Protein AF-A0A7I8VG00-F1 (afdb_monomer_lite)

Structure (mmCIF, N/CA/C/O backbone):
data_AF-A0A7I8VG00-F1
#
_entry.id   AF-A0A7I8VG00-F1
#
loop_
_atom_site.group_PDB
_atom_site.id
_atom_site.type_symbol
_atom_site.label_atom_id
_atom_site.label_alt_id
_atom_site.label_comp_id
_atom_site.label_asym_id
_atom_site.label_entity_id
_atom_site.label_seq_id
_atom_site.pdbx_PDB_ins_code
_atom_site.Cartn_x
_atom_site.Cartn_y
_atom_site.Cartn_z
_atom_site.occupancy
_atom_site.B_iso_or_equiv
_atom_site.auth_seq_id
_atom_site.auth_comp_id
_atom_site.auth_asym_id
_atom_site.auth_atom_id
_atom_site.pdbx_PDB_model_num
ATOM 1 N N . MET A 1 1 ? 7.505 -30.344 -0.182 1.00 51.00 1 MET A N 1
ATOM 2 C CA . MET A 1 1 ? 8.709 -29.573 0.201 1.00 51.00 1 MET A CA 1
ATOM 3 C C . MET A 1 1 ? 10.001 -30.326 -0.105 1.00 51.00 1 MET A C 1
ATOM 5 O O . MET A 1 1 ? 10.765 -29.810 -0.902 1.00 51.00 1 MET A O 1
ATOM 9 N N . SER A 1 2 ? 10.285 -31.516 0.453 1.00 53.09 2 SER A N 1
ATOM 10 C CA . SER A 1 2 ? 11.537 -32.228 0.094 1.00 53.09 2 SER A CA 1
ATOM 11 C C . SER A 1 2 ? 11.539 -32.772 -1.349 1.00 53.09 2 SER A C 1
ATOM 13 O O . SER A 1 2 ? 12.542 -32.650 -2.046 1.00 53.09 2 SER A O 1
ATOM 15 N N . SER A 1 3 ? 10.403 -33.294 -1.826 1.00 56.75 3 SER A N 1
ATOM 16 C CA . SER A 1 3 ? 10.259 -33.917 -3.156 1.00 56.75 3 SER A CA 1
ATOM 17 C C . SER A 1 3 ? 10.461 -32.956 -4.337 1.00 56.75 3 SER A C 1
ATOM 19 O O . SER A 1 3 ? 10.881 -33.362 -5.422 1.00 56.75 3 SER A O 1
ATOM 21 N N . ASP A 1 4 ? 10.175 -31.672 -4.124 1.00 58.28 4 ASP A N 1
ATOM 22 C CA . ASP A 1 4 ? 10.268 -30.630 -5.147 1.00 58.28 4 ASP A CA 1
ATOM 23 C C . ASP A 1 4 ? 11.742 -30.282 -5.433 1.00 58.28 4 ASP A C 1
ATOM 25 O O . ASP A 1 4 ? 12.140 -30.101 -6.584 1.00 58.28 4 ASP A O 1
ATOM 29 N N . GLU A 1 5 ? 12.596 -30.298 -4.400 1.00 64.44 5 GLU A N 1
ATOM 30 C CA . GLU A 1 5 ? 14.042 -30.124 -4.568 1.00 64.44 5 GLU A CA 1
ATOM 31 C C . GLU A 1 5 ? 14.692 -31.265 -5.360 1.00 64.44 5 GLU A C 1
ATOM 33 O O . GLU A 1 5 ? 15.594 -30.998 -6.158 1.00 64.44 5 GLU A O 1
ATOM 38 N N . SER A 1 6 ? 14.282 -32.523 -5.152 1.00 60.59 6 SER A N 1
ATOM 39 C CA . SER A 1 6 ? 14.791 -33.651 -5.948 1.00 60.59 6 SER A CA 1
ATOM 40 C C . SER A 1 6 ? 14.392 -33.506 -7.415 1.00 60.59 6 SER A C 1
ATOM 42 O O . SER A 1 6 ? 15.263 -33.567 -8.280 1.00 60.59 6 SER A O 1
ATOM 44 N N . SER A 1 7 ? 13.130 -33.157 -7.694 1.00 74.69 7 SER A N 1
ATOM 45 C CA . SER A 1 7 ? 12.650 -32.908 -9.060 1.00 74.69 7 SER A CA 1
ATOM 46 C C . SER A 1 7 ? 13.440 -31.794 -9.766 1.00 74.69 7 SER A C 1
ATOM 48 O O . SER A 1 7 ? 13.876 -31.963 -10.906 1.00 74.69 7 SER A O 1
ATOM 50 N N . ILE A 1 8 ? 13.735 -30.685 -9.077 1.00 79.88 8 ILE A N 1
ATOM 51 C CA . ILE A 1 8 ? 14.549 -29.587 -9.629 1.00 79.88 8 ILE A CA 1
ATOM 52 C C . ILE A 1 8 ? 16.008 -30.023 -9.875 1.00 79.88 8 ILE A C 1
ATOM 54 O O . ILE A 1 8 ? 16.612 -29.634 -10.880 1.00 79.88 8 ILE A O 1
ATOM 58 N N . LYS A 1 9 ? 16.594 -30.850 -8.998 1.00 82.19 9 LYS A N 1
ATOM 59 C CA . LYS A 1 9 ? 17.962 -31.387 -9.161 1.00 82.19 9 LYS A CA 1
ATOM 60 C C . LYS A 1 9 ? 18.043 -32.395 -10.319 1.00 82.19 9 LYS A C 1
ATOM 62 O O . LYS A 1 9 ? 19.007 -32.366 -11.090 1.00 82.19 9 LYS A O 1
ATOM 67 N N . GLU A 1 10 ? 17.020 -33.221 -10.507 1.00 81.31 10 GLU A N 1
ATOM 68 C CA . GLU A 1 10 ? 16.886 -34.148 -11.637 1.00 81.31 10 GLU A CA 1
ATOM 69 C C . GLU A 1 10 ? 16.675 -33.402 -12.960 1.00 81.31 10 GLU A C 1
ATOM 71 O O . GLU A 1 10 ? 17.407 -33.640 -13.921 1.00 81.31 10 GLU A O 1
ATOM 76 N N . LEU A 1 11 ? 15.784 -32.406 -13.000 1.00 81.88 11 LEU A N 1
ATOM 77 C CA . LEU A 1 11 ? 15.593 -31.546 -14.172 1.00 81.88 11 LEU A CA 1
ATOM 78 C C . LEU A 1 11 ? 16.892 -30.815 -14.553 1.00 81.88 11 LEU A C 1
ATOM 80 O O . LEU A 1 11 ? 17.246 -30.746 -15.731 1.00 81.88 11 LEU A O 1
ATOM 84 N N . ARG A 1 12 ? 17.650 -30.320 -13.563 1.00 84.75 12 ARG A N 1
ATOM 85 C CA . ARG A 1 12 ? 18.945 -29.655 -13.778 1.00 84.75 12 ARG A CA 1
ATOM 86 C C . ARG A 1 12 ? 20.016 -30.605 -14.316 1.00 84.75 12 ARG A C 1
ATOM 88 O O . ARG A 1 12 ? 20.770 -30.207 -15.204 1.00 84.75 12 ARG A O 1
ATOM 95 N N . THR A 1 13 ? 20.102 -31.841 -13.818 1.00 86.56 13 THR A N 1
ATOM 96 C CA . THR A 1 13 ? 21.056 -32.830 -14.356 1.00 86.56 13 THR A CA 1
ATOM 97 C C . THR A 1 13 ? 20.640 -33.323 -15.743 1.00 86.56 13 THR A C 1
ATOM 99 O O . THR A 1 13 ? 21.502 -33.447 -16.613 1.00 86.56 13 THR A O 1
ATOM 102 N N . HIS A 1 14 ? 19.341 -33.494 -16.003 1.00 83.62 14 HIS A N 1
ATOM 103 C CA . HIS A 1 14 ? 18.811 -33.834 -17.324 1.00 83.62 14 HIS A CA 1
ATOM 104 C C . HIS A 1 14 ? 19.074 -32.727 -18.359 1.00 83.62 14 HIS A C 1
ATOM 106 O O . HIS A 1 14 ? 19.558 -33.022 -19.452 1.00 83.62 14 HIS A O 1
ATOM 112 N N . LEU A 1 15 ? 18.839 -31.453 -18.013 1.00 80.00 15 LEU A N 1
ATOM 113 C CA . LEU A 1 15 ? 19.184 -30.298 -18.854 1.00 80.00 15 LEU A CA 1
ATOM 114 C C . LEU A 1 15 ? 20.689 -30.213 -19.119 1.00 80.00 15 LEU A C 1
ATOM 116 O O . LEU A 1 15 ? 21.095 -30.067 -20.269 1.00 80.00 15 LEU A O 1
ATOM 120 N N . TYR A 1 16 ? 21.526 -30.356 -18.085 1.00 84.12 16 TYR A N 1
ATOM 121 C CA . TYR A 1 16 ? 22.982 -30.337 -18.247 1.00 84.12 16 TYR A CA 1
ATOM 122 C C . TYR A 1 16 ? 23.474 -31.458 -19.173 1.00 84.12 16 TYR A C 1
ATOM 124 O O . TYR A 1 16 ? 24.335 -31.224 -20.022 1.00 84.12 16 TYR A O 1
ATOM 132 N N . LYS A 1 17 ? 22.888 -32.657 -19.059 1.00 84.62 17 LYS A N 1
ATOM 133 C CA . LYS A 1 17 ? 23.184 -33.795 -19.934 1.00 84.62 17 LYS A CA 1
ATOM 134 C C . LYS A 1 17 ? 22.737 -33.513 -21.375 1.00 84.62 17 LYS A C 1
ATOM 136 O O . LYS A 1 17 ? 23.569 -33.558 -22.270 1.00 84.62 17 LYS A O 1
ATOM 141 N N . ASN A 1 18 ? 21.502 -33.052 -21.592 1.00 83.94 18 ASN A N 1
ATOM 142 C CA . ASN A 1 18 ? 21.013 -32.623 -22.913 1.00 83.94 18 ASN A CA 1
ATOM 143 C C . ASN A 1 18 ? 21.890 -31.529 -23.561 1.00 83.94 18 ASN A C 1
ATOM 145 O O . ASN A 1 18 ? 22.179 -31.597 -24.752 1.00 83.94 18 ASN A O 1
ATOM 149 N N . MET A 1 19 ? 22.339 -30.523 -22.801 1.00 80.44 19 MET A N 1
ATOM 150 C CA . MET A 1 19 ? 23.202 -29.448 -23.321 1.00 80.44 19 MET A CA 1
ATOM 151 C C . MET A 1 19 ? 24.647 -29.894 -23.581 1.00 80.44 19 MET A C 1
ATOM 153 O O . MET A 1 19 ? 25.331 -29.296 -24.414 1.00 80.44 19 MET A O 1
ATOM 157 N N . LYS A 1 20 ? 25.120 -30.938 -22.892 1.00 83.50 20 LYS A N 1
ATOM 158 C CA . LYS A 1 20 ? 26.397 -31.598 -23.184 1.00 83.50 20 LYS A CA 1
ATOM 159 C C . LYS A 1 20 ? 26.288 -32.445 -24.453 1.00 83.50 20 LYS A C 1
ATOM 161 O O . LYS A 1 20 ? 27.101 -32.276 -25.356 1.00 83.50 20 LYS A O 1
ATOM 166 N N . ASP A 1 21 ? 25.270 -33.295 -24.529 1.00 80.44 21 ASP A N 1
ATOM 167 C CA . ASP A 1 21 ? 25.104 -34.295 -25.587 1.00 80.44 21 ASP A CA 1
ATOM 168 C C . ASP A 1 21 ? 24.723 -33.645 -26.935 1.00 80.44 21 ASP A C 1
ATOM 170 O O . ASP A 1 21 ? 25.132 -34.123 -27.987 1.00 80.44 21 ASP A O 1
ATOM 174 N N . LYS A 1 22 ? 24.040 -32.486 -26.920 1.00 81.44 22 LYS A N 1
ATOM 175 C CA . LYS A 1 22 ? 23.789 -31.637 -28.107 1.00 81.44 22 LYS A CA 1
ATOM 176 C C . LYS A 1 22 ? 24.939 -30.674 -28.458 1.00 81.44 22 LYS A C 1
ATOM 178 O O . LYS A 1 22 ? 24.745 -29.749 -29.240 1.00 81.44 22 LYS A O 1
ATOM 183 N N . GLY A 1 23 ? 26.117 -30.810 -27.846 1.00 80.00 23 GLY A N 1
ATOM 184 C CA . GLY A 1 23 ? 27.305 -30.012 -2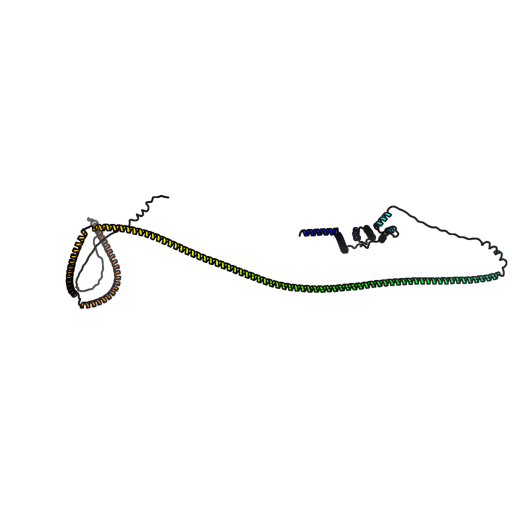8.182 1.00 80.00 23 GLY A CA 1
ATOM 185 C C . GLY A 1 23 ? 27.276 -28.527 -27.779 1.00 80.00 23 GLY A C 1
ATOM 186 O O . GLY A 1 23 ? 28.283 -27.834 -27.936 1.00 80.00 23 GLY A O 1
ATOM 187 N N . TYR A 1 24 ? 26.188 -28.010 -27.194 1.00 82.19 24 TYR A N 1
ATOM 188 C CA . TYR A 1 24 ? 26.137 -26.620 -26.714 1.00 82.19 24 TYR A CA 1
ATOM 189 C C . TYR A 1 24 ? 27.210 -26.337 -25.656 1.00 82.19 24 TYR A C 1
ATOM 191 O O . TYR A 1 24 ? 27.812 -25.265 -25.663 1.00 82.19 24 TYR A O 1
ATOM 199 N N . LEU A 1 25 ? 27.509 -27.303 -24.779 1.00 79.81 25 LEU A N 1
ATOM 200 C CA . LEU A 1 25 ? 28.557 -27.157 -23.766 1.00 79.81 25 LEU A CA 1
ATOM 201 C C . LEU A 1 25 ? 29.971 -27.085 -24.377 1.00 79.81 25 LEU A C 1
ATOM 203 O O . LEU A 1 25 ? 30.824 -26.379 -23.843 1.00 79.81 25 LEU A O 1
ATOM 207 N N . SER A 1 26 ? 30.241 -27.790 -25.482 1.00 77.06 26 SER A N 1
ATOM 208 C CA . SER A 1 26 ? 31.515 -27.686 -26.215 1.00 77.06 26 SER A CA 1
ATOM 209 C C . SER A 1 26 ? 31.608 -26.378 -26.998 1.00 77.06 26 SER A C 1
ATOM 211 O O . SER A 1 26 ? 32.637 -25.712 -26.917 1.00 77.06 26 SER A O 1
ATOM 213 N N . ASN A 1 27 ? 30.526 -25.946 -27.651 1.00 78.06 27 ASN A N 1
ATOM 214 C CA . ASN A 1 27 ? 30.493 -24.675 -28.377 1.00 78.06 27 ASN A CA 1
ATOM 215 C C . ASN A 1 27 ? 30.665 -23.485 -27.422 1.00 78.06 27 ASN A C 1
ATOM 217 O O . ASN A 1 27 ? 31.470 -22.598 -27.691 1.00 78.06 27 ASN A O 1
ATOM 221 N N . LEU A 1 28 ? 30.010 -23.505 -26.256 1.00 79.12 28 LEU A N 1
ATOM 222 C CA . LEU A 1 28 ? 30.194 -22.486 -25.221 1.00 79.12 28 LEU A CA 1
ATOM 223 C C . LEU A 1 28 ? 31.619 -22.506 -24.642 1.00 79.12 28 LEU A C 1
ATOM 225 O O . LEU A 1 28 ? 32.194 -21.447 -24.407 1.00 79.12 28 LEU A O 1
ATOM 229 N N . LYS A 1 29 ? 32.235 -23.684 -24.456 1.00 78.44 29 LYS A N 1
ATOM 230 C CA . LYS A 1 29 ? 33.651 -23.796 -24.050 1.00 78.44 29 LYS A CA 1
ATOM 231 C C . LYS A 1 29 ? 34.617 -23.279 -25.118 1.00 78.44 29 LYS A C 1
ATOM 233 O O . LYS A 1 29 ? 35.621 -22.674 -24.754 1.00 78.44 29 LYS A O 1
ATOM 238 N N . CYS A 1 30 ? 34.325 -23.485 -26.402 1.00 76.81 30 CYS A N 1
ATOM 239 C CA . CYS A 1 30 ? 35.088 -22.915 -27.512 1.00 76.81 30 CYS A CA 1
ATOM 240 C C . CYS A 1 30 ? 34.951 -21.385 -27.534 1.00 76.81 30 CYS A C 1
ATOM 242 O O . CYS A 1 30 ? 35.953 -20.687 -27.465 1.00 76.81 30 CYS A O 1
ATOM 244 N N . GLN A 1 31 ? 33.728 -20.848 -27.483 1.00 77.94 31 GLN A N 1
ATOM 245 C CA . GLN A 1 31 ? 33.480 -19.402 -27.408 1.00 77.94 31 GLN A CA 1
ATOM 246 C C . GLN A 1 31 ? 34.130 -18.753 -26.175 1.00 77.94 31 GLN A C 1
ATOM 248 O O . GLN A 1 31 ? 34.708 -17.673 -26.287 1.00 77.94 31 GLN A O 1
ATOM 253 N N . LEU A 1 32 ? 34.087 -19.412 -25.012 1.00 78.56 32 LEU A N 1
ATOM 254 C CA . LEU A 1 32 ? 34.772 -18.955 -23.801 1.00 78.56 32 LEU A CA 1
ATOM 255 C C . LEU A 1 32 ? 36.295 -19.019 -23.945 1.00 78.56 32 LEU A C 1
ATOM 257 O O . LEU A 1 32 ? 36.950 -18.063 -23.553 1.00 78.56 32 LEU A O 1
ATOM 261 N N . ARG A 1 33 ? 36.868 -20.076 -24.539 1.00 79.94 33 ARG A N 1
ATOM 262 C CA . ARG A 1 33 ? 38.306 -20.123 -24.862 1.00 79.94 33 ARG A CA 1
ATOM 263 C C . ARG A 1 33 ? 38.701 -19.020 -25.836 1.00 79.94 33 ARG A C 1
ATOM 265 O O . ARG A 1 33 ? 39.700 -18.364 -25.589 1.00 79.94 33 ARG A O 1
ATOM 272 N N . ASN A 1 34 ? 37.910 -18.763 -26.872 1.00 76.56 34 ASN A N 1
ATOM 273 C CA . ASN A 1 34 ? 38.206 -17.740 -27.873 1.00 76.56 34 ASN A CA 1
ATOM 274 C C . ASN A 1 34 ? 38.098 -16.328 -27.277 1.00 76.56 34 ASN A C 1
ATOM 276 O O . ASN A 1 34 ? 38.966 -15.499 -27.533 1.00 76.56 34 ASN A O 1
ATOM 280 N N . LYS A 1 35 ? 37.112 -16.066 -26.404 1.00 80.50 35 LYS A N 1
ATOM 281 C CA . LYS A 1 35 ? 37.070 -14.829 -25.605 1.00 80.50 35 LYS A CA 1
ATOM 282 C C . LYS A 1 35 ? 38.244 -14.721 -24.638 1.00 80.50 35 LYS A C 1
ATOM 284 O O . LYS A 1 35 ? 38.847 -13.665 -24.561 1.00 80.50 35 LYS A O 1
ATOM 289 N N . LEU A 1 36 ? 38.600 -15.791 -23.929 1.00 76.94 36 LEU A N 1
ATOM 290 C CA . LEU A 1 36 ? 39.700 -15.772 -22.962 1.00 76.94 36 LEU A CA 1
ATOM 291 C C . LEU A 1 36 ? 41.062 -15.628 -23.670 1.00 76.94 36 LEU A C 1
ATOM 293 O O . LEU A 1 36 ? 41.933 -14.935 -23.164 1.00 76.94 36 LEU A O 1
ATOM 297 N N . LEU A 1 37 ? 41.221 -16.172 -24.882 1.00 73.38 37 LEU A N 1
ATOM 298 C CA . LEU A 1 37 ? 42.360 -15.925 -25.772 1.00 73.38 37 LEU A CA 1
ATOM 299 C C . LEU A 1 37 ? 42.370 -14.494 -26.327 1.00 73.38 37 LEU A C 1
ATOM 301 O O . LEU A 1 37 ? 43.441 -13.906 -26.406 1.00 73.38 37 LEU A O 1
ATOM 305 N N . ALA A 1 38 ? 41.222 -13.901 -26.663 1.00 74.81 38 ALA A N 1
ATOM 306 C CA . ALA A 1 38 ? 41.145 -12.490 -27.053 1.00 74.81 38 ALA A CA 1
ATOM 307 C C . ALA A 1 38 ? 41.467 -11.550 -25.871 1.00 74.81 38 ALA A C 1
ATOM 309 O O . ALA A 1 38 ? 42.226 -10.594 -26.026 1.00 74.81 38 ALA A O 1
ATOM 310 N N . ASP A 1 39 ? 40.977 -11.863 -24.670 1.00 73.31 39 ASP A N 1
ATOM 311 C CA . ASP A 1 39 ? 41.309 -11.173 -23.420 1.00 73.31 39 ASP A CA 1
ATOM 312 C C . ASP A 1 39 ? 42.792 -11.346 -23.053 1.00 73.31 39 ASP A C 1
ATOM 314 O O . ASP A 1 39 ? 43.414 -10.409 -22.558 1.00 73.31 39 ASP A O 1
ATOM 318 N N . LEU A 1 40 ? 43.386 -12.519 -23.302 1.00 67.69 40 LEU A N 1
ATOM 319 C CA . LEU A 1 40 ? 44.817 -12.766 -23.099 1.00 67.69 40 LEU A CA 1
ATOM 320 C C . LEU A 1 40 ? 45.688 -12.122 -24.181 1.00 67.69 40 LEU A C 1
ATOM 322 O O . LEU A 1 40 ? 46.754 -11.631 -23.836 1.00 67.69 40 LEU A O 1
ATOM 326 N N . LYS A 1 41 ? 45.254 -12.040 -25.446 1.00 62.84 41 LYS A N 1
ATOM 327 C CA . LYS A 1 41 ? 45.966 -11.271 -26.483 1.00 62.84 41 LYS A CA 1
ATOM 328 C C . LYS A 1 41 ? 45.900 -9.770 -26.175 1.00 62.84 41 LYS A C 1
ATOM 330 O O . LYS A 1 41 ? 46.928 -9.107 -26.185 1.00 62.84 41 LYS A O 1
ATOM 335 N N . THR A 1 42 ? 44.740 -9.229 -25.797 1.00 60.62 42 THR A N 1
ATOM 336 C CA . THR A 1 42 ? 44.604 -7.799 -25.446 1.00 60.62 42 THR A CA 1
ATOM 337 C C . THR A 1 42 ? 45.316 -7.414 -24.144 1.00 60.62 42 THR A C 1
ATOM 339 O O . THR A 1 42 ? 45.902 -6.334 -24.082 1.00 60.62 42 THR A O 1
ATOM 342 N N . LYS A 1 43 ? 45.348 -8.287 -23.125 1.00 58.78 43 LYS A N 1
ATOM 343 C CA . LYS A 1 43 ? 46.149 -8.075 -21.900 1.00 58.78 43 LYS A CA 1
ATOM 344 C C . LYS A 1 43 ? 47.637 -8.379 -22.112 1.00 58.78 43 LYS A C 1
ATOM 346 O O . LYS A 1 43 ? 48.475 -7.685 -21.545 1.00 58.78 43 LYS A O 1
ATOM 351 N N . GLY A 1 44 ? 47.979 -9.336 -22.974 1.00 51.38 44 GLY A N 1
ATOM 352 C CA . GLY A 1 44 ? 49.348 -9.615 -23.425 1.00 51.38 44 GLY A CA 1
ATOM 353 C C . GLY A 1 44 ? 49.967 -8.400 -24.112 1.00 51.38 44 GLY A C 1
ATOM 354 O O . GLY A 1 44 ? 51.010 -7.923 -23.681 1.00 51.38 44 GLY A O 1
ATOM 355 N N . LEU A 1 45 ? 49.233 -7.773 -25.036 1.00 50.56 45 LEU A N 1
ATOM 356 C CA . LEU A 1 45 ? 49.605 -6.507 -25.685 1.00 50.56 45 LEU A CA 1
ATOM 357 C C . LEU A 1 45 ? 49.746 -5.308 -24.718 1.00 50.56 45 LEU A C 1
ATOM 359 O O . LEU A 1 45 ? 50.312 -4.280 -25.099 1.00 50.56 45 LEU A O 1
ATOM 363 N N . GLN A 1 46 ? 49.260 -5.414 -23.474 1.00 47.69 46 GLN A N 1
ATOM 364 C CA . GLN A 1 46 ? 49.546 -4.455 -22.397 1.00 47.69 46 GLN A CA 1
ATOM 365 C C . GLN A 1 46 ? 50.739 -4.875 -21.517 1.00 47.69 46 GLN A C 1
ATOM 367 O O . GLN A 1 46 ? 51.442 -4.004 -21.010 1.00 47.69 46 GLN A O 1
ATOM 372 N N . ALA A 1 47 ? 51.009 -6.174 -21.365 1.00 46.53 47 ALA A N 1
ATOM 373 C CA . ALA A 1 47 ? 52.138 -6.702 -20.596 1.00 46.53 47 ALA A CA 1
ATOM 374 C C . ALA A 1 47 ? 53.475 -6.667 -21.368 1.00 46.53 47 ALA A C 1
ATOM 376 O O . ALA A 1 47 ? 54.514 -6.328 -20.800 1.00 46.53 47 ALA A O 1
ATOM 377 N N . GLU A 1 48 ? 53.464 -6.973 -22.667 1.00 42.72 48 GLU A N 1
ATOM 378 C CA . GLU A 1 48 ? 54.671 -7.057 -23.505 1.00 42.72 48 GLU A CA 1
ATOM 379 C C . GLU A 1 48 ? 55.269 -5.681 -23.829 1.00 42.72 48 GLU A C 1
ATOM 381 O O . GLU A 1 48 ? 56.485 -5.558 -23.985 1.00 42.72 48 GLU A O 1
ATOM 386 N N . LYS A 1 49 ? 54.459 -4.610 -23.783 1.00 41.06 49 LYS A N 1
ATOM 387 C CA . LYS A 1 49 ? 54.899 -3.212 -23.976 1.00 41.06 49 LYS A CA 1
ATOM 388 C C . LYS A 1 49 ? 55.936 -2.699 -22.964 1.00 41.06 49 LYS A C 1
ATOM 390 O O . LYS A 1 49 ? 56.378 -1.559 -23.089 1.00 41.06 49 LYS A O 1
ATOM 395 N N . LEU A 1 50 ? 56.349 -3.513 -21.991 1.00 44.16 50 LEU A N 1
ATOM 396 C CA . LEU A 1 50 ? 57.394 -3.183 -21.018 1.00 44.16 50 LEU A CA 1
ATOM 397 C C . LEU A 1 50 ? 58.609 -4.133 -21.015 1.00 44.16 50 LEU A C 1
ATOM 399 O O . LEU A 1 50 ? 59.550 -3.849 -20.272 1.00 44.16 50 LEU A O 1
ATOM 403 N N . LYS A 1 51 ? 58.644 -5.230 -21.800 1.00 39.66 51 LYS A N 1
ATOM 404 C CA . LYS A 1 51 ? 59.731 -6.238 -21.700 1.00 39.66 51 LYS A CA 1
ATOM 405 C C . LYS A 1 51 ? 60.235 -6.914 -22.995 1.00 39.66 51 LYS A C 1
ATOM 407 O O . LYS A 1 51 ? 60.760 -8.021 -22.919 1.00 39.66 51 LYS A O 1
ATOM 412 N N . SER A 1 52 ? 60.257 -6.230 -24.141 1.00 30.05 52 SER A N 1
ATOM 413 C CA . SER A 1 52 ? 61.158 -6.631 -25.247 1.00 30.05 52 SER A CA 1
ATOM 414 C C . SER A 1 52 ? 61.526 -5.497 -26.219 1.00 30.05 52 SER A C 1
ATOM 416 O O . SER A 1 52 ? 60.807 -5.181 -27.160 1.00 30.05 52 SER A O 1
ATOM 418 N N . LYS A 1 53 ? 62.742 -4.948 -26.074 1.00 37.31 53 LYS A N 1
ATOM 419 C CA . LYS A 1 53 ? 63.516 -4.499 -27.245 1.00 37.31 53 LYS A CA 1
ATOM 420 C C . LYS A 1 53 ? 64.214 -5.733 -27.814 1.00 37.31 53 LYS A C 1
ATOM 422 O O . LYS A 1 53 ? 65.268 -6.114 -27.316 1.00 37.31 53 LYS A O 1
ATOM 427 N N . GLY A 1 54 ? 63.626 -6.359 -28.824 1.00 33.59 54 GLY A N 1
ATOM 428 C CA . GLY A 1 54 ? 64.225 -7.521 -29.471 1.00 33.59 54 GLY A CA 1
ATOM 429 C C . GLY A 1 54 ? 63.261 -8.151 -30.456 1.00 33.59 54 GLY A C 1
ATOM 430 O O . GLY A 1 54 ? 62.325 -8.813 -30.030 1.00 33.59 54 GLY A O 1
ATOM 431 N N . THR A 1 55 ? 63.513 -7.920 -31.745 1.00 34.44 55 THR A N 1
ATOM 432 C CA . THR A 1 55 ? 62.882 -8.602 -32.885 1.00 34.44 55 THR A CA 1
ATOM 433 C C . THR A 1 55 ? 61.365 -8.775 -32.806 1.00 34.44 55 THR A C 1
ATOM 435 O O . THR A 1 55 ? 60.868 -9.806 -32.353 1.00 34.44 55 THR A O 1
ATOM 438 N N . GLU A 1 56 ? 60.645 -7.880 -33.484 1.00 38.44 56 GLU A N 1
ATOM 439 C CA . GLU A 1 56 ? 59.646 -8.398 -34.418 1.00 38.44 56 GLU A CA 1
ATOM 440 C C . GLU A 1 56 ? 60.381 -9.377 -35.343 1.00 38.44 56 GLU A C 1
ATOM 442 O O . GLU A 1 56 ? 61.152 -8.973 -36.214 1.00 38.44 56 GLU A O 1
ATOM 447 N N . GLN A 1 57 ? 60.231 -10.679 -35.096 1.00 39.44 57 GLN A N 1
ATOM 448 C CA . GLN A 1 57 ? 60.582 -11.651 -36.112 1.00 39.44 57 GLN A CA 1
ATOM 449 C C . GLN A 1 57 ? 59.522 -11.518 -37.197 1.00 39.44 57 GLN A C 1
ATOM 451 O O . GLN A 1 57 ? 58.430 -12.081 -37.094 1.00 39.44 57 GLN A O 1
ATOM 456 N N . GLU A 1 58 ? 59.872 -10.812 -38.272 1.00 42.91 58 GLU A N 1
ATOM 457 C CA . GLU A 1 58 ? 59.420 -11.247 -39.582 1.00 42.91 58 GLU A CA 1
ATOM 458 C C . GLU A 1 58 ? 59.746 -12.741 -39.673 1.00 42.91 58 GLU A C 1
ATOM 460 O O . GLU A 1 58 ? 60.900 -13.120 -39.886 1.00 42.91 58 GLU A O 1
ATOM 465 N N . GLN A 1 59 ? 58.743 -13.601 -39.448 1.00 53.69 59 GLN A N 1
ATOM 466 C CA . GLN A 1 59 ? 58.848 -15.013 -39.799 1.00 53.69 59 GLN A CA 1
ATOM 467 C C . GLN A 1 59 ? 59.369 -15.033 -41.234 1.00 53.69 59 GLN A C 1
ATOM 469 O O . GLN A 1 59 ? 58.724 -14.459 -42.123 1.00 53.69 59 GLN A O 1
ATOM 474 N N . SER A 1 60 ? 60.557 -15.605 -41.439 1.00 62.78 60 SER A N 1
ATOM 475 C CA . SER A 1 60 ? 61.224 -15.545 -42.735 1.00 62.78 60 SER A CA 1
ATOM 476 C C . SER A 1 60 ? 60.281 -16.074 -43.812 1.00 62.78 60 SER A C 1
ATOM 478 O O . SER A 1 60 ? 59.446 -16.938 -43.537 1.00 62.78 60 SER A O 1
ATOM 480 N N . LEU A 1 61 ? 60.393 -15.577 -45.046 1.00 68.69 61 LEU A N 1
ATOM 481 C CA . LEU A 1 61 ? 59.497 -15.990 -46.138 1.00 68.69 61 LEU A CA 1
ATOM 482 C C . LEU A 1 61 ? 59.427 -17.525 -46.282 1.00 68.69 61 LEU A C 1
ATOM 484 O O . LEU A 1 61 ? 58.361 -18.064 -46.552 1.00 68.69 61 LEU A O 1
ATOM 488 N N . SER A 1 62 ? 60.521 -18.227 -45.966 1.00 67.44 62 SER A N 1
ATOM 489 C CA . SER A 1 62 ? 60.590 -19.686 -45.821 1.00 67.44 62 SER A CA 1
ATOM 490 C C . SER A 1 62 ? 59.728 -20.286 -44.694 1.00 67.44 62 SER A C 1
ATOM 492 O O . SER A 1 62 ? 59.101 -21.315 -44.918 1.00 67.44 62 SER A O 1
ATOM 494 N N . ILE A 1 63 ? 59.658 -19.674 -43.506 1.00 73.81 63 ILE A N 1
ATOM 495 C CA . ILE A 1 63 ? 58.799 -20.120 -42.391 1.00 73.81 63 ILE A CA 1
ATOM 496 C C . ILE A 1 63 ? 57.326 -19.875 -42.729 1.00 73.81 63 ILE A C 1
ATOM 498 O O . ILE A 1 63 ? 56.503 -20.770 -42.551 1.00 73.81 63 ILE A O 1
ATOM 502 N N . LYS A 1 64 ? 56.989 -18.700 -43.280 1.00 76.19 64 LYS A N 1
ATOM 503 C CA . LYS A 1 64 ? 55.616 -18.404 -43.723 1.00 76.19 64 LYS A CA 1
ATOM 504 C C . LYS A 1 64 ? 55.172 -19.361 -44.838 1.00 76.19 64 LYS A C 1
ATOM 506 O O . LYS A 1 64 ? 54.074 -19.903 -44.769 1.00 76.19 64 LYS A O 1
ATOM 511 N N . ALA A 1 65 ? 56.045 -19.643 -45.810 1.00 74.94 65 ALA A N 1
ATOM 512 C CA . ALA A 1 65 ? 55.796 -20.646 -46.844 1.00 74.94 65 ALA A CA 1
ATOM 513 C C . ALA A 1 65 ? 55.623 -22.060 -46.261 1.00 74.94 65 ALA A C 1
ATOM 515 O O . ALA A 1 65 ? 54.675 -22.746 -46.627 1.00 74.94 65 ALA A O 1
ATOM 516 N N . ALA A 1 66 ? 56.466 -22.483 -45.312 1.00 76.50 66 ALA A N 1
ATOM 517 C CA . ALA A 1 66 ? 56.324 -23.780 -44.645 1.00 76.50 66 ALA A CA 1
ATOM 518 C C . ALA A 1 66 ? 54.986 -23.908 -43.891 1.00 76.50 66 ALA A C 1
ATOM 520 O O . ALA A 1 66 ? 54.289 -24.910 -44.051 1.00 76.50 66 ALA A O 1
ATOM 521 N N . ASN A 1 67 ? 54.580 -22.875 -43.144 1.00 81.56 67 ASN A N 1
ATOM 522 C CA . ASN A 1 67 ? 53.275 -22.830 -42.475 1.00 81.56 67 ASN A CA 1
ATOM 523 C C . ASN A 1 67 ? 52.121 -22.910 -43.491 1.00 81.56 67 ASN A C 1
ATOM 525 O O . ASN A 1 67 ? 51.190 -23.688 -43.300 1.00 81.56 67 ASN A O 1
ATOM 529 N N . SER A 1 68 ? 52.214 -22.176 -44.604 1.00 80.75 68 SER A N 1
ATOM 530 C CA . SER A 1 68 ? 51.228 -22.197 -45.695 1.00 80.75 68 SER A CA 1
ATOM 531 C C . SER A 1 68 ? 51.113 -23.574 -46.372 1.00 80.75 68 SER A C 1
ATOM 533 O O . SER A 1 68 ? 50.010 -24.012 -46.689 1.00 80.75 68 SER A O 1
ATOM 535 N N . ILE A 1 69 ? 52.229 -24.291 -46.547 1.00 81.06 69 ILE A N 1
ATOM 536 C CA . ILE A 1 69 ? 52.265 -25.663 -47.090 1.00 81.06 69 ILE A CA 1
ATOM 537 C C . ILE A 1 69 ? 51.607 -26.664 -46.122 1.00 81.06 69 ILE A C 1
ATOM 539 O O . ILE A 1 69 ? 50.921 -27.589 -46.560 1.00 81.06 69 ILE A O 1
ATOM 543 N N . ILE A 1 70 ? 51.787 -26.476 -44.810 1.00 81.31 70 ILE A N 1
ATOM 544 C CA . ILE A 1 70 ? 51.125 -27.285 -43.775 1.00 81.31 70 ILE A CA 1
ATOM 545 C C . ILE A 1 70 ? 49.614 -26.999 -43.744 1.00 81.31 70 ILE A C 1
ATOM 547 O O . ILE A 1 70 ? 48.830 -27.936 -43.612 1.00 81.31 70 ILE A O 1
ATOM 551 N N . ILE A 1 71 ? 49.196 -25.741 -43.916 1.00 80.06 71 ILE A N 1
ATOM 552 C CA . ILE A 1 71 ? 47.778 -25.343 -43.972 1.00 80.06 71 ILE A CA 1
ATOM 553 C C . ILE A 1 71 ? 47.070 -25.988 -45.173 1.00 80.06 71 ILE A C 1
ATOM 555 O O . ILE A 1 71 ? 46.071 -26.674 -44.963 1.00 80.06 71 ILE A O 1
ATOM 559 N N . ASP A 1 72 ? 47.628 -25.879 -46.387 1.00 79.69 72 ASP A N 1
ATOM 560 C CA . ASP A 1 72 ? 47.090 -26.523 -47.604 1.00 79.69 72 ASP A CA 1
ATOM 561 C C . ASP A 1 72 ? 46.899 -28.041 -47.426 1.00 79.69 72 ASP A C 1
ATOM 563 O O . ASP A 1 72 ? 45.900 -28.623 -47.857 1.00 79.69 72 ASP A O 1
ATOM 567 N N . HIS A 1 73 ? 47.847 -28.690 -46.743 1.00 80.94 73 HIS A N 1
ATOM 568 C CA . HIS A 1 73 ? 47.783 -30.117 -46.451 1.00 80.94 73 HIS A CA 1
ATOM 569 C C . HIS A 1 73 ? 46.716 -30.461 -45.395 1.00 80.94 73 HIS A C 1
ATOM 571 O O . HIS A 1 73 ? 45.924 -31.377 -45.615 1.00 80.94 73 HIS A O 1
ATOM 577 N N . LEU A 1 74 ? 46.649 -29.727 -44.276 1.00 79.19 74 LEU A N 1
ATOM 578 C CA . LEU A 1 74 ? 45.655 -29.951 -43.214 1.00 79.19 74 LEU A CA 1
ATOM 579 C C . LEU A 1 74 ? 44.216 -29.701 -43.692 1.00 79.19 74 LEU A C 1
ATOM 581 O O . LEU A 1 74 ? 43.305 -30.423 -43.279 1.00 79.19 74 LEU A O 1
ATOM 585 N N . GLU A 1 75 ? 44.017 -28.710 -44.563 1.00 78.06 75 GLU A N 1
ATOM 586 C CA . GLU A 1 75 ? 42.730 -28.400 -45.188 1.00 78.06 75 GLU A CA 1
ATOM 587 C C . GLU A 1 75 ? 42.280 -29.531 -46.124 1.00 78.06 75 GLU A C 1
ATOM 589 O O . GLU A 1 75 ? 41.196 -30.091 -45.944 1.00 78.06 75 GLU A O 1
ATOM 594 N N . LYS A 1 76 ? 43.137 -29.962 -47.061 1.00 77.06 76 LYS A N 1
ATOM 595 C CA . LYS A 1 76 ? 42.809 -31.041 -48.014 1.00 77.06 76 LYS A CA 1
ATOM 596 C C . LYS A 1 76 ? 42.649 -32.407 -47.344 1.00 77.06 76 LYS A C 1
ATOM 598 O O . LYS A 1 76 ? 41.768 -33.174 -47.731 1.00 77.06 76 LYS A O 1
ATOM 603 N N . CYS A 1 77 ? 43.403 -32.679 -46.278 1.00 77.69 77 CYS A N 1
ATOM 604 C CA . CYS A 1 77 ? 43.214 -33.857 -45.427 1.00 77.69 77 CYS A CA 1
ATOM 605 C C . CYS A 1 77 ? 42.051 -33.727 -44.420 1.00 77.69 77 CYS A C 1
ATOM 607 O O . CYS A 1 77 ? 41.872 -34.624 -43.594 1.00 77.69 77 CYS A O 1
ATOM 609 N N . LYS A 1 78 ? 41.244 -32.654 -44.483 1.00 75.44 78 LYS A N 1
ATOM 610 C CA . LYS A 1 78 ? 40.012 -32.448 -43.691 1.00 75.44 78 LYS A CA 1
ATOM 611 C C . LYS A 1 78 ? 40.241 -32.514 -42.173 1.00 75.44 78 LYS A C 1
ATOM 613 O O . LYS A 1 78 ? 39.364 -32.910 -41.406 1.00 75.44 78 LYS A O 1
ATOM 618 N N . MET A 1 79 ? 41.424 -32.106 -41.709 1.00 75.12 79 MET A N 1
ATOM 619 C CA . MET A 1 79 ? 41.812 -32.147 -40.294 1.00 75.12 79 MET A CA 1
ATOM 620 C C . MET A 1 79 ? 41.322 -30.904 -39.531 1.00 75.12 79 MET A C 1
ATOM 622 O O . MET A 1 79 ? 42.101 -30.233 -38.856 1.00 75.12 79 MET A O 1
ATOM 626 N N . GLU A 1 80 ? 40.022 -30.602 -39.629 1.00 73.88 80 GLU A N 1
ATOM 627 C CA . GLU A 1 80 ? 39.388 -29.352 -39.166 1.00 73.88 80 GLU A CA 1
ATOM 628 C C . GLU A 1 80 ? 39.775 -28.952 -37.732 1.00 73.88 80 GLU A C 1
ATOM 630 O O . GLU A 1 80 ? 40.108 -27.796 -37.472 1.00 73.88 80 GLU A O 1
ATOM 635 N N . TYR A 1 81 ? 39.790 -29.908 -36.795 1.00 73.56 81 TYR A N 1
ATOM 636 C CA . TYR A 1 81 ? 40.171 -29.647 -35.403 1.00 73.56 81 TYR A CA 1
ATOM 637 C C . TYR A 1 81 ? 41.633 -29.187 -35.279 1.00 73.56 81 TYR A C 1
ATOM 639 O O . TYR A 1 81 ? 41.908 -28.180 -34.626 1.00 73.56 81 TYR A O 1
ATOM 647 N N . THR A 1 82 ? 42.563 -29.877 -35.945 1.00 77.62 82 THR A N 1
ATOM 648 C CA . THR A 1 82 ? 43.990 -29.521 -35.955 1.00 77.62 82 THR A CA 1
ATOM 649 C C . THR A 1 82 ? 44.216 -28.186 -36.660 1.00 77.62 82 THR A C 1
ATOM 651 O O . THR A 1 82 ? 44.935 -27.342 -36.135 1.00 77.62 82 THR A O 1
ATOM 654 N N . LEU A 1 83 ? 43.543 -27.947 -37.789 1.00 75.19 83 LEU A N 1
ATOM 655 C CA . LEU A 1 83 ? 43.584 -26.675 -38.514 1.00 75.19 83 LEU A CA 1
ATOM 656 C C . LEU A 1 83 ? 43.087 -25.506 -37.640 1.00 75.19 83 LEU A C 1
ATOM 658 O O . LEU A 1 83 ? 43.727 -24.456 -37.590 1.00 75.19 83 LEU A O 1
ATOM 662 N N . SER A 1 84 ? 42.008 -25.711 -36.873 1.00 70.88 84 SER A N 1
ATOM 663 C CA . SER A 1 84 ? 41.455 -24.706 -35.950 1.00 70.88 84 SER A CA 1
ATOM 664 C C . SER A 1 84 ? 42.370 -24.363 -34.765 1.00 70.88 84 SER A C 1
ATOM 666 O O . SER A 1 84 ? 42.248 -23.276 -34.201 1.00 70.88 84 SER A O 1
ATOM 668 N N . MET A 1 85 ? 43.301 -25.257 -34.409 1.00 75.00 85 MET A N 1
ATOM 669 C CA . MET A 1 85 ? 44.370 -25.000 -33.436 1.00 75.00 85 MET A CA 1
ATOM 670 C C . MET A 1 85 ? 45.611 -24.377 -34.092 1.00 75.00 85 MET A C 1
ATOM 672 O O . MET A 1 85 ? 46.220 -23.477 -33.521 1.00 75.00 85 MET A O 1
ATOM 676 N N . PHE A 1 86 ? 45.962 -24.810 -35.306 1.00 76.62 86 PHE A N 1
ATOM 677 C CA . PHE A 1 86 ? 47.180 -24.383 -35.997 1.00 76.62 86 PHE A CA 1
ATOM 678 C C . PHE A 1 86 ? 47.102 -22.950 -36.545 1.00 76.62 86 PHE A C 1
ATOM 680 O O . PHE A 1 86 ? 48.096 -22.228 -36.490 1.00 76.62 86 PHE A O 1
ATOM 687 N N . LEU A 1 87 ? 45.940 -22.492 -37.028 1.00 72.81 87 LEU A N 1
ATOM 688 C CA . LEU A 1 87 ? 45.777 -21.119 -37.536 1.00 72.81 87 LEU A CA 1
ATOM 689 C C . LEU A 1 87 ? 46.040 -20.044 -36.444 1.00 72.81 87 LEU A C 1
ATOM 691 O O . LEU A 1 87 ? 46.841 -19.140 -36.688 1.00 72.81 87 LEU A O 1
ATOM 695 N N . PRO A 1 88 ? 45.485 -20.141 -35.213 1.00 68.12 88 PRO A N 1
ATOM 696 C CA . PRO A 1 88 ? 45.821 -19.216 -34.122 1.00 68.12 88 PRO A CA 1
ATOM 697 C C . PRO A 1 88 ? 47.279 -19.256 -33.636 1.00 68.12 88 PRO A C 1
ATOM 699 O O . PRO A 1 88 ? 47.745 -18.244 -33.105 1.00 68.12 88 PRO A O 1
ATOM 702 N N . GLU A 1 89 ? 47.964 -20.399 -33.767 1.00 69.88 89 GLU A N 1
ATOM 703 C CA . GLU A 1 89 ? 49.331 -20.632 -33.261 1.00 69.88 89 GLU A CA 1
ATOM 704 C C . GLU A 1 89 ? 50.424 -20.255 -34.276 1.00 69.88 89 GLU A C 1
ATOM 706 O O . GLU A 1 89 ? 51.433 -19.661 -33.904 1.00 69.88 89 GLU A O 1
ATOM 711 N N . SER A 1 90 ? 50.209 -20.525 -35.567 1.00 64.25 90 SER A N 1
ATOM 712 C CA . SER A 1 90 ? 51.111 -20.125 -36.666 1.00 64.25 90 SER A CA 1
ATOM 713 C C . SER A 1 90 ? 51.131 -18.610 -36.923 1.00 64.25 90 SER A C 1
ATOM 715 O O . SER A 1 90 ? 52.043 -18.099 -37.581 1.00 64.25 90 SER A O 1
ATOM 717 N N . ASN A 1 91 ? 50.149 -17.890 -36.366 1.00 62.84 91 ASN A N 1
ATOM 718 C CA . ASN A 1 91 ? 49.919 -16.454 -36.521 1.00 62.84 91 ASN A CA 1
ATOM 719 C C . ASN A 1 91 ? 49.643 -16.025 -37.980 1.00 62.84 91 ASN A C 1
ATOM 721 O O . ASN A 1 91 ? 49.887 -14.876 -38.353 1.00 62.84 91 ASN A O 1
ATOM 725 N N . THR A 1 92 ? 49.115 -16.944 -38.798 1.00 60.75 92 THR A N 1
ATOM 726 C CA . THR A 1 92 ? 48.597 -16.665 -40.143 1.00 60.75 92 THR A CA 1
ATOM 727 C C . THR A 1 92 ? 47.095 -16.397 -40.073 1.00 60.75 92 THR A C 1
ATOM 729 O O . THR A 1 92 ? 46.297 -17.316 -39.885 1.00 60.75 92 THR A O 1
ATOM 732 N N . GLU A 1 93 ? 46.691 -15.139 -40.239 1.00 58.09 93 GLU A N 1
ATOM 733 C CA . GLU A 1 93 ? 45.281 -14.804 -40.464 1.00 58.09 93 GLU A CA 1
ATOM 734 C C . GLU A 1 93 ? 44.836 -15.305 -41.850 1.00 58.09 93 GLU A C 1
ATOM 736 O O . GLU A 1 93 ? 45.641 -15.354 -42.780 1.00 58.09 93 GLU A O 1
ATOM 741 N N . ASN A 1 94 ? 43.554 -15.660 -42.005 1.00 54.12 94 ASN A N 1
ATOM 742 C CA . ASN A 1 94 ? 43.016 -16.439 -43.139 1.00 54.12 94 ASN A CA 1
ATOM 743 C C . ASN A 1 94 ? 43.201 -15.834 -44.555 1.00 54.12 94 ASN A C 1
ATOM 745 O O . ASN A 1 94 ? 42.824 -16.473 -45.530 1.00 54.12 94 ASN A O 1
ATOM 749 N N . ASN A 1 95 ? 43.777 -14.634 -44.683 1.00 51.34 95 ASN A N 1
ATOM 750 C CA . ASN A 1 95 ? 44.106 -13.976 -45.955 1.00 51.34 95 ASN A CA 1
ATOM 751 C C . ASN A 1 95 ? 45.621 -13.988 -46.278 1.00 51.34 95 ASN A C 1
ATOM 753 O O . ASN A 1 95 ? 46.051 -13.278 -47.181 1.00 51.34 95 ASN A O 1
ATOM 757 N N . MET A 1 96 ? 46.438 -14.739 -45.526 1.00 57.22 96 MET A N 1
ATOM 758 C CA . MET A 1 96 ? 47.908 -14.802 -45.659 1.00 57.22 96 MET A CA 1
ATOM 759 C C . MET A 1 96 ? 48.419 -16.216 -46.003 1.00 57.22 96 MET A C 1
ATOM 761 O O . MET A 1 96 ? 49.542 -16.583 -45.655 1.00 57.22 96 MET A O 1
ATOM 765 N N . VAL A 1 97 ? 47.589 -17.020 -46.673 1.00 63.81 97 VAL A N 1
ATOM 766 C CA . VAL A 1 97 ? 47.994 -18.293 -47.292 1.00 63.81 97 VAL A CA 1
ATOM 767 C C . VAL A 1 97 ? 48.549 -17.974 -48.681 1.00 63.81 97 VAL A C 1
ATOM 769 O O . VAL A 1 97 ? 47.849 -17.375 -49.494 1.00 63.81 97 VAL A O 1
ATOM 772 N N . PHE A 1 98 ? 49.801 -18.347 -48.947 1.00 68.62 98 PHE A N 1
ATOM 773 C CA . PHE A 1 98 ? 50.427 -18.131 -50.252 1.00 68.62 98 PHE A CA 1
ATOM 774 C C . PHE A 1 98 ? 49.819 -19.058 -51.303 1.00 68.62 98 PHE A C 1
ATOM 776 O O . PHE A 1 98 ? 49.661 -20.260 -51.073 1.00 68.62 98 PHE A O 1
ATOM 783 N N . ASN A 1 99 ? 49.542 -18.512 -52.484 1.00 70.69 99 ASN A N 1
ATOM 784 C CA . ASN A 1 99 ? 49.068 -19.284 -53.625 1.00 70.69 99 ASN A CA 1
ATOM 785 C C . ASN A 1 99 ? 50.178 -20.225 -54.148 1.00 70.69 99 ASN A C 1
ATOM 787 O O . ASN A 1 99 ? 51.367 -19.987 -53.928 1.00 70.69 99 ASN A O 1
ATOM 791 N N . THR A 1 100 ? 49.827 -21.282 -54.884 1.00 67.75 100 THR A N 1
ATOM 792 C CA . THR A 1 100 ? 50.793 -22.289 -55.377 1.00 67.75 100 THR A CA 1
ATOM 793 C C . THR A 1 100 ? 51.930 -21.659 -56.185 1.00 67.75 100 THR A C 1
ATOM 795 O O . THR A 1 100 ? 53.099 -21.948 -55.935 1.00 67.75 100 THR A O 1
ATOM 798 N N . SER A 1 101 ? 51.612 -20.717 -57.078 1.00 67.25 101 SER A N 1
ATOM 799 C CA . SER A 1 101 ? 52.601 -19.951 -57.851 1.00 67.25 101 SER A CA 1
ATOM 800 C C . SER A 1 101 ? 53.525 -19.082 -56.981 1.00 67.25 101 SER A C 1
ATOM 802 O O . SER A 1 101 ? 54.680 -18.869 -57.347 1.00 67.25 101 SER A O 1
ATOM 804 N N . GLU A 1 102 ? 53.048 -18.583 -55.838 1.00 72.25 102 GLU A N 1
ATOM 805 C CA . GLU A 1 102 ? 53.828 -17.746 -54.914 1.00 72.25 102 GLU A CA 1
ATOM 806 C C . GLU A 1 102 ? 54.763 -18.610 -54.060 1.00 72.25 102 GLU A C 1
ATOM 808 O O . GLU A 1 102 ? 55.932 -18.272 -53.880 1.00 72.25 102 GLU A O 1
ATOM 813 N N . LEU A 1 103 ? 54.290 -19.780 -53.611 1.00 73.69 103 LEU A N 1
ATOM 814 C CA . LEU A 1 103 ? 55.120 -20.789 -52.948 1.00 73.69 103 LEU A CA 1
ATOM 815 C C . LEU A 1 103 ? 56.272 -21.246 -53.850 1.00 73.69 103 LEU A C 1
ATOM 817 O O . LEU A 1 103 ? 57.416 -21.287 -53.399 1.00 73.69 103 LEU A O 1
ATOM 821 N N . LEU A 1 104 ? 56.004 -21.526 -55.130 1.00 72.69 104 LEU A N 1
ATOM 822 C CA . LEU A 1 104 ? 57.035 -21.890 -56.111 1.00 72.69 104 LEU A CA 1
ATOM 823 C C . LEU A 1 104 ? 58.075 -20.769 -56.302 1.00 72.69 104 LEU A C 1
ATOM 825 O O . LEU A 1 104 ? 59.275 -21.049 -56.368 1.00 72.69 104 LEU A O 1
ATOM 829 N N . GLN A 1 105 ? 57.636 -19.505 -56.308 1.00 76.19 105 GLN A N 1
ATOM 830 C CA . GLN A 1 105 ? 58.518 -18.338 -56.397 1.00 76.19 105 GLN A CA 1
ATOM 831 C C . GLN A 1 105 ? 59.381 -18.155 -55.133 1.00 76.19 105 GLN A C 1
ATOM 833 O O . GLN A 1 105 ? 60.585 -17.910 -55.245 1.00 76.19 105 GLN A O 1
ATOM 838 N N . ILE A 1 106 ? 58.811 -18.325 -53.933 1.00 74.94 106 ILE A N 1
ATOM 839 C CA . ILE A 1 106 ? 59.544 -18.261 -52.652 1.00 74.94 106 ILE A CA 1
ATOM 840 C C . ILE A 1 106 ? 60.564 -19.407 -52.544 1.00 74.94 106 ILE A C 1
ATOM 842 O O . ILE A 1 106 ? 61.686 -19.195 -52.082 1.00 74.94 106 ILE A O 1
ATOM 846 N N . LEU A 1 107 ? 60.211 -20.601 -53.031 1.00 73.31 107 LEU A N 1
ATOM 847 C CA . LEU A 1 107 ? 61.094 -21.770 -53.119 1.00 73.31 107 LEU A CA 1
ATOM 848 C C . LEU A 1 107 ? 62.136 -21.676 -54.255 1.00 73.31 107 LEU A C 1
ATOM 850 O O . LEU A 1 107 ? 62.968 -22.573 -54.382 1.00 73.31 107 LEU A O 1
ATOM 854 N N . ARG A 1 108 ? 62.134 -20.592 -55.050 1.00 76.31 108 ARG A N 1
ATOM 855 C CA . ARG A 1 108 ? 63.054 -20.337 -56.179 1.00 76.31 108 ARG A CA 1
ATOM 856 C C . ARG A 1 108 ? 63.045 -21.417 -57.271 1.00 76.31 108 ARG A C 1
ATOM 858 O O . ARG A 1 108 ? 64.055 -21.639 -57.938 1.00 76.31 108 ARG A O 1
ATOM 865 N N . ILE A 1 109 ? 61.905 -22.067 -57.484 1.00 75.25 109 ILE A N 1
ATOM 866 C CA . ILE A 1 109 ? 61.726 -23.044 -58.562 1.00 75.25 109 ILE A CA 1
ATOM 867 C C . ILE A 1 109 ? 61.482 -22.270 -59.869 1.00 75.25 109 ILE A C 1
ATOM 869 O O . ILE A 1 109 ? 60.597 -21.417 -59.928 1.00 75.25 109 ILE A O 1
ATOM 873 N N . SER A 1 110 ? 62.277 -22.524 -60.915 1.00 71.12 110 SER A N 1
ATOM 874 C CA . SER A 1 110 ? 62.164 -21.789 -62.184 1.00 71.12 110 SER A CA 1
ATOM 875 C C . SER A 1 110 ? 60.919 -22.209 -62.987 1.00 71.12 110 SER A C 1
ATOM 877 O O . SER A 1 110 ? 60.638 -23.407 -63.057 1.00 71.12 110 SER A O 1
ATOM 879 N N . PRO A 1 111 ? 60.210 -21.280 -63.666 1.00 70.44 111 PRO A N 1
ATOM 880 C CA . PRO A 1 111 ? 59.022 -21.606 -64.473 1.00 70.44 111 PRO A CA 1
ATOM 881 C C . PRO A 1 111 ? 59.270 -22.616 -65.605 1.00 70.44 111 PRO A C 1
ATOM 883 O O . PRO A 1 111 ? 58.357 -23.293 -66.068 1.00 70.44 111 PRO A O 1
ATOM 886 N N . GLU A 1 112 ? 60.520 -22.710 -66.057 1.00 65.56 112 GLU A N 1
ATOM 887 C CA . GLU A 1 112 ? 60.969 -23.596 -67.133 1.00 65.56 112 GLU A CA 1
ATOM 888 C C . GLU A 1 112 ? 61.188 -25.045 -66.659 1.00 65.56 112 GLU A C 1
ATOM 890 O O . GLU A 1 112 ? 61.201 -25.962 -67.484 1.00 65.56 112 GLU A O 1
ATOM 895 N N . SER A 1 113 ? 61.325 -25.263 -65.344 1.00 74.50 113 SER A N 1
ATOM 896 C CA . SER A 1 113 ? 61.547 -26.579 -64.737 1.00 74.50 113 SER A CA 1
ATOM 897 C C . SER A 1 113 ? 60.322 -27.485 -64.862 1.00 74.50 113 SER A C 1
ATOM 899 O O . SER A 1 113 ? 59.185 -27.059 -64.657 1.00 74.50 113 SER A O 1
ATOM 901 N N . ASP A 1 114 ? 60.541 -28.771 -65.124 1.00 71.81 114 ASP A N 1
ATOM 902 C CA . ASP A 1 114 ? 59.458 -29.761 -65.171 1.00 71.81 114 ASP A CA 1
ATOM 903 C C . ASP A 1 114 ? 58.790 -29.960 -63.801 1.00 71.81 114 ASP A C 1
ATOM 905 O O . ASP A 1 114 ? 57.594 -30.235 -63.729 1.00 71.81 114 ASP A O 1
ATOM 909 N N . LEU A 1 115 ? 59.514 -29.695 -62.706 1.00 69.38 115 LEU A N 1
ATOM 910 C CA . LEU A 1 115 ? 58.960 -29.682 -61.351 1.00 69.38 115 LEU A CA 1
ATOM 911 C C . LEU A 1 115 ? 58.005 -28.492 -61.123 1.00 69.38 115 LEU A C 1
ATOM 913 O O . LEU A 1 115 ? 57.023 -28.635 -60.397 1.00 69.38 115 LEU A O 1
ATOM 917 N N . TYR A 1 116 ? 58.227 -27.346 -61.782 1.00 76.31 116 TYR A N 1
ATOM 918 C CA . TYR A 1 116 ? 57.258 -26.239 -61.785 1.00 76.31 116 TYR A CA 1
ATOM 919 C C . TYR A 1 116 ? 55.983 -26.642 -62.527 1.00 76.31 116 TYR A C 1
ATOM 921 O O . TYR A 1 116 ? 54.885 -26.463 -62.006 1.00 76.31 116 TYR A O 1
ATOM 929 N N . LYS A 1 117 ? 56.132 -27.245 -63.715 1.00 76.06 117 LYS A N 1
ATOM 930 C CA . LYS A 1 117 ? 55.011 -27.706 -64.550 1.00 76.06 117 LYS A CA 1
ATOM 931 C C . LYS A 1 117 ? 54.157 -28.738 -63.807 1.00 76.06 117 LYS A C 1
ATOM 933 O O . LYS A 1 117 ? 52.958 -28.531 -63.702 1.00 76.06 117 LYS A O 1
ATOM 938 N N . TYR A 1 118 ? 54.772 -29.759 -63.202 1.00 75.12 118 TYR A N 1
ATOM 939 C CA . TYR A 1 118 ? 54.094 -30.805 -62.417 1.00 75.12 118 TYR A CA 1
ATOM 940 C C . TYR A 1 118 ? 53.351 -30.255 -61.184 1.00 75.12 118 TYR A C 1
ATOM 942 O O . TYR A 1 118 ? 52.237 -30.679 -60.870 1.00 75.12 118 TYR A O 1
ATOM 950 N N . LEU A 1 119 ? 53.935 -29.285 -60.467 1.00 70.75 119 LEU A N 1
ATOM 951 C CA . LEU A 1 119 ? 53.280 -28.681 -59.299 1.00 70.75 119 LEU A CA 1
ATOM 952 C C . LEU A 1 119 ? 52.145 -27.719 -59.690 1.00 70.75 119 LEU A C 1
ATOM 954 O O . LEU A 1 119 ? 51.141 -27.668 -58.977 1.00 70.75 119 LEU A O 1
ATOM 958 N N . MET A 1 120 ? 52.264 -27.044 -60.839 1.00 70.12 120 MET A N 1
ATOM 959 C CA . MET A 1 120 ? 51.203 -26.244 -61.469 1.00 70.12 120 MET A CA 1
ATOM 960 C C . MET A 1 120 ? 50.179 -27.078 -62.264 1.00 70.12 120 MET A C 1
ATOM 962 O O . MET A 1 120 ? 49.194 -26.523 -62.746 1.00 70.12 120 MET A O 1
ATOM 966 N N . GLU A 1 121 ? 50.378 -28.391 -62.421 1.00 69.81 121 GLU A N 1
ATOM 967 C CA . GLU A 1 121 ? 49.460 -29.248 -63.176 1.00 69.81 121 GLU A CA 1
ATOM 968 C C . GLU A 1 121 ? 48.210 -29.551 -62.337 1.00 69.81 121 GLU A C 1
ATOM 970 O O . GLU A 1 121 ? 48.199 -30.420 -61.455 1.00 69.81 121 GLU A O 1
ATOM 975 N N . ASP A 1 122 ? 47.145 -28.786 -62.574 1.00 54.38 122 ASP A N 1
ATOM 976 C CA . ASP A 1 122 ? 45.854 -28.949 -61.906 1.00 54.38 122 ASP A CA 1
ATOM 977 C C . ASP A 1 122 ? 45.120 -30.200 -62.409 1.00 54.38 122 ASP A C 1
ATOM 979 O O . ASP A 1 122 ? 44.319 -30.173 -63.348 1.00 54.38 122 ASP A O 1
ATOM 983 N N . SER A 1 123 ? 45.367 -31.318 -61.723 1.00 45.91 123 SER A N 1
ATOM 984 C CA . SER A 1 123 ? 44.685 -32.607 -61.878 1.00 45.91 123 SER A CA 1
ATOM 985 C C . SER A 1 123 ? 43.224 -32.574 -61.385 1.00 45.91 123 SER A C 1
ATOM 987 O O . SER A 1 123 ? 42.840 -33.203 -60.399 1.00 45.91 123 SER A O 1
ATOM 989 N N . SER A 1 124 ? 42.417 -31.794 -62.107 1.00 42.25 124 SER A N 1
ATOM 990 C CA . SER A 1 124 ? 40.953 -31.816 -62.219 1.00 42.25 124 SER A CA 1
ATOM 991 C C . SER A 1 124 ? 40.140 -32.341 -61.019 1.00 42.25 124 SER A C 1
ATOM 993 O O . SER A 1 124 ? 39.679 -33.480 -60.984 1.00 42.25 124 SER A O 1
ATOM 995 N N . VAL A 1 125 ? 39.787 -31.422 -60.110 1.00 52.19 125 VAL A N 1
ATOM 996 C CA . VAL A 1 125 ? 38.540 -31.441 -59.300 1.00 52.19 125 VAL A CA 1
ATOM 997 C C . VAL A 1 125 ? 38.387 -32.575 -58.258 1.00 52.19 125 VAL A C 1
ATOM 999 O O . VAL A 1 125 ? 37.527 -32.467 -57.386 1.00 52.19 125 VAL A O 1
ATOM 1002 N N . LYS A 1 126 ? 39.192 -33.647 -58.286 1.00 50.34 126 LYS A N 1
ATOM 1003 C CA . LYS A 1 126 ? 39.058 -34.816 -57.386 1.00 50.34 126 LYS A CA 1
ATOM 1004 C C . LYS A 1 126 ? 40.376 -35.391 -56.845 1.00 50.34 126 LYS A C 1
ATOM 1006 O O . LYS A 1 126 ? 40.397 -36.542 -56.415 1.00 50.34 126 LYS A O 1
ATOM 1011 N N . SER A 1 127 ? 41.460 -34.617 -56.827 1.00 51.34 127 SER A N 1
ATOM 1012 C CA . SER A 1 127 ? 42.660 -35.004 -56.075 1.00 51.34 127 SER A CA 1
ATOM 1013 C C . SER A 1 127 ? 42.566 -34.534 -54.621 1.00 51.34 127 SER A C 1
ATOM 1015 O O . SER A 1 127 ? 42.413 -33.341 -54.368 1.00 51.34 127 SER A O 1
ATOM 1017 N N . GLU A 1 128 ? 42.690 -35.458 -53.666 1.00 56.50 128 GLU A N 1
ATOM 1018 C CA . GLU A 1 128 ? 42.849 -35.140 -52.234 1.00 56.50 128 GLU A CA 1
ATOM 1019 C C . GLU A 1 128 ? 44.329 -34.876 -51.858 1.00 56.50 128 GLU A C 1
ATOM 1021 O O . GLU A 1 128 ? 44.652 -34.639 -50.695 1.00 56.50 128 GLU A O 1
ATOM 1026 N N . GLU A 1 129 ? 45.247 -34.895 -52.836 1.00 63.88 129 GLU A N 1
ATOM 1027 C CA . GLU A 1 129 ? 46.679 -34.645 -52.634 1.00 63.88 129 GLU A CA 1
ATOM 1028 C C . GLU A 1 129 ? 46.986 -33.135 -52.568 1.00 63.88 129 GLU A C 1
ATOM 1030 O O . GLU A 1 129 ? 46.817 -32.399 -53.544 1.00 63.88 129 GLU A O 1
ATOM 1035 N N . GLY A 1 130 ? 47.481 -32.666 -51.417 1.00 71.88 130 GLY A N 1
ATOM 1036 C CA . GLY A 1 130 ? 47.940 -31.283 -51.237 1.00 71.88 130 GLY A CA 1
ATOM 1037 C C . GLY A 1 130 ? 49.292 -30.987 -51.889 1.00 71.88 130 GLY A C 1
ATOM 1038 O O . GLY A 1 130 ? 49.974 -31.887 -52.382 1.00 71.88 130 GLY A O 1
ATOM 1039 N N . PHE A 1 131 ? 49.719 -29.721 -51.854 1.00 77.12 131 PHE A N 1
ATOM 1040 C CA . PHE A 1 131 ? 51.015 -29.281 -52.391 1.00 77.12 131 PHE A CA 1
ATOM 1041 C C . PHE A 1 131 ? 52.175 -30.084 -51.785 1.00 77.12 131 PHE A C 1
ATOM 1043 O O . PHE A 1 131 ? 53.041 -30.575 -52.509 1.00 77.12 131 PHE A O 1
ATOM 1050 N N . LEU A 1 132 ? 52.140 -30.303 -50.464 1.00 78.88 132 LEU A N 1
ATOM 1051 C CA . LEU A 1 132 ? 53.102 -31.148 -49.750 1.00 78.88 132 LEU A CA 1
ATOM 1052 C C . LEU A 1 132 ? 53.114 -32.591 -50.279 1.00 78.88 132 LEU A C 1
ATOM 1054 O O . LEU A 1 132 ? 54.180 -33.173 -50.460 1.00 78.88 132 LEU A O 1
ATOM 1058 N N . SER A 1 133 ? 51.938 -33.157 -50.563 1.00 75.31 133 SER A N 1
ATOM 1059 C CA . SER A 1 133 ? 51.790 -34.514 -51.094 1.00 75.31 133 SER A CA 1
ATOM 1060 C C . SER A 1 133 ? 52.361 -34.627 -52.510 1.00 75.31 133 SER A C 1
ATOM 1062 O O . SER A 1 133 ? 53.170 -35.520 -52.749 1.00 75.31 133 SER A O 1
ATOM 1064 N N . LYS A 1 134 ? 52.027 -33.696 -53.422 1.00 77.06 134 LYS A N 1
ATOM 1065 C CA . LYS A 1 134 ? 52.617 -33.644 -54.775 1.00 77.06 134 LYS A CA 1
ATOM 1066 C C . LYS A 1 134 ? 54.144 -33.494 -54.722 1.00 77.06 134 LYS A C 1
ATOM 1068 O O . LYS A 1 134 ? 54.853 -34.190 -55.445 1.00 77.06 134 LYS A O 1
ATOM 1073 N N . LEU A 1 135 ? 54.658 -32.618 -53.855 1.00 77.69 135 LEU A N 1
ATOM 1074 C CA . LEU A 1 135 ? 56.095 -32.371 -53.709 1.00 77.69 135 LEU A CA 1
ATOM 1075 C C . LEU A 1 135 ? 56.841 -33.614 -53.201 1.00 77.69 135 LEU A C 1
ATOM 1077 O O . LEU A 1 135 ? 57.840 -34.010 -53.795 1.00 77.69 135 LEU A O 1
ATOM 1081 N N . LEU A 1 136 ? 56.343 -34.268 -52.145 1.00 76.25 136 LEU A N 1
ATOM 1082 C CA . LEU A 1 136 ? 56.940 -35.501 -51.616 1.00 76.25 136 LEU A CA 1
ATOM 1083 C C . LEU A 1 136 ? 56.882 -36.651 -52.631 1.00 76.25 136 LEU A C 1
ATOM 1085 O O . LEU A 1 136 ? 57.853 -37.392 -52.769 1.00 76.25 136 LEU A O 1
ATOM 1089 N N . LYS A 1 137 ? 55.781 -36.760 -53.381 1.00 77.69 137 LYS A N 1
ATOM 1090 C CA . LYS A 1 137 ? 55.606 -37.720 -54.476 1.00 77.69 137 LYS A CA 1
ATOM 1091 C C . LYS A 1 137 ? 56.658 -37.500 -55.564 1.00 77.69 137 LYS A C 1
ATOM 1093 O O . LYS A 1 137 ? 57.399 -38.432 -55.867 1.00 77.69 137 LYS A O 1
ATOM 1098 N N . ARG A 1 138 ? 56.855 -36.261 -56.028 1.00 74.06 138 ARG A N 1
ATOM 1099 C CA . ARG A 1 138 ? 57.893 -35.928 -57.017 1.00 74.06 138 ARG A CA 1
ATOM 1100 C C . ARG A 1 138 ? 59.321 -36.161 -56.507 1.00 74.06 138 ARG A C 1
ATOM 1102 O O . ARG A 1 138 ? 60.138 -36.717 -57.231 1.00 74.06 138 ARG A O 1
ATOM 1109 N N . ILE A 1 139 ? 59.612 -35.826 -55.249 1.00 72.44 139 ILE A N 1
ATOM 1110 C CA . ILE A 1 139 ? 60.902 -36.139 -54.603 1.00 72.44 139 ILE A CA 1
ATOM 1111 C C . ILE A 1 139 ? 61.124 -37.664 -54.537 1.00 72.44 139 ILE A C 1
ATOM 1113 O O . ILE A 1 139 ? 62.240 -38.134 -54.759 1.00 72.44 139 ILE A O 1
ATOM 1117 N N . SER A 1 140 ? 60.067 -38.450 -54.295 1.00 68.25 140 SER A N 1
ATOM 1118 C CA . SER A 1 140 ? 60.134 -39.919 -54.319 1.00 68.25 140 SER A CA 1
ATOM 1119 C C . SER A 1 140 ? 60.246 -40.517 -55.729 1.00 68.25 140 SER A C 1
ATOM 1121 O O . SER A 1 140 ? 60.778 -41.613 -55.865 1.00 68.25 140 SER A O 1
ATOM 1123 N N . GLU A 1 141 ? 59.808 -39.802 -56.771 1.00 69.12 141 GLU A N 1
ATOM 1124 C CA . GLU A 1 141 ? 60.021 -40.166 -58.180 1.00 69.12 141 GLU A CA 1
ATOM 1125 C C . GLU A 1 141 ? 61.462 -39.860 -58.630 1.00 69.12 141 GLU A C 1
ATOM 1127 O O . GLU A 1 141 ? 62.091 -40.693 -59.273 1.00 69.12 141 GLU A O 1
ATOM 1132 N N . GLU A 1 142 ? 62.024 -38.698 -58.273 1.00 62.41 142 GLU A N 1
ATOM 1133 C CA . GLU A 1 142 ? 63.365 -38.281 -58.727 1.00 62.41 142 GLU A CA 1
ATOM 1134 C C . GLU A 1 142 ? 64.514 -38.953 -57.962 1.00 62.41 142 GLU A C 1
ATOM 1136 O O . GLU A 1 142 ? 65.573 -39.212 -58.537 1.00 62.41 142 GLU A O 1
ATOM 1141 N N . HIS A 1 143 ? 64.304 -39.318 -56.694 1.00 60.78 143 HIS A N 1
ATOM 1142 C CA . HIS A 1 143 ? 65.222 -40.192 -55.951 1.00 60.78 143 HIS A CA 1
ATOM 1143 C C . HIS A 1 143 ? 64.821 -41.679 -56.010 1.00 60.78 143 HIS A C 1
ATOM 1145 O O . HIS A 1 143 ? 65.539 -42.542 -55.499 1.00 60.78 143 HIS A O 1
ATOM 1151 N N . GLY A 1 144 ? 63.710 -41.999 -56.678 1.00 56.69 144 GLY A N 1
ATOM 1152 C CA . GLY A 1 144 ? 63.230 -43.355 -56.924 1.00 56.69 144 GLY A CA 1
ATOM 1153 C C . GLY A 1 144 ? 63.780 -43.961 -58.216 1.00 56.69 144 GLY A C 1
ATOM 1154 O O . GLY A 1 144 ? 63.086 -43.986 -59.225 1.00 56.69 144 GLY A O 1
ATOM 1155 N N . LEU A 1 145 ? 64.970 -44.573 -58.135 1.00 49.50 145 LEU A N 1
ATOM 1156 C CA . LEU A 1 145 ? 65.577 -45.468 -59.148 1.00 49.50 145 LEU A CA 1
ATOM 1157 C C . LEU A 1 145 ? 66.235 -44.805 -60.397 1.00 49.50 145 LEU A C 1
ATOM 1159 O O . LEU A 1 145 ? 65.645 -44.728 -61.469 1.00 49.50 145 LEU A O 1
ATOM 1163 N N . ASN A 1 146 ? 67.537 -44.493 -60.280 1.00 51.69 146 ASN A N 1
ATOM 1164 C CA . ASN A 1 146 ? 68.613 -44.563 -61.305 1.00 51.69 146 ASN A CA 1
ATOM 1165 C C . ASN A 1 146 ? 68.330 -44.219 -62.804 1.00 51.69 146 ASN A C 1
ATOM 1167 O O . ASN A 1 146 ? 67.744 -45.042 -63.511 1.00 51.69 146 ASN A O 1
ATOM 1171 N N . LYS A 1 147 ? 68.948 -43.146 -63.365 1.00 43.78 147 LYS A N 1
ATOM 1172 C CA . LYS A 1 147 ? 69.239 -42.977 -64.830 1.00 43.78 147 LYS A CA 1
ATOM 1173 C C . LYS A 1 147 ? 70.263 -41.861 -65.189 1.00 43.78 147 LYS A C 1
ATOM 1175 O O . LYS A 1 147 ? 70.635 -41.089 -64.313 1.00 43.78 147 LYS A O 1
ATOM 1180 N N . ILE A 1 148 ? 70.781 -41.842 -66.444 1.00 46.28 148 ILE A N 1
ATOM 1181 C CA . ILE A 1 148 ? 72.003 -41.110 -66.922 1.00 46.28 148 ILE A CA 1
ATOM 1182 C C . ILE A 1 148 ? 71.945 -40.741 -68.466 1.00 46.28 148 ILE A C 1
ATOM 1184 O O . ILE A 1 148 ? 71.527 -41.612 -69.221 1.00 46.28 148 ILE A O 1
ATOM 1188 N N . ALA A 1 149 ? 72.452 -39.552 -68.928 1.00 42.97 149 ALA A N 1
ATOM 1189 C CA . ALA A 1 149 ? 72.890 -39.093 -70.320 1.00 42.97 149 ALA A CA 1
ATOM 1190 C C . ALA A 1 149 ? 71.871 -38.841 -71.508 1.00 42.97 149 ALA A C 1
ATOM 1192 O O . ALA A 1 149 ? 70.762 -39.350 -71.420 1.00 42.97 149 ALA A O 1
ATOM 1193 N N . SER A 1 150 ? 72.143 -38.179 -72.687 1.00 46.12 150 SER A N 1
ATOM 1194 C CA . SER A 1 150 ? 73.025 -37.046 -73.197 1.00 46.12 150 SER A CA 1
ATOM 1195 C C . SER A 1 150 ? 72.849 -36.750 -74.759 1.00 46.12 150 SER A C 1
ATOM 1197 O O . SER A 1 150 ? 72.121 -37.516 -75.384 1.00 46.12 150 SER A O 1
ATOM 1199 N N . ALA A 1 151 ? 73.549 -35.746 -75.389 1.00 40.03 151 ALA A N 1
ATOM 1200 C CA . ALA A 1 151 ? 73.947 -35.546 -76.856 1.00 40.03 151 ALA A CA 1
ATOM 1201 C C . ALA A 1 151 ? 73.436 -34.337 -77.777 1.00 40.03 151 ALA A C 1
ATOM 1203 O O . ALA A 1 151 ? 72.527 -33.621 -77.366 1.00 40.03 151 ALA A O 1
ATOM 1204 N N . CYS A 1 152 ? 74.067 -34.084 -78.986 1.00 45.94 152 CYS A N 1
ATOM 1205 C CA . CYS A 1 152 ? 74.076 -32.840 -79.891 1.00 45.94 152 CYS A CA 1
ATOM 1206 C C . CYS A 1 152 ? 74.379 -33.027 -81.479 1.00 45.94 152 CYS A C 1
ATOM 1208 O O . CYS A 1 152 ? 74.481 -34.183 -81.871 1.00 45.94 152 CYS A O 1
ATOM 1210 N N . GLN A 1 153 ? 74.625 -31.954 -82.343 1.00 41.97 153 GLN A N 1
ATOM 1211 C CA . GLN A 1 153 ? 75.361 -31.779 -83.718 1.00 41.97 153 GLN A CA 1
ATOM 1212 C C . GLN A 1 153 ? 74.705 -31.406 -85.152 1.00 41.97 153 GLN A C 1
ATOM 1214 O O . GLN A 1 153 ? 73.482 -31.420 -85.244 1.00 41.97 153 GLN A O 1
ATOM 1219 N N . THR A 1 154 ? 75.481 -30.969 -86.227 1.00 45.81 154 THR A N 1
ATOM 1220 C CA . THR A 1 154 ? 75.106 -30.071 -87.439 1.00 45.81 154 THR A CA 1
ATOM 1221 C C . THR A 1 154 ? 76.010 -29.988 -88.790 1.00 45.81 154 THR A C 1
ATOM 1223 O O . THR A 1 154 ? 77.126 -30.496 -88.762 1.00 45.81 154 THR A O 1
ATOM 1226 N N . ASP A 1 155 ? 75.567 -29.292 -89.916 1.00 48.88 155 ASP A N 1
ATOM 1227 C CA . ASP A 1 155 ? 76.267 -28.493 -91.064 1.00 48.88 155 ASP A CA 1
ATOM 1228 C C . ASP A 1 155 ? 76.619 -28.966 -92.578 1.00 48.88 155 ASP A C 1
ATOM 1230 O O . ASP A 1 155 ? 76.806 -30.159 -92.806 1.00 48.88 155 ASP A O 1
ATOM 1234 N N . THR A 1 156 ? 76.689 -28.076 -93.660 1.00 48.12 156 THR A N 1
ATOM 1235 C CA . THR A 1 156 ? 77.077 -28.336 -95.155 1.00 48.12 156 THR A CA 1
ATOM 1236 C C . THR A 1 156 ? 77.251 -27.116 -96.214 1.00 48.12 156 THR A C 1
ATOM 1238 O O . THR A 1 156 ? 76.822 -26.020 -95.869 1.00 48.12 156 THR A O 1
ATOM 1241 N N . TYR A 1 157 ? 77.823 -27.233 -97.488 1.00 54.84 157 TYR A N 1
ATOM 1242 C CA . TYR A 1 157 ? 78.039 -26.136 -98.575 1.00 54.84 157 TYR A CA 1
ATOM 1243 C C . TYR A 1 157 ? 78.534 -26.514 -100.081 1.00 54.84 157 TYR A C 1
ATOM 1245 O O . TYR A 1 157 ? 79.162 -27.565 -100.152 1.00 54.84 157 TYR A O 1
ATOM 1253 N N . ILE A 1 158 ?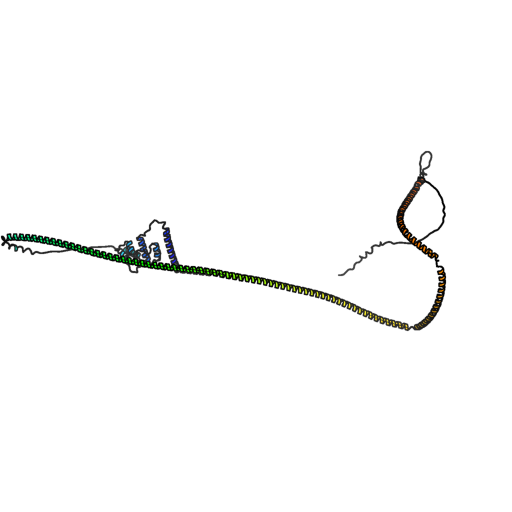 78.365 -25.732 -101.241 1.00 55.06 158 ILE A N 1
ATOM 1254 C CA . ILE A 1 158 ? 79.060 -25.826 -102.652 1.00 55.06 158 ILE A CA 1
ATOM 1255 C C . ILE A 1 158 ? 78.653 -24.829 -103.877 1.00 55.06 158 ILE A C 1
ATOM 1257 O O . ILE A 1 158 ? 77.562 -24.275 -103.790 1.00 55.06 158 ILE A O 1
ATOM 1261 N N . GLN A 1 159 ? 79.429 -24.602 -105.024 1.00 48.28 159 GLN A N 1
ATOM 1262 C CA . GLN A 1 159 ? 79.115 -23.716 -106.269 1.00 48.28 159 GLN A CA 1
ATOM 1263 C C . GLN A 1 159 ? 79.955 -23.860 -107.673 1.00 48.28 159 GLN A C 1
ATOM 1265 O O . GLN A 1 159 ? 81.034 -24.443 -107.589 1.00 48.28 159 GLN A O 1
ATOM 1270 N N . PRO A 1 160 ? 79.559 -23.364 -108.935 1.00 56.38 160 PRO A N 1
ATOM 1271 C CA . PRO A 1 160 ? 80.214 -23.550 -110.329 1.00 56.38 160 PRO A CA 1
ATOM 1272 C C . PRO A 1 160 ? 80.384 -22.352 -111.427 1.00 56.38 160 PRO A C 1
ATOM 1274 O O . PRO A 1 160 ? 80.076 -21.217 -111.082 1.00 56.38 160 PRO A O 1
ATOM 1277 N N . HIS A 1 161 ? 80.842 -22.552 -112.735 1.00 49.47 161 HIS A N 1
ATOM 1278 C CA . HIS A 1 161 ? 81.226 -21.534 -113.850 1.00 49.47 161 HIS A CA 1
ATOM 1279 C C . HIS A 1 161 ? 81.372 -21.988 -115.407 1.00 49.47 161 HIS A C 1
ATOM 1281 O O . HIS A 1 161 ? 81.322 -23.189 -115.647 1.00 49.47 161 HIS A O 1
ATOM 1287 N N . HIS A 1 162 ? 81.668 -21.078 -116.426 1.00 48.28 162 HIS A N 1
ATOM 1288 C CA . HIS A 1 162 ? 82.566 -21.175 -117.695 1.00 48.28 162 HIS A CA 1
ATOM 1289 C C . HIS A 1 162 ? 82.156 -20.791 -119.204 1.00 48.28 162 HIS A C 1
ATOM 1291 O O . HIS A 1 162 ? 81.041 -20.332 -119.426 1.00 48.28 162 HIS A O 1
ATOM 1297 N N . SER A 1 163 ? 83.096 -20.815 -120.219 1.00 47.75 163 SER A N 1
ATOM 1298 C CA . SER A 1 163 ? 83.083 -20.100 -121.574 1.00 47.75 163 SER A CA 1
ATOM 1299 C C . SER A 1 163 ? 83.887 -20.718 -122.818 1.00 47.75 163 SER A C 1
ATOM 1301 O O . SER A 1 163 ? 84.191 -21.905 -122.764 1.00 47.75 163 SER A O 1
ATOM 1303 N N . SER A 1 164 ? 84.176 -19.996 -123.963 1.00 45.28 164 SER A N 1
ATOM 1304 C CA . SER A 1 164 ? 84.586 -20.529 -125.344 1.00 45.28 164 SER A CA 1
ATOM 1305 C C . SER A 1 164 ? 85.603 -19.702 -126.273 1.00 45.28 164 SER A C 1
ATOM 1307 O O . SER A 1 164 ? 86.307 -18.849 -125.739 1.00 45.28 164 SER A O 1
ATOM 1309 N N . LEU A 1 165 ? 85.743 -19.962 -127.622 1.00 51.72 165 LEU A N 1
ATOM 1310 C CA . LEU A 1 165 ? 86.953 -19.770 -128.529 1.00 51.72 165 LEU A CA 1
ATOM 1311 C C . LEU A 1 165 ? 86.966 -18.809 -129.791 1.00 51.72 165 LEU A C 1
ATOM 1313 O O . LEU A 1 165 ? 88.059 -18.372 -130.152 1.00 51.72 165 LEU A O 1
ATOM 1317 N N . GLU A 1 166 ? 85.865 -18.499 -130.498 1.00 60.34 166 GLU A N 1
ATOM 1318 C CA . GLU A 1 166 ? 85.787 -17.994 -131.918 1.00 60.34 166 GLU A CA 1
ATOM 1319 C C . GLU A 1 166 ? 86.884 -17.027 -132.471 1.00 60.34 166 GLU A C 1
ATOM 1321 O O . GLU A 1 166 ? 87.339 -17.164 -133.608 1.00 60.34 166 GLU A O 1
ATOM 1326 N N . ASN A 1 167 ? 87.323 -16.034 -131.689 1.00 62.44 167 ASN A N 1
ATOM 1327 C CA . ASN A 1 167 ? 87.951 -14.775 -132.143 1.00 62.44 167 ASN A CA 1
ATOM 1328 C C . ASN A 1 167 ? 89.314 -14.853 -132.884 1.00 62.44 167 ASN A C 1
ATOM 1330 O O . ASN A 1 167 ? 89.911 -13.809 -133.151 1.00 62.44 167 ASN A O 1
ATOM 1334 N N . LYS A 1 168 ? 89.869 -16.034 -133.187 1.00 59.62 168 LYS A N 1
ATOM 1335 C CA . LYS A 1 168 ? 91.254 -16.165 -133.695 1.00 59.62 168 LYS A CA 1
ATOM 1336 C C . LYS A 1 168 ? 91.429 -16.121 -135.216 1.00 59.62 168 LYS A C 1
ATOM 1338 O O . LYS A 1 168 ? 92.530 -15.804 -135.654 1.00 59.62 168 LYS A O 1
ATOM 1343 N N . MET A 1 169 ? 90.405 -16.413 -136.023 1.00 58.59 169 MET A N 1
ATOM 1344 C CA . MET A 1 169 ? 90.554 -16.383 -137.493 1.00 58.59 169 MET A CA 1
ATOM 1345 C C . MET A 1 169 ? 90.431 -14.973 -138.090 1.00 58.59 169 MET A C 1
ATOM 1347 O O . MET A 1 169 ? 91.149 -14.637 -139.027 1.00 58.59 169 MET A O 1
ATOM 1351 N N . GLN A 1 170 ? 89.587 -14.115 -137.511 1.00 65.06 170 GLN A N 1
ATOM 1352 C CA . GLN A 1 170 ? 89.170 -12.842 -138.118 1.00 65.06 170 GLN A CA 1
ATOM 1353 C C . GLN A 1 170 ? 90.267 -11.752 -138.192 1.00 65.06 170 GLN A C 1
ATOM 1355 O O . GLN A 1 170 ? 90.043 -10.690 -138.764 1.00 65.06 170 GLN A O 1
ATOM 1360 N N . MET A 1 171 ? 91.456 -11.986 -137.620 1.00 62.91 171 MET A N 1
ATOM 1361 C CA . MET A 1 171 ? 92.582 -11.040 -137.689 1.00 62.91 171 MET A CA 1
ATOM 1362 C C . MET A 1 171 ? 93.409 -11.126 -138.979 1.00 62.91 171 MET A C 1
ATOM 1364 O O . MET A 1 171 ? 94.132 -10.177 -139.273 1.00 62.91 171 MET A O 1
ATOM 1368 N N . ILE A 1 172 ? 93.352 -12.234 -139.727 1.00 61.12 172 ILE A N 1
ATOM 1369 C CA . ILE A 1 172 ? 94.234 -12.432 -140.890 1.00 61.12 172 ILE A CA 1
ATOM 1370 C C . ILE A 1 172 ? 93.706 -11.665 -142.108 1.00 61.12 172 ILE A C 1
ATOM 1372 O O . ILE A 1 172 ? 94.450 -10.883 -142.701 1.00 61.12 172 ILE A O 1
ATOM 1376 N N . ASP A 1 173 ? 92.421 -11.815 -142.434 1.00 60.59 173 ASP A N 1
ATOM 1377 C CA . ASP A 1 173 ? 91.826 -11.248 -143.655 1.00 60.59 173 ASP A CA 1
ATOM 1378 C C . ASP A 1 173 ? 91.879 -9.708 -143.693 1.00 60.59 173 ASP A C 1
ATOM 1380 O O . ASP A 1 173 ? 92.166 -9.115 -144.734 1.00 60.59 173 ASP A O 1
ATOM 1384 N N . ASN A 1 174 ? 91.707 -9.055 -142.537 1.00 63.25 174 ASN A N 1
ATOM 1385 C CA . ASN A 1 174 ? 91.764 -7.593 -142.399 1.00 63.25 174 ASN A CA 1
ATOM 1386 C C . ASN A 1 174 ? 93.158 -6.995 -142.689 1.00 63.25 174 ASN A C 1
ATOM 1388 O O . ASN A 1 174 ? 93.284 -5.785 -142.835 1.00 63.25 174 ASN A O 1
ATOM 1392 N N . SER A 1 175 ? 94.224 -7.803 -142.741 1.00 62.69 175 SER A N 1
ATOM 1393 C CA . SER A 1 175 ? 95.595 -7.287 -142.884 1.00 62.69 175 SER A CA 1
ATOM 1394 C C . SER A 1 175 ? 95.975 -6.867 -144.311 1.00 62.69 175 SER A C 1
ATOM 1396 O O . SER A 1 175 ? 96.986 -6.188 -144.490 1.00 62.69 175 SER A O 1
ATOM 1398 N N . PHE A 1 176 ? 95.192 -7.255 -145.326 1.00 55.22 176 PHE A N 1
ATOM 1399 C CA . PHE A 1 176 ? 95.586 -7.127 -146.737 1.00 55.22 176 PHE A CA 1
ATOM 1400 C C . PHE A 1 176 ? 94.845 -6.021 -147.514 1.00 55.22 176 PHE A C 1
ATOM 1402 O O . PHE A 1 176 ? 95.267 -5.657 -148.611 1.00 55.22 176 PHE A O 1
ATOM 1409 N N . THR A 1 177 ? 93.749 -5.471 -146.981 1.00 57.50 177 THR A N 1
ATOM 1410 C CA . THR A 1 177 ? 92.883 -4.516 -147.704 1.00 57.50 177 THR A CA 1
ATOM 1411 C C . THR A 1 177 ? 93.406 -3.082 -147.731 1.00 57.50 177 THR A C 1
ATOM 1413 O O . THR A 1 177 ? 93.183 -2.361 -148.706 1.00 57.50 177 THR A O 1
ATOM 1416 N N . ASP A 1 178 ? 94.103 -2.656 -146.679 1.00 55.22 178 ASP A N 1
ATOM 1417 C CA . ASP A 1 178 ? 94.263 -1.225 -146.385 1.00 55.22 178 ASP A CA 1
ATOM 1418 C C . ASP A 1 178 ? 95.509 -0.609 -147.054 1.00 55.22 178 ASP A C 1
ATOM 1420 O O . ASP A 1 178 ? 95.594 0.601 -147.275 1.00 55.22 178 ASP A O 1
ATOM 1424 N N . ALA A 1 179 ? 96.463 -1.446 -147.470 1.00 54.25 179 ALA A N 1
ATOM 1425 C CA . ALA A 1 179 ? 97.811 -1.063 -147.901 1.00 54.25 179 ALA A CA 1
ATOM 1426 C C . ALA A 1 179 ? 97.919 -0.394 -149.297 1.00 54.25 179 ALA A C 1
ATOM 1428 O O . ALA A 1 179 ? 98.969 -0.469 -149.936 1.00 54.25 179 ALA A O 1
ATOM 1429 N N . SER A 1 180 ? 96.856 0.217 -149.838 1.00 49.00 180 SER A N 1
ATOM 1430 C CA . SER A 1 180 ? 96.861 0.763 -151.215 1.00 49.00 180 SER A CA 1
ATOM 1431 C C . SER A 1 180 ? 95.945 1.971 -151.489 1.00 49.00 180 SER A C 1
ATOM 1433 O O . SER A 1 180 ? 95.663 2.267 -152.652 1.00 49.00 180 SER A O 1
ATOM 1435 N N . ARG A 1 181 ? 95.485 2.714 -150.466 1.00 49.59 181 ARG A N 1
ATOM 1436 C CA . ARG A 1 181 ? 94.699 3.961 -150.667 1.00 49.59 181 ARG A CA 1
ATOM 1437 C C . ARG A 1 181 ? 95.120 5.174 -149.825 1.00 49.59 181 ARG A C 1
ATOM 1439 O O . ARG A 1 181 ? 94.413 6.178 -149.805 1.00 49.59 181 ARG A O 1
ATOM 1446 N N . GLU A 1 182 ? 96.295 5.139 -149.203 1.00 52.62 182 GLU A N 1
ATOM 1447 C CA . GLU A 1 182 ? 96.751 6.186 -148.280 1.00 52.62 182 GLU A CA 1
ATOM 1448 C C . GLU A 1 182 ? 97.997 6.940 -148.768 1.00 52.62 182 GLU A C 1
ATOM 1450 O O . GLU A 1 182 ? 98.925 6.300 -149.254 1.00 52.62 182 GLU A O 1
ATOM 1455 N N . HIS A 1 183 ? 98.009 8.279 -148.599 1.00 52.34 183 HIS A N 1
ATOM 1456 C CA . HIS A 1 183 ? 99.167 9.139 -148.219 1.00 52.34 183 HIS A CA 1
ATOM 1457 C C . HIS A 1 183 ? 98.973 10.656 -148.463 1.00 52.34 183 HIS A C 1
ATOM 1459 O O . HIS A 1 183 ? 99.840 11.435 -148.083 1.00 52.34 183 HIS A O 1
ATOM 1465 N N . ARG A 1 184 ? 97.862 11.126 -149.066 1.00 53.91 184 ARG A N 1
ATOM 1466 C CA . ARG A 1 184 ? 97.565 12.586 -149.152 1.00 53.91 184 ARG A CA 1
ATOM 1467 C C . ARG A 1 184 ? 96.160 13.045 -148.743 1.00 53.91 184 ARG A C 1
ATOM 1469 O O . ARG A 1 184 ? 96.014 14.200 -148.367 1.00 53.91 184 ARG A O 1
ATOM 1476 N N . SER A 1 185 ? 95.157 12.164 -148.727 1.00 57.44 185 SER A N 1
ATOM 1477 C CA . SER A 1 185 ? 93.871 12.452 -148.049 1.00 57.44 185 SER A CA 1
ATOM 1478 C C . SER A 1 185 ? 94.014 12.358 -146.519 1.00 57.44 185 SER A C 1
ATOM 1480 O O . SER A 1 185 ? 93.494 13.165 -145.749 1.00 57.44 185 SER A O 1
ATOM 1482 N N . VAL A 1 186 ? 94.825 11.388 -146.096 1.00 61.25 186 VAL A N 1
ATOM 1483 C CA . VAL A 1 186 ? 94.867 10.818 -144.746 1.00 61.25 186 VAL A CA 1
ATOM 1484 C C . VAL A 1 186 ? 95.409 11.772 -143.685 1.00 61.25 186 VAL A C 1
ATOM 1486 O O . VAL A 1 186 ? 94.926 11.753 -142.563 1.00 61.25 186 VAL A O 1
ATOM 1489 N N . GLU A 1 187 ? 96.360 12.656 -143.995 1.00 61.75 187 GLU A N 1
ATOM 1490 C CA . GLU A 1 187 ? 96.870 13.617 -143.000 1.00 61.75 187 GLU A CA 1
ATOM 1491 C C . GLU A 1 187 ? 95.834 14.698 -142.653 1.00 61.75 187 GLU A C 1
ATOM 1493 O O . GLU A 1 187 ? 95.643 15.037 -141.481 1.00 61.75 187 GLU A O 1
ATOM 1498 N N . PHE A 1 188 ? 95.109 15.198 -143.659 1.00 66.94 188 PHE A N 1
ATOM 1499 C CA . PHE A 1 188 ? 94.004 16.133 -143.450 1.00 66.94 188 PHE A CA 1
ATOM 1500 C C . PHE A 1 188 ? 92.829 15.444 -142.751 1.00 66.94 188 PHE A C 1
ATOM 1502 O O . PHE A 1 188 ? 92.287 15.996 -141.794 1.00 66.94 188 PHE A O 1
ATOM 1509 N N . GLU A 1 189 ? 92.483 14.217 -143.144 1.00 73.44 189 GLU A N 1
ATOM 1510 C CA . GLU A 1 189 ? 91.458 13.410 -142.472 1.00 73.44 189 GLU A CA 1
ATOM 1511 C C . GLU A 1 189 ? 91.842 13.049 -141.028 1.00 73.44 189 GLU A C 1
ATOM 1513 O O . GLU A 1 189 ? 91.000 13.135 -140.135 1.00 73.44 189 GLU A O 1
ATOM 1518 N N . ASN A 1 190 ? 93.110 12.749 -140.742 1.00 77.44 190 ASN A N 1
ATOM 1519 C CA . ASN A 1 190 ? 93.603 12.515 -139.384 1.00 77.44 190 ASN A CA 1
ATOM 1520 C C . ASN A 1 190 ? 93.559 13.786 -138.535 1.00 77.44 190 ASN A C 1
ATOM 1522 O O . ASN A 1 190 ? 93.162 13.726 -137.373 1.00 77.44 190 ASN A O 1
ATOM 1526 N N . ARG A 1 191 ? 93.875 14.960 -139.096 1.00 80.50 191 ARG A N 1
ATOM 1527 C CA . ARG A 1 191 ? 93.750 16.229 -138.362 1.00 8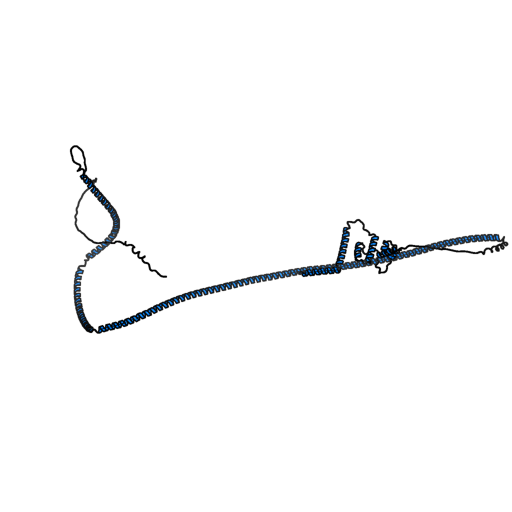0.50 191 ARG A CA 1
ATOM 1528 C C . ARG A 1 191 ? 92.287 16.628 -138.139 1.00 80.50 191 ARG A C 1
ATOM 1530 O O . ARG A 1 191 ? 91.936 17.074 -137.049 1.00 80.50 191 ARG A O 1
ATOM 1537 N N . ILE A 1 192 ? 91.413 16.399 -139.121 1.00 78.44 192 ILE A N 1
ATOM 1538 C CA . ILE A 1 192 ? 89.960 16.601 -139.001 1.00 78.44 192 ILE A CA 1
ATOM 1539 C C . ILE A 1 192 ? 89.356 15.627 -137.981 1.00 78.44 192 ILE A C 1
ATOM 1541 O O . ILE A 1 192 ? 88.552 16.041 -137.150 1.00 78.44 192 ILE A O 1
ATOM 1545 N N . THR A 1 193 ? 89.741 14.348 -137.991 1.00 82.62 193 THR A N 1
ATOM 1546 C CA . THR A 1 193 ? 89.255 13.367 -137.008 1.00 82.62 193 THR A CA 1
ATOM 1547 C C . THR A 1 193 ? 89.875 13.561 -135.629 1.00 82.62 193 THR A C 1
ATOM 1549 O O . THR A 1 193 ? 89.205 13.253 -134.651 1.00 82.62 193 THR A O 1
ATOM 1552 N N . ALA A 1 194 ? 91.082 14.121 -135.508 1.00 84.12 194 ALA A N 1
ATOM 1553 C CA . ALA A 1 194 ? 91.641 14.552 -134.228 1.00 84.12 194 ALA A CA 1
ATOM 1554 C C . ALA A 1 194 ? 90.826 15.708 -133.628 1.00 84.12 194 ALA A C 1
ATOM 1556 O O . ALA A 1 194 ? 90.387 15.592 -132.487 1.00 84.12 194 ALA A O 1
ATOM 1557 N N . TYR A 1 195 ? 90.532 16.763 -134.401 1.00 85.06 195 TYR A N 1
ATOM 1558 C CA . TYR A 1 195 ? 89.669 17.853 -133.929 1.00 85.06 195 TYR A CA 1
ATOM 1559 C C . TYR A 1 195 ? 88.239 17.383 -133.633 1.00 85.06 195 TYR A C 1
ATOM 1561 O O . TYR A 1 195 ? 87.695 17.766 -132.603 1.00 85.06 195 TYR A O 1
ATOM 1569 N N . LYS A 1 196 ? 87.651 16.495 -134.452 1.00 86.00 196 LYS A N 1
ATOM 1570 C CA . LYS A 1 196 ? 86.366 15.845 -134.127 1.00 86.00 196 LYS A CA 1
ATOM 1571 C C . LYS A 1 196 ? 86.458 15.074 -132.810 1.00 86.00 196 LYS A C 1
ATOM 1573 O O . LYS A 1 196 ? 85.695 15.372 -131.910 1.00 86.00 196 LYS A O 1
ATOM 1578 N N . LYS A 1 197 ? 87.448 14.189 -132.634 1.00 87.88 197 LYS A N 1
ATOM 1579 C CA . LYS A 1 197 ? 87.667 13.438 -131.382 1.00 87.88 197 LYS A CA 1
ATOM 1580 C C . LYS A 1 197 ? 87.914 14.345 -130.173 1.00 87.88 197 LYS A C 1
ATOM 1582 O O . LYS A 1 197 ? 87.604 13.938 -129.059 1.00 87.88 197 LYS A O 1
ATOM 1587 N N . GLU A 1 198 ? 88.489 15.533 -130.350 1.00 90.06 198 GLU A N 1
ATOM 1588 C CA . GLU A 1 198 ? 88.671 16.498 -129.263 1.00 90.06 198 GLU A CA 1
ATOM 1589 C C . GLU A 1 198 ? 87.367 17.233 -128.924 1.00 90.06 198 GLU A C 1
ATOM 1591 O O . GLU A 1 198 ? 87.031 17.345 -127.748 1.00 90.06 198 GLU A O 1
ATOM 1596 N N . ILE A 1 199 ? 86.598 17.660 -129.930 1.00 87.12 199 ILE A N 1
ATOM 1597 C CA . ILE A 1 199 ? 85.252 18.226 -129.755 1.00 87.12 199 ILE A CA 1
ATOM 1598 C C . ILE A 1 199 ? 84.328 17.186 -129.108 1.00 87.12 199 ILE A C 1
ATOM 1600 O O . ILE A 1 199 ? 83.721 17.488 -128.088 1.00 87.12 199 ILE A O 1
ATOM 1604 N N . ASP A 1 200 ? 84.321 15.948 -129.610 1.00 88.38 200 ASP A N 1
ATOM 1605 C CA . ASP A 1 200 ? 83.571 14.812 -129.067 1.00 88.38 200 ASP A CA 1
ATOM 1606 C C . ASP A 1 200 ? 83.972 14.510 -127.616 1.00 88.38 200 ASP A C 1
ATOM 1608 O O . ASP A 1 200 ? 83.117 14.174 -126.801 1.00 88.38 200 ASP A O 1
ATOM 1612 N N . LYS A 1 201 ? 85.265 14.610 -127.268 1.00 92.12 201 LYS A N 1
ATOM 1613 C CA . LYS A 1 201 ? 85.747 14.442 -125.886 1.00 92.12 201 LYS A CA 1
ATOM 1614 C C . LYS A 1 201 ? 85.295 15.577 -124.977 1.00 92.12 201 LYS A C 1
ATOM 1616 O O . LYS A 1 201 ? 84.900 15.294 -123.853 1.00 92.12 201 LYS A O 1
ATOM 1621 N N . ARG A 1 202 ? 85.351 16.828 -125.446 1.00 90.62 202 ARG A N 1
ATOM 1622 C CA . ARG A 1 202 ? 84.872 17.996 -124.693 1.00 90.62 202 ARG A CA 1
ATOM 1623 C C . ARG A 1 202 ? 83.370 17.875 -124.455 1.00 90.62 202 ARG A C 1
ATOM 1625 O O . ARG A 1 202 ? 82.974 17.771 -123.306 1.00 90.62 202 ARG A O 1
ATOM 1632 N N . SER A 1 203 ? 82.569 17.688 -125.506 1.00 88.81 203 SER A N 1
ATOM 1633 C CA . SER A 1 203 ? 81.121 17.513 -125.368 1.00 88.81 203 SER A CA 1
ATOM 1634 C C . SER A 1 203 ? 80.743 16.284 -124.537 1.00 88.81 203 SER A C 1
ATOM 1636 O O . SER A 1 203 ? 79.781 16.349 -123.786 1.00 88.81 203 SER A O 1
ATOM 1638 N N . ARG A 1 204 ? 81.491 15.168 -124.605 1.00 92.12 204 ARG A N 1
ATOM 1639 C CA . ARG A 1 204 ? 81.289 14.029 -123.684 1.00 92.12 204 ARG A CA 1
ATOM 1640 C C . ARG A 1 204 ? 81.601 14.395 -122.237 1.00 92.12 204 ARG A C 1
ATOM 1642 O O . ARG A 1 204 ? 80.813 14.038 -121.377 1.00 92.12 204 ARG A O 1
ATOM 1649 N N . ALA A 1 205 ? 82.693 15.107 -121.966 1.00 91.62 205 ALA A N 1
ATOM 1650 C CA . ALA A 1 205 ? 83.027 15.560 -120.616 1.00 91.62 205 ALA A CA 1
ATOM 1651 C C . ALA A 1 205 ? 82.004 16.580 -120.082 1.00 91.62 205 ALA A C 1
ATOM 1653 O O . ALA A 1 205 ? 81.640 16.516 -118.911 1.00 91.62 205 ALA A O 1
ATOM 1654 N N . ASP A 1 206 ? 81.492 17.463 -120.944 1.00 91.06 206 ASP A N 1
ATOM 1655 C CA . ASP A 1 206 ? 80.420 18.408 -120.625 1.00 91.06 206 ASP A CA 1
ATOM 1656 C C . ASP A 1 206 ? 79.110 17.657 -120.312 1.00 91.06 206 ASP A C 1
ATOM 1658 O O . ASP A 1 206 ? 78.514 17.887 -119.261 1.00 91.06 206 ASP A O 1
ATOM 1662 N N . PHE A 1 207 ? 78.713 16.682 -121.144 1.00 92.25 207 PHE A N 1
ATOM 1663 C CA . PHE A 1 207 ? 77.563 15.804 -120.881 1.00 92.25 207 PHE A CA 1
ATOM 1664 C C . PHE A 1 207 ? 77.751 14.942 -119.623 1.00 92.25 207 PHE A C 1
ATOM 1666 O O . PHE A 1 207 ? 76.806 14.765 -118.862 1.00 92.25 207 PHE A O 1
ATOM 1673 N N . GLU A 1 208 ? 78.942 14.400 -119.363 1.00 93.44 208 GLU A N 1
ATOM 1674 C CA . GLU A 1 208 ? 79.234 13.624 -118.151 1.00 93.44 208 GLU A CA 1
ATOM 1675 C C . GLU A 1 208 ? 79.161 14.511 -116.900 1.00 93.44 208 GLU A C 1
ATOM 1677 O O . GLU A 1 208 ? 78.557 14.109 -115.904 1.00 93.44 208 GLU A O 1
ATOM 1682 N N . ALA A 1 209 ? 79.684 15.739 -116.958 1.00 93.25 209 ALA A N 1
ATOM 1683 C CA . ALA A 1 209 ? 79.566 16.724 -115.886 1.00 93.25 209 ALA A CA 1
ATOM 1684 C C . ALA A 1 209 ? 78.113 17.183 -115.669 1.00 93.25 209 ALA A C 1
ATOM 1686 O O . ALA A 1 209 ? 77.689 17.344 -114.523 1.00 93.25 209 ALA A O 1
ATOM 1687 N N . GLU A 1 210 ? 77.330 17.354 -116.736 1.00 93.25 210 GLU A N 1
ATOM 1688 C CA . GLU A 1 210 ? 75.900 17.665 -116.665 1.00 93.25 210 GLU A CA 1
ATOM 1689 C C . GLU A 1 210 ? 75.093 16.490 -116.089 1.00 93.25 210 GLU A C 1
ATOM 1691 O O . GLU A 1 210 ? 74.266 16.694 -115.205 1.00 93.25 210 GLU A O 1
ATOM 1696 N N . ILE A 1 211 ? 75.401 15.247 -116.477 1.00 92.94 211 ILE A N 1
ATOM 1697 C CA . ILE A 1 211 ? 74.812 14.023 -115.911 1.00 92.94 211 ILE A CA 1
ATOM 1698 C C . ILE A 1 211 ? 75.165 13.865 -114.426 1.00 92.94 211 ILE A C 1
ATOM 1700 O O . ILE A 1 211 ? 74.308 13.450 -113.643 1.00 92.94 211 ILE A O 1
ATOM 1704 N N . ILE A 1 212 ? 76.399 14.177 -114.014 1.00 93.69 212 ILE A N 1
ATOM 1705 C CA . ILE A 1 212 ? 76.808 14.160 -112.600 1.00 93.69 212 ILE A CA 1
ATOM 1706 C C . ILE A 1 212 ? 76.034 15.227 -111.823 1.00 93.69 212 ILE A C 1
ATOM 1708 O O . ILE A 1 212 ? 75.377 14.886 -110.843 1.00 93.69 212 ILE A O 1
ATOM 1712 N N . ARG A 1 213 ? 76.013 16.479 -112.298 1.00 94.25 213 ARG A N 1
ATOM 1713 C CA . ARG A 1 213 ? 75.247 17.568 -111.669 1.00 94.25 213 ARG A CA 1
ATOM 1714 C C . ARG A 1 213 ? 73.761 17.240 -111.574 1.00 94.25 213 ARG A C 1
ATOM 1716 O O . ARG A 1 213 ? 73.179 17.412 -110.510 1.00 94.25 213 ARG A O 1
ATOM 1723 N N . PHE A 1 214 ? 73.161 16.715 -112.642 1.00 95.12 214 PHE A N 1
ATOM 1724 C CA . PHE A 1 214 ? 71.767 16.281 -112.650 1.00 95.12 214 PHE A CA 1
ATOM 1725 C C . PHE A 1 214 ? 71.524 15.216 -111.573 1.00 95.12 214 PHE A C 1
ATOM 1727 O O . PHE A 1 214 ? 70.660 15.401 -110.718 1.00 95.12 214 PHE A O 1
ATOM 1734 N N . LYS A 1 215 ? 72.344 14.156 -111.529 1.00 95.31 215 LYS A N 1
ATOM 1735 C CA . LYS A 1 215 ? 72.274 13.117 -110.486 1.00 95.31 215 LYS A CA 1
ATOM 1736 C C . LYS A 1 215 ? 72.443 13.689 -109.079 1.00 95.31 215 LYS A C 1
ATOM 1738 O O . LYS A 1 215 ? 71.699 13.296 -108.191 1.00 95.31 215 LYS A O 1
ATOM 1743 N N . GLU A 1 216 ? 73.364 14.621 -108.858 1.00 95.19 216 GLU A N 1
ATOM 1744 C CA . GLU A 1 216 ? 73.557 15.278 -107.560 1.00 95.19 216 GLU A CA 1
ATOM 1745 C C . GLU A 1 216 ? 72.350 16.144 -107.169 1.00 95.19 216 GLU A C 1
ATOM 1747 O O . GLU A 1 216 ? 71.901 16.083 -106.021 1.00 95.19 216 GLU A O 1
ATOM 1752 N N . THR A 1 217 ? 71.760 16.889 -108.111 1.00 94.94 217 THR A N 1
ATOM 1753 C CA . THR A 1 217 ? 70.520 17.650 -107.875 1.00 94.94 217 THR A CA 1
ATOM 1754 C C . THR A 1 217 ? 69.310 16.751 -107.625 1.00 94.94 217 THR A C 1
ATOM 1756 O O . THR A 1 217 ? 68.486 17.071 -106.774 1.00 94.94 217 THR A O 1
ATOM 1759 N N . GLU A 1 218 ? 69.216 15.600 -108.291 1.00 94.94 218 GLU A N 1
ATOM 1760 C CA . GLU A 1 218 ? 68.098 14.670 -108.129 1.00 94.94 218 GLU A CA 1
ATOM 1761 C C . GLU A 1 218 ? 68.232 13.872 -106.825 1.00 94.94 218 GLU A C 1
ATOM 1763 O O . GLU A 1 218 ? 67.287 13.788 -106.050 1.00 94.94 218 GLU A O 1
ATOM 1768 N N . ILE A 1 219 ? 69.434 13.384 -106.496 1.00 95.00 219 ILE A N 1
ATOM 1769 C CA . ILE A 1 219 ? 69.728 12.728 -105.213 1.00 95.00 219 ILE A CA 1
ATOM 1770 C C . ILE A 1 219 ? 69.530 13.702 -104.045 1.00 95.00 219 ILE A C 1
ATOM 1772 O O . ILE A 1 219 ? 69.030 13.301 -102.995 1.00 95.00 219 ILE A O 1
ATOM 1776 N N . SER A 1 220 ? 69.900 14.979 -104.190 1.00 94.69 220 SER A N 1
ATOM 1777 C CA . SER A 1 220 ? 69.650 15.976 -103.141 1.00 94.69 220 SER A CA 1
ATOM 1778 C C . SER A 1 220 ? 68.172 16.370 -103.035 1.00 94.69 220 SER A C 1
ATOM 1780 O O . SER A 1 220 ? 67.701 16.503 -101.906 1.00 94.69 220 SER A O 1
ATOM 1782 N N . ARG A 1 221 ? 67.417 16.450 -104.145 1.00 96.12 221 ARG A N 1
ATOM 1783 C CA . ARG A 1 221 ? 65.948 16.603 -104.128 1.00 96.12 221 ARG A CA 1
ATOM 1784 C C . ARG A 1 221 ? 65.274 15.423 -103.432 1.00 96.12 221 ARG A C 1
ATOM 1786 O O . ARG A 1 221 ? 64.571 15.640 -102.452 1.00 96.12 221 ARG A O 1
ATOM 1793 N N . ILE A 1 222 ? 65.559 14.190 -103.854 1.00 95.06 222 ILE A N 1
ATOM 1794 C CA . ILE A 1 222 ? 65.021 12.962 -103.249 1.00 95.06 222 ILE A CA 1
ATOM 1795 C C . ILE A 1 222 ? 65.334 12.930 -101.746 1.00 95.06 222 ILE A C 1
ATOM 1797 O O . ILE A 1 222 ? 64.431 12.742 -100.940 1.00 95.06 222 ILE A O 1
ATOM 1801 N N . ARG A 1 223 ? 66.571 13.243 -101.335 1.00 95.75 223 ARG A N 1
ATOM 1802 C CA . ARG A 1 223 ? 66.942 13.341 -99.909 1.00 95.75 223 ARG A CA 1
ATOM 1803 C C . ARG A 1 223 ? 66.251 14.478 -99.153 1.00 95.75 223 ARG A C 1
ATOM 1805 O O . ARG A 1 223 ? 66.216 14.434 -97.925 1.00 95.75 223 ARG A O 1
ATOM 1812 N N . ILE A 1 224 ? 65.786 15.542 -99.808 1.00 95.31 224 ILE A N 1
ATOM 1813 C CA . ILE A 1 224 ? 64.942 16.571 -99.177 1.00 95.31 224 ILE A CA 1
ATOM 1814 C C . ILE A 1 224 ? 63.532 16.004 -99.009 1.00 95.31 224 ILE A C 1
ATOM 1816 O O . ILE A 1 224 ? 63.078 15.883 -97.874 1.00 95.31 224 ILE A O 1
ATOM 1820 N N . GLU A 1 225 ? 62.925 15.527 -100.095 1.00 95.50 225 GLU A N 1
ATOM 1821 C CA . GLU A 1 225 ? 61.582 14.950 -100.097 1.00 95.50 225 GLU A CA 1
ATOM 1822 C C . GLU A 1 225 ? 61.420 13.772 -99.122 1.00 95.50 225 GLU A C 1
ATOM 1824 O O . GLU A 1 225 ? 60.412 13.682 -98.435 1.00 95.50 225 GLU A O 1
ATOM 1829 N N . GLU A 1 226 ? 62.389 12.858 -99.032 1.00 94.31 226 GLU A N 1
ATOM 1830 C CA . GLU A 1 226 ? 62.370 11.734 -98.086 1.00 94.31 226 GLU A CA 1
ATOM 1831 C C . GLU A 1 226 ? 62.409 12.218 -96.633 1.00 94.31 226 GLU A C 1
ATOM 1833 O O . GLU A 1 226 ? 61.668 11.712 -95.791 1.00 94.31 226 GLU A O 1
ATOM 1838 N N . ARG A 1 227 ? 63.230 13.232 -96.325 1.00 95.31 227 ARG A N 1
ATOM 1839 C CA . ARG A 1 227 ? 63.276 13.831 -94.981 1.00 95.31 227 ARG A CA 1
ATOM 1840 C C . ARG A 1 227 ? 62.004 14.607 -94.658 1.00 95.31 227 ARG A C 1
ATOM 1842 O O . ARG A 1 227 ? 61.622 14.649 -93.493 1.00 95.31 227 ARG A O 1
ATOM 1849 N N . GLU A 1 228 ? 61.359 15.211 -95.648 1.00 96.06 228 GLU A N 1
ATOM 1850 C CA . GLU A 1 228 ? 60.074 15.893 -95.488 1.00 96.06 228 GLU A CA 1
ATOM 1851 C C . GLU A 1 228 ? 58.947 14.879 -95.267 1.00 96.06 228 GLU A C 1
ATOM 1853 O O . GLU A 1 228 ? 58.289 14.951 -94.235 1.00 96.06 228 GLU A O 1
ATOM 1858 N N . LYS A 1 229 ? 58.836 13.838 -96.102 1.00 96.50 229 LYS A N 1
ATOM 1859 C CA . LYS A 1 229 ? 57.887 12.720 -95.929 1.00 96.50 229 LYS A CA 1
ATOM 1860 C C . LYS A 1 229 ? 58.050 12.031 -94.563 1.00 96.50 229 LYS A C 1
ATOM 1862 O O . LYS A 1 229 ? 57.059 11.758 -93.889 1.00 96.50 229 LYS A O 1
ATOM 1867 N N . LEU A 1 230 ? 59.285 11.802 -94.102 1.00 95.19 230 LEU A N 1
ATOM 1868 C CA . LEU A 1 230 ? 59.553 11.248 -92.765 1.00 95.19 230 LEU A CA 1
ATOM 1869 C C . LEU A 1 230 ? 59.183 12.220 -91.631 1.00 95.19 230 LEU A C 1
ATOM 1871 O O . LEU A 1 230 ? 58.658 11.783 -90.608 1.00 95.19 230 LEU A O 1
ATOM 1875 N N . ARG A 1 231 ? 59.410 13.531 -91.791 1.00 96.44 231 ARG A N 1
ATOM 1876 C CA . ARG A 1 231 ? 58.957 14.549 -90.823 1.00 96.44 231 ARG A CA 1
ATOM 1877 C C . ARG A 1 231 ? 57.436 14.622 -90.755 1.00 96.44 231 ARG A C 1
ATOM 1879 O O . ARG A 1 231 ? 56.890 14.634 -89.660 1.00 96.44 231 ARG A O 1
ATOM 1886 N N . GLU A 1 232 ? 56.753 14.604 -91.895 1.00 97.31 232 GLU A N 1
ATOM 1887 C CA . GLU A 1 232 ? 55.291 14.589 -91.964 1.00 97.31 232 GLU A CA 1
ATOM 1888 C C . GLU A 1 232 ? 54.701 13.348 -91.285 1.00 97.31 232 GLU A C 1
ATOM 1890 O O . GLU A 1 232 ? 53.729 13.476 -90.542 1.00 97.31 232 GLU A O 1
ATOM 1895 N N . GLN A 1 233 ? 55.312 12.171 -91.462 1.00 96.69 233 GLN A N 1
ATOM 1896 C CA . GLN A 1 233 ? 54.921 10.931 -90.777 1.00 96.69 233 GLN A CA 1
ATOM 1897 C C . GLN A 1 233 ? 55.175 10.983 -89.261 1.00 96.69 233 GLN A C 1
ATOM 1899 O O . GLN A 1 233 ? 54.318 10.561 -88.478 1.00 96.69 233 GLN A O 1
ATOM 1904 N N . LEU A 1 234 ? 56.312 11.534 -88.823 1.00 96.50 234 LEU A N 1
ATOM 1905 C CA . LEU A 1 234 ? 56.609 11.738 -87.400 1.00 96.50 234 LEU A CA 1
ATOM 1906 C C . LEU A 1 234 ? 55.641 12.742 -86.761 1.00 96.50 234 LEU A C 1
ATOM 1908 O O . LEU A 1 234 ? 55.118 12.486 -85.679 1.00 96.50 234 LEU A O 1
ATOM 1912 N N . ASP A 1 235 ? 55.324 13.842 -87.441 1.00 96.75 235 ASP A N 1
ATOM 1913 C CA . ASP A 1 235 ? 54.347 14.810 -86.949 1.00 96.75 235 ASP A CA 1
ATOM 1914 C C . ASP A 1 235 ? 52.906 14.269 -87.022 1.00 96.75 235 ASP A C 1
ATOM 1916 O O . ASP A 1 235 ? 52.074 14.617 -86.187 1.00 96.75 235 ASP A O 1
ATOM 1920 N N . ALA A 1 236 ? 52.563 13.425 -88.000 1.00 97.06 236 ALA A N 1
ATOM 1921 C CA . ALA A 1 236 ? 51.253 12.773 -88.076 1.00 97.06 236 ALA A CA 1
ATOM 1922 C C . ALA A 1 236 ? 51.051 11.810 -86.898 1.00 97.06 236 ALA A C 1
ATOM 1924 O O . ALA A 1 236 ? 50.112 11.992 -86.121 1.00 97.06 236 ALA A O 1
ATOM 1925 N N . THR A 1 237 ? 51.985 10.875 -86.704 1.00 95.56 237 THR A N 1
ATOM 1926 C CA . THR A 1 237 ? 51.962 9.916 -85.585 1.00 95.56 237 THR A CA 1
ATOM 1927 C C . THR A 1 237 ? 52.033 10.618 -84.228 1.00 95.56 237 THR A C 1
ATOM 1929 O O . THR A 1 237 ? 51.322 10.229 -83.302 1.00 95.56 237 THR A O 1
ATOM 1932 N N . ARG A 1 238 ? 52.792 11.716 -84.106 1.00 97.62 238 ARG A N 1
ATOM 1933 C CA . ARG A 1 238 ? 52.793 12.571 -82.911 1.00 97.62 238 ARG A CA 1
ATOM 1934 C C . ARG A 1 238 ? 51.428 13.212 -82.647 1.00 97.62 238 ARG A C 1
ATOM 1936 O O . ARG A 1 238 ? 50.923 13.091 -81.534 1.00 97.62 238 ARG A O 1
ATOM 1943 N N . ARG A 1 239 ? 50.807 13.857 -83.643 1.00 97.50 239 ARG A N 1
ATOM 1944 C CA . ARG A 1 239 ? 49.469 14.470 -83.494 1.00 97.50 239 ARG A CA 1
ATOM 1945 C C . ARG A 1 239 ? 48.399 13.422 -83.178 1.00 97.50 239 ARG A C 1
ATOM 1947 O O . ARG A 1 239 ? 47.466 13.704 -82.435 1.00 97.50 239 ARG A O 1
ATOM 1954 N N . GLU A 1 240 ? 48.499 12.219 -83.737 1.00 97.12 240 GLU A N 1
ATOM 1955 C CA . GLU A 1 240 ? 47.623 11.091 -83.399 1.00 97.12 240 GLU A CA 1
ATOM 1956 C C . GLU A 1 240 ? 47.819 10.641 -81.951 1.00 97.12 240 GLU A C 1
ATOM 1958 O O . GLU A 1 240 ? 46.843 10.550 -81.207 1.00 97.12 240 GLU A O 1
ATOM 1963 N N . LEU A 1 241 ? 49.066 10.451 -81.517 1.00 96.62 241 LEU A N 1
ATOM 1964 C CA . LEU A 1 241 ? 49.401 10.098 -80.142 1.00 96.62 241 LEU A CA 1
ATOM 1965 C C . LEU A 1 241 ? 48.861 11.144 -79.150 1.00 96.62 241 LEU A C 1
ATOM 1967 O O . LEU A 1 241 ? 48.140 10.779 -78.219 1.00 96.62 241 LEU A O 1
ATOM 1971 N N . GLU A 1 242 ? 49.119 12.432 -79.401 1.00 97.44 242 GLU A N 1
ATOM 1972 C CA . GLU A 1 242 ? 48.616 13.568 -78.614 1.00 97.44 242 GLU A CA 1
ATOM 1973 C C . GLU A 1 242 ? 47.075 13.584 -78.549 1.00 97.44 242 GLU A C 1
ATOM 1975 O O . GLU A 1 242 ? 46.517 13.698 -77.457 1.00 97.44 242 GLU A O 1
ATOM 1980 N N . ARG A 1 243 ? 46.367 13.352 -79.669 1.00 97.88 243 ARG A N 1
ATOM 1981 C CA . ARG A 1 243 ? 44.895 13.197 -79.680 1.00 97.88 243 ARG A CA 1
ATOM 1982 C C . ARG A 1 243 ? 44.430 12.002 -78.846 1.00 97.88 243 ARG A C 1
ATOM 1984 O O . ARG A 1 243 ? 43.481 12.142 -78.078 1.00 97.88 243 ARG A O 1
ATOM 1991 N N . THR A 1 244 ? 45.072 10.833 -78.962 1.00 96.88 244 THR A N 1
ATOM 1992 C CA . THR A 1 244 ? 44.657 9.662 -78.166 1.00 96.88 244 THR A CA 1
ATOM 1993 C C . THR A 1 244 ? 44.901 9.863 -76.673 1.00 96.88 244 THR A C 1
ATOM 1995 O O . THR A 1 244 ? 44.105 9.376 -75.872 1.00 96.88 244 THR A O 1
ATOM 1998 N N . TYR A 1 245 ? 45.948 10.596 -76.278 1.00 97.50 245 TYR A N 1
ATOM 1999 C CA . TYR A 1 245 ? 46.155 10.983 -74.884 1.00 97.50 245 TYR A CA 1
ATOM 2000 C C . TYR A 1 245 ? 45.121 12.010 -74.413 1.00 97.50 245 TYR A C 1
ATOM 2002 O O . TYR A 1 245 ? 44.592 11.834 -73.319 1.00 97.50 245 TYR A O 1
ATOM 2010 N N . HIS A 1 246 ? 44.769 13.008 -75.232 1.00 98.00 246 HIS A N 1
ATOM 2011 C CA . HIS A 1 246 ? 43.723 13.987 -74.909 1.00 98.00 246 HIS A CA 1
ATOM 2012 C C . HIS A 1 246 ? 42.377 13.298 -74.638 1.00 98.00 246 HIS A C 1
ATOM 2014 O O . HIS A 1 246 ? 41.822 13.432 -73.551 1.00 98.00 246 HIS A O 1
ATOM 2020 N N . VAL A 1 247 ? 41.916 12.450 -75.566 1.00 97.88 247 VAL A N 1
ATOM 2021 C CA . VAL A 1 247 ? 40.650 11.706 -75.429 1.00 97.88 247 VAL A CA 1
ATOM 2022 C C . VAL A 1 247 ? 40.673 10.753 -74.226 1.00 97.88 247 VAL A C 1
ATOM 2024 O O . VAL A 1 247 ? 39.672 10.628 -73.521 1.00 97.88 247 VAL A O 1
ATOM 2027 N N . LYS A 1 248 ? 41.809 10.101 -73.932 1.00 97.62 248 LYS A N 1
ATOM 2028 C CA . LYS A 1 248 ? 41.963 9.268 -72.722 1.00 97.62 248 LYS A CA 1
ATOM 2029 C C . LYS A 1 248 ? 41.908 10.103 -71.439 1.00 97.62 248 LYS A C 1
ATOM 2031 O O . LYS A 1 248 ? 41.258 9.682 -70.486 1.00 97.62 248 LYS A O 1
ATOM 2036 N N . ALA A 1 249 ? 42.562 11.263 -71.409 1.00 97.50 249 ALA A N 1
ATOM 2037 C CA . ALA A 1 249 ? 42.556 12.165 -70.260 1.00 97.50 249 ALA A CA 1
ATOM 2038 C C . ALA A 1 249 ? 41.150 12.726 -69.999 1.00 97.50 249 ALA A C 1
ATOM 2040 O O . ALA A 1 249 ? 40.681 12.682 -68.866 1.00 97.50 249 ALA A O 1
ATOM 2041 N N . GLU A 1 250 ? 40.437 13.157 -71.042 1.00 97.88 250 GLU A N 1
ATOM 2042 C CA . GLU A 1 250 ? 39.040 13.591 -70.941 1.00 97.88 250 GLU A CA 1
ATOM 2043 C C . GLU A 1 250 ? 38.121 12.458 -70.471 1.00 97.88 250 GLU A C 1
ATOM 2045 O O . GLU A 1 250 ? 37.324 12.662 -69.558 1.00 97.88 250 GLU A O 1
ATOM 2050 N N . ALA A 1 251 ? 38.251 11.246 -71.021 1.00 97.88 251 ALA A N 1
ATOM 2051 C CA . ALA A 1 251 ? 37.446 10.099 -70.599 1.00 97.88 251 ALA A CA 1
ATOM 2052 C C . ALA A 1 251 ? 37.681 9.720 -69.123 1.00 97.88 251 ALA A C 1
ATOM 2054 O O . ALA A 1 251 ? 36.730 9.385 -68.411 1.00 97.88 251 ALA A O 1
ATOM 2055 N N . LEU A 1 252 ? 38.926 9.804 -68.639 1.00 97.56 252 LEU A N 1
ATOM 2056 C CA . LEU A 1 252 ? 39.255 9.612 -67.223 1.00 97.56 252 LEU A CA 1
ATOM 2057 C C . LEU A 1 252 ? 38.679 10.734 -66.350 1.00 97.56 252 LEU A C 1
ATOM 2059 O O . LEU A 1 252 ? 38.053 10.442 -65.335 1.00 97.56 252 LEU A O 1
ATOM 2063 N N . LEU A 1 253 ? 38.815 11.992 -66.769 1.00 98.12 253 LEU A N 1
ATOM 2064 C CA . LEU A 1 253 ? 38.353 13.167 -66.028 1.00 98.12 253 LEU A CA 1
ATOM 2065 C C . LEU A 1 253 ? 36.817 13.250 -65.954 1.00 98.12 253 LEU A C 1
ATOM 2067 O O . LEU A 1 253 ? 36.267 13.622 -64.919 1.00 98.12 253 LEU A O 1
ATOM 2071 N N . GLN A 1 254 ? 36.094 12.837 -67.000 1.00 97.88 254 GLN A N 1
ATOM 2072 C CA . GLN A 1 254 ? 34.632 12.695 -66.942 1.00 97.88 254 GLN A CA 1
ATOM 2073 C C . GLN A 1 254 ? 34.215 11.495 -66.071 1.00 97.88 254 GLN A C 1
ATOM 2075 O O . GLN A 1 254 ? 33.262 11.596 -65.300 1.00 97.88 254 GLN A O 1
ATOM 2080 N N . ARG A 1 255 ? 34.951 10.371 -66.111 1.00 97.81 255 ARG A N 1
ATOM 2081 C CA . ARG A 1 255 ? 34.719 9.233 -65.199 1.00 97.81 255 ARG A CA 1
ATOM 2082 C C . ARG A 1 255 ? 34.934 9.622 -63.732 1.00 97.81 255 ARG A C 1
ATOM 2084 O O . ARG A 1 255 ? 34.170 9.167 -62.880 1.00 97.81 255 ARG A O 1
ATOM 2091 N N . GLU A 1 256 ? 35.941 10.444 -63.449 1.00 96.81 256 GLU A N 1
ATOM 2092 C CA . GLU A 1 256 ? 36.217 11.010 -62.127 1.00 96.81 256 GLU A CA 1
ATOM 2093 C C . GLU A 1 256 ? 35.092 11.949 -61.684 1.00 96.81 256 GLU A C 1
ATOM 2095 O O . GLU A 1 256 ? 34.503 11.713 -60.630 1.00 96.81 256 GLU A O 1
ATOM 2100 N N . ARG A 1 257 ? 34.704 12.930 -62.514 1.00 97.94 257 ARG A N 1
ATOM 2101 C CA . ARG A 1 257 ? 33.553 13.814 -62.249 1.00 97.94 257 ARG A CA 1
ATOM 2102 C C . ARG A 1 257 ? 32.295 13.023 -61.913 1.00 97.94 257 ARG A C 1
ATOM 2104 O O . ARG A 1 257 ? 31.741 13.213 -60.839 1.00 97.94 257 ARG A O 1
ATOM 2111 N N . HIS A 1 258 ? 31.911 12.058 -62.747 1.00 98.06 258 HIS A N 1
ATOM 2112 C CA . HIS A 1 258 ? 30.737 11.223 -62.484 1.00 98.06 258 HIS A CA 1
ATOM 2113 C C . HIS A 1 258 ? 30.875 10.348 -61.227 1.00 98.06 258 HIS A C 1
ATOM 2115 O O . HIS A 1 258 ? 29.868 9.991 -60.617 1.00 98.06 258 HIS A O 1
ATOM 2121 N N . ALA A 1 259 ? 32.090 9.967 -60.819 1.00 97.56 259 ALA A N 1
ATOM 2122 C CA . ALA A 1 259 ? 32.306 9.282 -59.546 1.00 97.56 259 ALA A CA 1
ATOM 2123 C C . ALA A 1 259 ? 32.111 10.230 -58.352 1.00 97.56 259 ALA A C 1
ATOM 2125 O O . ALA A 1 259 ? 31.395 9.874 -57.418 1.00 97.56 259 ALA A O 1
ATOM 2126 N N . VAL A 1 260 ? 32.673 11.441 -58.417 1.00 97.94 260 VAL A N 1
ATOM 2127 C CA . VAL A 1 260 ? 32.505 12.492 -57.401 1.00 97.94 260 VAL A CA 1
ATOM 2128 C C . VAL A 1 260 ? 31.038 12.920 -57.288 1.00 97.94 260 VAL A C 1
ATOM 2130 O O . VAL A 1 260 ? 30.509 12.956 -56.182 1.00 97.94 260 VAL A O 1
ATOM 2133 N N . GLU A 1 261 ? 30.350 13.144 -58.409 1.00 97.88 261 GLU A N 1
ATOM 2134 C CA . GLU A 1 261 ? 28.919 13.479 -58.469 1.00 97.88 261 GLU A CA 1
ATOM 2135 C C . GLU A 1 261 ? 28.055 12.415 -57.777 1.00 97.88 261 GLU A C 1
ATOM 2137 O O . GLU A 1 261 ? 27.214 12.755 -56.946 1.00 97.88 261 GLU A O 1
ATOM 2142 N N . ARG A 1 262 ? 28.284 11.119 -58.052 1.00 98.12 262 ARG A N 1
ATOM 2143 C CA . ARG A 1 262 ? 27.556 10.031 -57.372 1.00 98.12 262 ARG A CA 1
ATOM 2144 C C . ARG A 1 262 ? 27.842 9.987 -55.872 1.00 98.12 262 ARG A C 1
ATOM 2146 O O . ARG A 1 262 ? 26.916 9.764 -55.097 1.00 98.12 262 ARG A O 1
ATOM 2153 N N . VAL A 1 263 ? 29.090 10.206 -55.452 1.00 97.62 263 VAL A N 1
ATOM 2154 C CA . VAL A 1 263 ? 29.454 10.244 -54.024 1.00 97.62 263 VAL A CA 1
ATOM 2155 C C . VAL A 1 263 ? 28.785 11.430 -53.324 1.00 97.62 263 VAL A C 1
ATOM 2157 O O . VAL A 1 263 ? 28.168 11.233 -52.282 1.00 97.62 263 VAL A O 1
ATOM 2160 N N . GLN A 1 264 ? 28.808 12.624 -53.920 1.00 97.81 264 GLN A N 1
ATOM 2161 C CA . GLN A 1 264 ? 28.145 13.819 -53.383 1.00 97.81 264 GLN A CA 1
ATOM 2162 C C . GLN A 1 264 ? 26.618 13.664 -53.320 1.00 97.81 264 GLN A C 1
ATOM 2164 O O . GLN A 1 264 ? 25.997 14.041 -52.327 1.00 97.81 264 GLN A O 1
ATOM 2169 N N . GLN A 1 265 ? 25.995 13.065 -54.341 1.00 98.12 265 GLN A N 1
ATOM 2170 C CA . GLN A 1 265 ? 24.564 12.747 -54.319 1.00 98.12 265 GLN A CA 1
ATOM 2171 C C . GLN A 1 265 ? 24.231 11.747 -53.203 1.00 98.12 265 GLN A C 1
ATOM 2173 O O . GLN A 1 265 ? 23.281 11.968 -52.453 1.00 98.12 265 GLN A O 1
ATOM 2178 N N . GLN A 1 266 ? 25.032 10.689 -53.045 1.00 97.44 266 GLN A N 1
ATOM 2179 C CA . GLN A 1 266 ? 24.830 9.686 -52.000 1.00 97.44 266 GLN A CA 1
ATOM 2180 C C . GLN A 1 266 ? 25.030 10.259 -50.588 1.00 97.44 266 GLN A C 1
ATOM 2182 O O . GLN A 1 266 ? 24.242 9.937 -49.697 1.00 97.44 266 GLN A O 1
ATOM 2187 N N . GLN A 1 267 ? 26.020 11.137 -50.398 1.00 96.69 267 GLN A N 1
ATOM 2188 C CA . GLN A 1 267 ? 26.232 11.898 -49.161 1.00 96.69 267 GLN A CA 1
ATOM 2189 C C . GLN A 1 267 ? 25.032 12.804 -48.869 1.00 96.69 267 GLN A C 1
ATOM 2191 O O . GLN A 1 267 ? 24.448 12.708 -47.797 1.00 96.69 267 GLN A O 1
ATOM 2196 N N . SER A 1 268 ? 24.574 13.591 -49.847 1.00 98.00 268 SER A N 1
ATOM 2197 C CA . SER A 1 268 ? 23.398 14.460 -49.701 1.00 98.00 268 SER A CA 1
ATOM 2198 C C . SER A 1 268 ? 22.111 13.692 -49.362 1.00 98.00 268 SER A C 1
ATOM 2200 O O . SER A 1 268 ? 21.231 14.230 -48.687 1.00 98.00 268 SER A O 1
ATOM 2202 N N . ILE A 1 269 ? 21.963 12.451 -49.839 1.00 97.62 269 ILE A N 1
ATOM 2203 C CA . ILE A 1 269 ? 20.852 11.564 -49.464 1.00 97.62 269 ILE A CA 1
ATOM 2204 C C . ILE A 1 269 ? 21.022 11.096 -48.012 1.00 97.62 269 ILE A C 1
ATOM 2206 O O . ILE A 1 269 ? 20.112 11.295 -47.212 1.00 97.62 269 ILE A O 1
ATOM 2210 N N . GLN A 1 270 ? 22.197 10.577 -47.644 1.00 96.94 270 GLN A N 1
ATOM 2211 C CA . GLN A 1 270 ? 22.492 10.103 -46.285 1.00 96.94 270 GLN A CA 1
ATOM 2212 C C . GLN A 1 270 ? 22.366 11.214 -45.231 1.00 96.94 270 GLN A C 1
ATOM 2214 O O . GLN A 1 270 ? 21.806 10.987 -44.165 1.00 96.94 270 GLN A O 1
ATOM 2219 N N . GLU A 1 271 ? 22.813 12.435 -45.527 1.00 97.69 271 GLU A N 1
ATOM 2220 C CA . GLU A 1 271 ? 22.646 13.602 -44.653 1.00 97.69 271 GLU A CA 1
ATOM 2221 C C . GLU A 1 271 ? 21.167 13.941 -44.427 1.00 97.69 271 GLU A C 1
ATOM 2223 O O . GLU A 1 271 ? 20.764 14.212 -43.295 1.00 97.69 271 GLU A O 1
ATOM 2228 N N . ARG A 1 272 ? 20.334 13.873 -45.477 1.00 98.25 272 ARG A N 1
ATOM 2229 C CA . ARG A 1 272 ? 18.879 14.081 -45.374 1.00 98.25 272 ARG A CA 1
ATOM 2230 C C . ARG A 1 272 ? 18.184 12.958 -44.607 1.00 98.25 272 ARG A C 1
ATOM 2232 O O . ARG A 1 272 ? 17.306 13.247 -43.797 1.00 98.25 272 ARG A O 1
ATOM 2239 N N . GLU A 1 273 ? 18.586 11.707 -44.814 1.00 98.00 273 GLU A N 1
ATOM 2240 C CA . GLU A 1 273 ? 18.075 10.549 -44.072 1.00 98.00 273 GLU A CA 1
ATOM 2241 C C . GLU A 1 273 ? 18.432 10.640 -42.583 1.00 98.00 273 GLU A C 1
ATOM 2243 O O . GLU A 1 273 ? 17.544 10.555 -41.738 1.00 98.00 273 GLU A O 1
ATOM 2248 N N . VAL A 1 274 ? 19.698 10.906 -42.247 1.00 97.81 274 VAL A N 1
ATOM 2249 C CA . VAL A 1 274 ? 20.166 11.079 -40.861 1.00 97.81 274 VAL A CA 1
ATOM 2250 C C . VAL A 1 274 ? 19.511 12.292 -40.197 1.00 97.81 274 VAL A C 1
ATOM 2252 O O . VAL A 1 274 ? 19.129 12.215 -39.029 1.00 97.81 274 VAL A O 1
ATOM 2255 N N . TYR A 1 275 ? 19.320 13.402 -40.919 1.00 98.50 275 TYR A N 1
ATOM 2256 C CA . TYR A 1 275 ? 18.587 14.563 -40.408 1.00 98.50 275 TYR A CA 1
ATOM 2257 C C . TYR A 1 275 ? 17.110 14.235 -40.137 1.00 98.50 275 TYR A C 1
ATOM 2259 O O . TYR A 1 275 ? 16.596 14.562 -39.068 1.00 98.50 275 TYR A O 1
ATOM 2267 N N . SER A 1 276 ? 16.439 13.535 -41.057 1.00 98.12 276 SER A N 1
ATOM 2268 C CA . SER A 1 276 ? 15.040 13.119 -40.905 1.00 98.12 276 SER A CA 1
ATOM 2269 C C . SER A 1 276 ? 14.852 12.130 -39.748 1.00 98.12 276 SER A C 1
ATOM 2271 O O . SER A 1 276 ? 13.970 12.330 -38.914 1.00 98.12 276 SER A O 1
ATOM 2273 N N . GLN A 1 277 ? 15.728 11.127 -39.625 1.00 97.62 277 GLN A N 1
ATOM 2274 C CA . GLN A 1 277 ? 15.753 10.194 -38.492 1.00 97.62 277 GLN A CA 1
ATOM 2275 C C . GLN A 1 277 ? 15.995 10.930 -37.170 1.00 97.62 277 GLN A C 1
ATOM 2277 O O . GLN A 1 277 ? 15.286 10.697 -36.192 1.00 97.62 277 GLN A O 1
ATOM 2282 N N . ARG A 1 278 ? 16.952 11.868 -37.136 1.00 98.38 278 ARG A N 1
ATOM 2283 C CA . ARG A 1 278 ? 17.215 12.704 -35.958 1.00 98.38 278 ARG A CA 1
ATOM 2284 C C . ARG A 1 278 ? 15.995 13.537 -35.564 1.00 98.38 278 ARG A C 1
ATOM 2286 O O . ARG A 1 278 ? 15.741 13.660 -34.370 1.00 98.38 278 ARG A O 1
ATOM 2293 N N . GLN A 1 279 ? 15.252 14.090 -36.524 1.00 98.19 279 GLN A N 1
ATOM 2294 C CA . GLN A 1 279 ? 14.040 14.850 -36.221 1.00 98.19 279 GLN A CA 1
ATOM 2295 C C . GLN A 1 279 ? 12.920 13.941 -35.693 1.00 98.19 279 GLN A C 1
ATOM 2297 O O . GLN A 1 279 ? 12.363 14.260 -34.649 1.00 98.19 279 GLN A O 1
ATOM 2302 N N . SER A 1 280 ? 12.674 12.775 -36.311 1.00 98.06 280 SER A N 1
ATOM 2303 C CA . SER A 1 280 ? 11.713 11.781 -35.790 1.00 98.06 280 SER A CA 1
ATOM 2304 C C . SER A 1 280 ? 12.030 11.402 -34.343 1.00 98.06 280 SER A C 1
ATOM 2306 O O . SER A 1 280 ? 11.161 11.463 -33.479 1.00 98.06 280 SER A O 1
ATOM 2308 N N . LEU A 1 281 ? 13.301 11.117 -34.039 1.00 98.19 281 LEU A N 1
ATOM 2309 C CA . LEU A 1 281 ? 13.738 10.785 -32.682 1.00 98.19 281 LEU A CA 1
ATOM 2310 C C . LEU A 1 281 ? 13.556 11.949 -31.693 1.00 98.19 281 LEU A C 1
ATOM 2312 O O . LEU A 1 281 ? 13.252 11.708 -30.526 1.00 98.19 281 LEU A O 1
ATOM 2316 N N . LEU A 1 282 ? 13.715 13.206 -32.121 1.00 98.50 282 LEU A N 1
ATOM 2317 C CA . LEU A 1 282 ? 13.429 14.374 -31.277 1.00 98.50 282 LEU A CA 1
ATOM 2318 C C . LEU A 1 282 ? 11.923 14.524 -31.014 1.00 98.50 282 LEU A C 1
ATOM 2320 O O . LEU A 1 282 ? 11.532 14.728 -29.862 1.00 98.50 282 LEU A O 1
ATOM 2324 N N . ASP A 1 283 ? 11.091 14.350 -32.039 1.00 98.44 283 ASP A N 1
ATOM 2325 C CA . ASP A 1 283 ? 9.629 14.413 -31.939 1.00 98.44 283 ASP A CA 1
ATOM 2326 C C . ASP A 1 283 ? 9.083 13.270 -31.056 1.00 98.44 283 ASP A C 1
ATOM 2328 O O . ASP A 1 283 ? 8.203 13.483 -30.215 1.00 98.44 283 ASP A O 1
ATOM 2332 N N . GLU A 1 284 ? 9.660 12.070 -31.164 1.00 98.19 284 GLU A N 1
ATOM 2333 C CA . GLU A 1 284 ? 9.396 10.917 -30.297 1.00 98.19 284 GLU A CA 1
ATOM 2334 C C . GLU A 1 284 ? 9.819 11.181 -28.844 1.00 98.19 284 GLU A C 1
ATOM 2336 O O . GLU A 1 284 ? 9.036 10.932 -27.924 1.00 98.19 284 GLU A O 1
ATOM 2341 N N . ILE A 1 285 ? 11.014 11.741 -28.610 1.00 97.88 285 ILE A N 1
ATOM 2342 C CA . ILE A 1 285 ? 11.478 12.142 -27.270 1.00 97.88 285 ILE A CA 1
ATOM 2343 C C . ILE A 1 285 ? 10.544 13.198 -26.666 1.00 97.88 285 ILE A C 1
ATOM 2345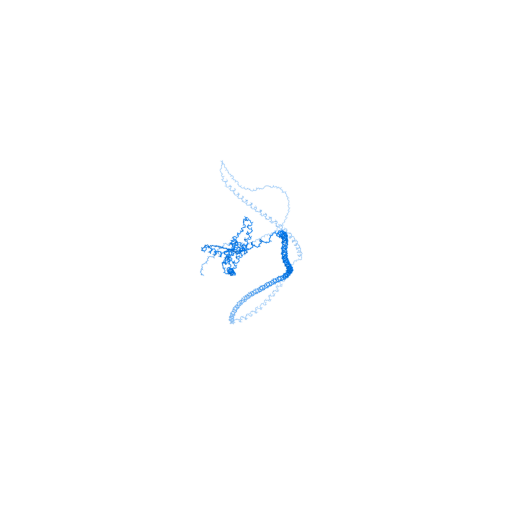 O O . ILE A 1 285 ? 10.213 13.123 -25.479 1.00 97.88 285 ILE A O 1
ATOM 2349 N N . GLU A 1 286 ? 10.069 14.165 -27.452 1.00 98.25 286 GLU A N 1
ATOM 2350 C CA . GLU A 1 286 ? 9.062 15.123 -26.998 1.00 98.25 286 GLU A CA 1
ATOM 2351 C C . GLU A 1 286 ? 7.714 14.465 -26.696 1.00 98.25 286 GLU A C 1
ATOM 2353 O O . GLU A 1 286 ? 7.102 14.780 -25.674 1.00 98.25 286 GLU A O 1
ATOM 2358 N N . ALA A 1 287 ? 7.244 13.541 -27.535 1.00 98.12 287 ALA A N 1
ATOM 2359 C CA . ALA A 1 287 ? 6.006 12.803 -27.301 1.00 98.12 287 ALA A CA 1
ATOM 2360 C C . ALA A 1 287 ? 6.090 11.941 -26.028 1.00 98.12 287 ALA A C 1
ATOM 2362 O O . ALA A 1 287 ? 5.133 11.901 -25.251 1.00 98.12 287 ALA A O 1
ATOM 2363 N N . VAL A 1 288 ? 7.238 11.307 -25.769 1.00 97.94 288 VAL A N 1
ATOM 2364 C CA . VAL A 1 288 ? 7.515 10.573 -24.525 1.00 97.94 288 VAL A CA 1
ATOM 2365 C C . VAL A 1 288 ? 7.536 11.523 -23.328 1.00 97.94 288 VAL A C 1
ATOM 2367 O O . VAL A 1 288 ? 6.832 11.259 -22.359 1.00 97.94 288 VAL A O 1
ATOM 2370 N N . ARG A 1 289 ? 8.230 12.668 -23.396 1.00 98.25 289 ARG A N 1
ATOM 2371 C CA . ARG A 1 289 ? 8.233 13.682 -22.318 1.00 98.25 289 ARG A CA 1
ATOM 2372 C C . ARG A 1 289 ? 6.833 14.225 -22.016 1.00 98.25 289 ARG A C 1
ATOM 2374 O O . ARG A 1 289 ? 6.475 14.381 -20.850 1.00 98.25 289 ARG A O 1
ATOM 2381 N N . LYS A 1 290 ? 6.017 14.479 -23.046 1.00 98.00 290 LYS A N 1
ATOM 2382 C CA . LYS A 1 290 ? 4.620 14.933 -22.910 1.00 98.00 290 LYS A CA 1
ATOM 2383 C C . LYS A 1 290 ? 3.754 13.859 -22.232 1.00 98.00 290 LYS A C 1
ATOM 2385 O O . LYS A 1 290 ? 3.013 14.184 -21.305 1.00 98.00 290 LYS A O 1
ATOM 2390 N N . LYS A 1 291 ? 3.908 12.582 -22.615 1.00 98.12 291 LYS A N 1
ATOM 2391 C CA . LYS A 1 291 ? 3.256 11.430 -21.957 1.00 98.12 291 LYS A CA 1
ATOM 2392 C C . LYS A 1 291 ? 3.729 11.230 -20.515 1.00 98.12 291 LYS A C 1
ATOM 2394 O O . LYS A 1 291 ? 2.905 11.007 -19.637 1.00 98.12 291 LYS A O 1
ATOM 2399 N N . GLU A 1 292 ? 5.024 11.353 -20.240 1.00 97.44 292 GLU A N 1
ATOM 2400 C CA . GLU A 1 292 ? 5.578 11.208 -18.891 1.00 97.44 292 GLU A CA 1
ATOM 2401 C C . GLU A 1 292 ? 5.073 12.319 -17.959 1.00 97.44 292 GLU A C 1
ATOM 2403 O O . GLU A 1 292 ? 4.635 12.045 -16.845 1.00 97.44 292 GLU A O 1
ATOM 2408 N N . ALA A 1 293 ? 5.052 13.571 -18.427 1.00 98.00 293 ALA A N 1
ATOM 2409 C CA . ALA A 1 293 ? 4.485 14.692 -17.681 1.00 98.00 293 ALA A CA 1
ATOM 2410 C C . ALA A 1 293 ? 2.977 14.524 -17.416 1.00 98.00 293 ALA A C 1
ATOM 2412 O O . ALA A 1 293 ? 2.493 14.963 -16.372 1.00 98.00 293 ALA A O 1
ATOM 2413 N N . GLN A 1 294 ? 2.245 13.879 -18.331 1.00 98.00 294 GLN A N 1
ATOM 2414 C CA . GLN A 1 294 ? 0.845 13.502 -18.133 1.00 98.00 294 GLN A CA 1
ATOM 2415 C C . GLN A 1 294 ? 0.712 12.428 -17.042 1.00 98.00 294 GLN A C 1
ATOM 2417 O O . GLN A 1 294 ? 0.082 12.687 -16.022 1.00 98.00 294 GLN A O 1
ATOM 2422 N N . VAL A 1 295 ? 1.406 11.292 -17.178 1.00 97.94 295 VAL A N 1
ATOM 2423 C CA . VAL A 1 295 ? 1.388 10.187 -16.199 1.00 97.94 295 VAL A CA 1
ATOM 2424 C C . VAL A 1 295 ? 1.833 10.641 -14.803 1.00 97.94 295 VAL A C 1
ATOM 2426 O O . VAL A 1 295 ? 1.254 10.210 -13.809 1.00 97.94 295 VAL A O 1
ATOM 2429 N N . ARG A 1 296 ? 2.816 11.547 -14.697 1.00 98.25 296 ARG A N 1
ATOM 2430 C CA . ARG A 1 296 ? 3.220 12.160 -13.419 1.00 98.25 296 ARG A CA 1
ATOM 2431 C C . ARG A 1 296 ? 2.070 12.949 -12.780 1.00 98.25 296 ARG A C 1
ATOM 2433 O O . ARG A 1 296 ? 1.792 12.737 -11.603 1.00 98.25 296 ARG A O 1
ATOM 2440 N N . ARG A 1 297 ? 1.378 13.804 -13.548 1.00 97.50 297 ARG A N 1
ATOM 2441 C CA . ARG A 1 297 ? 0.217 14.580 -13.071 1.00 97.50 297 ARG A CA 1
ATOM 2442 C C . ARG A 1 297 ? -0.955 13.679 -12.682 1.00 97.50 297 ARG A C 1
ATOM 2444 O O . ARG A 1 297 ? -1.515 13.864 -11.606 1.00 97.50 297 ARG A O 1
ATOM 2451 N N . ASP A 1 298 ? -1.262 12.666 -13.484 1.00 97.19 298 ASP A N 1
ATOM 2452 C CA . ASP A 1 298 ? -2.346 11.721 -13.199 1.00 97.19 298 ASP A CA 1
ATOM 2453 C C . ASP A 1 298 ? -2.040 10.884 -11.946 1.00 97.19 298 ASP A C 1
ATOM 2455 O O . ASP A 1 298 ? -2.895 10.730 -11.077 1.00 97.19 298 ASP A O 1
ATOM 2459 N N . ALA A 1 299 ? -0.791 10.443 -11.766 1.00 97.06 299 ALA A N 1
ATOM 2460 C CA . ALA A 1 299 ? -0.358 9.760 -10.548 1.00 97.06 299 ALA A CA 1
ATOM 2461 C C . ALA A 1 299 ? -0.339 10.678 -9.308 1.00 97.06 299 ALA A C 1
ATOM 2463 O O . ALA A 1 299 ? -0.452 10.193 -8.182 1.00 97.06 299 ALA A O 1
ATOM 2464 N N . GLU A 1 300 ? -0.165 11.994 -9.448 1.00 97.88 300 GLU A N 1
ATOM 2465 C CA . GLU A 1 300 ? -0.381 12.926 -8.333 1.00 97.88 300 GLU A CA 1
ATOM 2466 C C . GLU A 1 300 ? -1.868 13.102 -8.003 1.00 97.88 300 GLU A C 1
ATOM 2468 O O . GLU A 1 300 ? -2.218 13.159 -6.825 1.00 97.88 300 GLU A O 1
ATOM 2473 N N . LEU A 1 301 ? -2.742 13.176 -9.013 1.00 98.06 301 LEU A N 1
ATOM 2474 C CA . LEU A 1 301 ? -4.192 13.253 -8.817 1.00 98.06 301 LEU A CA 1
ATOM 2475 C C . LEU A 1 301 ? -4.715 11.994 -8.117 1.00 98.06 301 LEU A C 1
ATOM 2477 O O . LEU A 1 301 ? -5.337 12.118 -7.066 1.00 98.06 301 LEU A O 1
ATOM 2481 N N . MET A 1 302 ? -4.343 10.800 -8.590 1.00 97.25 302 MET A N 1
ATOM 2482 C CA . MET A 1 302 ? -4.697 9.527 -7.944 1.00 97.25 302 MET A CA 1
ATOM 2483 C C . MET A 1 302 ? -4.240 9.465 -6.479 1.00 97.25 302 MET A C 1
ATOM 2485 O O . MET A 1 302 ? -5.000 9.020 -5.626 1.00 97.25 302 MET A O 1
ATOM 2489 N N . ARG A 1 303 ? -3.035 9.959 -6.147 1.00 98.12 303 ARG A N 1
ATOM 2490 C CA . ARG A 1 303 ? -2.572 10.034 -4.746 1.00 98.12 303 ARG A CA 1
ATOM 2491 C C . ARG A 1 303 ? -3.405 11.006 -3.906 1.00 98.12 303 ARG A C 1
ATOM 2493 O O . ARG A 1 303 ? -3.706 10.701 -2.757 1.00 98.12 303 ARG A O 1
ATOM 2500 N N . ARG A 1 304 ? -3.789 12.167 -4.453 1.00 97.94 304 ARG A N 1
ATOM 2501 C CA . ARG A 1 304 ? -4.673 13.131 -3.765 1.00 97.94 304 ARG A CA 1
ATOM 2502 C C . ARG A 1 304 ? -6.064 12.535 -3.533 1.00 97.94 304 ARG A C 1
ATOM 2504 O O . ARG A 1 304 ? -6.592 12.648 -2.432 1.00 97.94 304 ARG A O 1
ATOM 2511 N N . GLU A 1 305 ? -6.620 11.846 -4.525 1.00 97.25 305 GLU A N 1
ATOM 2512 C CA . GLU A 1 305 ? -7.895 11.130 -4.409 1.00 97.25 305 GLU A CA 1
ATOM 2513 C C . GLU A 1 305 ? -7.829 9.995 -3.379 1.00 97.25 305 GLU A C 1
ATOM 2515 O O . GLU A 1 305 ? -8.739 9.875 -2.561 1.00 97.25 305 GLU A O 1
ATOM 2520 N N . GLN A 1 306 ? -6.744 9.214 -3.360 1.00 96.38 306 GLN A N 1
ATOM 2521 C CA . GLN A 1 306 ? -6.502 8.170 -2.359 1.00 96.38 306 GLN A CA 1
ATOM 2522 C C . GLN A 1 306 ? -6.439 8.743 -0.939 1.00 96.38 306 GLN A C 1
ATOM 2524 O O . GLN A 1 306 ? -7.155 8.249 -0.074 1.00 96.38 306 GLN A O 1
ATOM 2529 N N . MET A 1 307 ? -5.684 9.824 -0.701 1.00 98.19 307 MET A N 1
ATOM 2530 C CA . MET A 1 307 ? -5.644 10.479 0.618 1.00 98.19 307 MET A CA 1
ATOM 2531 C C . MET A 1 307 ? -7.034 10.965 1.062 1.00 98.19 307 MET A C 1
ATOM 2533 O O . MET A 1 307 ? -7.448 10.692 2.186 1.00 98.19 307 MET A O 1
ATOM 2537 N N . ILE A 1 308 ? -7.805 11.594 0.166 1.00 98.00 308 ILE A N 1
ATOM 2538 C CA . ILE A 1 308 ? -9.176 12.050 0.461 1.00 98.00 308 ILE A CA 1
ATOM 2539 C C . ILE A 1 308 ? -10.120 10.863 0.736 1.00 98.00 308 ILE A C 1
ATOM 2541 O O . ILE A 1 308 ? -11.014 10.963 1.579 1.00 98.00 308 ILE A O 1
ATOM 2545 N N . GLN A 1 309 ? -9.954 9.729 0.047 1.00 96.56 309 GLN A N 1
ATOM 2546 C CA . GLN A 1 309 ? -10.720 8.510 0.326 1.00 96.56 309 GLN A CA 1
ATOM 2547 C C . GLN A 1 309 ? -10.324 7.885 1.669 1.00 96.56 309 GLN A C 1
ATOM 2549 O O . GLN A 1 309 ? -11.208 7.523 2.443 1.00 96.56 309 GLN A O 1
ATOM 2554 N N . GLU A 1 310 ? -9.032 7.822 1.993 1.00 97.50 310 GLU A N 1
ATOM 2555 C CA . GLU A 1 310 ? -8.547 7.365 3.296 1.00 97.50 310 GLU A CA 1
ATOM 2556 C C . GLU A 1 310 ? -9.072 8.232 4.446 1.00 97.50 310 GLU A C 1
ATOM 2558 O O . GLU A 1 310 ? -9.517 7.694 5.454 1.00 97.50 310 GLU A O 1
ATOM 2563 N N . GLU A 1 311 ? -9.062 9.560 4.319 1.00 97.81 311 GLU A N 1
ATOM 2564 C CA . GLU A 1 311 ? -9.611 10.476 5.330 1.00 97.81 311 GLU A CA 1
ATOM 2565 C C . GLU A 1 311 ? -11.124 10.284 5.518 1.00 97.81 311 GLU A C 1
ATOM 2567 O O . GLU A 1 311 ? -11.621 10.266 6.649 1.00 97.81 311 GLU A O 1
ATOM 2572 N N . ARG A 1 312 ? -11.869 10.056 4.428 1.00 98.12 312 ARG A N 1
ATOM 2573 C CA . ARG A 1 312 ? -13.302 9.705 4.474 1.00 98.12 312 ARG A CA 1
ATOM 2574 C C . ARG A 1 312 ? -13.560 8.345 5.126 1.00 98.12 312 ARG A C 1
ATOM 2576 O O . ARG A 1 312 ? -14.580 8.185 5.793 1.00 98.12 312 ARG A O 1
ATOM 2583 N N . MET A 1 313 ? -12.659 7.378 4.958 1.00 97.31 313 MET A N 1
ATOM 2584 C CA . MET A 1 313 ? -12.753 6.079 5.630 1.00 97.31 313 MET A CA 1
ATOM 2585 C C . MET A 1 313 ? -12.402 6.195 7.115 1.00 97.31 313 MET A C 1
ATOM 2587 O O . MET A 1 313 ? -13.229 5.820 7.938 1.00 97.31 313 MET A O 1
ATOM 2591 N N . LYS A 1 314 ? -11.286 6.841 7.474 1.00 98.31 314 LYS A N 1
ATOM 2592 C CA . LYS A 1 314 ? -10.868 7.091 8.868 1.00 98.31 314 LYS A CA 1
ATOM 2593 C C . LYS A 1 314 ? -11.947 7.837 9.663 1.00 98.31 314 LYS A C 1
ATOM 2595 O O . LYS A 1 314 ? -12.333 7.405 10.745 1.00 98.31 314 LYS A O 1
ATOM 2600 N N . THR A 1 315 ? -12.523 8.904 9.103 1.00 97.69 315 THR A N 1
ATOM 2601 C CA . THR A 1 315 ? -13.626 9.642 9.756 1.00 97.69 315 THR A CA 1
ATOM 2602 C C . THR A 1 315 ? -14.911 8.815 9.882 1.00 97.69 315 THR A C 1
ATOM 2604 O O . THR A 1 315 ? -15.622 8.935 10.882 1.00 97.69 315 THR A O 1
ATOM 2607 N N . ARG A 1 316 ? -15.210 7.927 8.922 1.00 96.94 316 ARG A N 1
ATOM 2608 C CA . ARG A 1 316 ? -16.320 6.965 9.028 1.00 96.94 316 ARG A CA 1
ATOM 2609 C C . ARG A 1 316 ? -16.059 5.905 10.103 1.00 96.94 316 ARG A C 1
ATOM 2611 O O . ARG A 1 316 ? -16.973 5.614 10.869 1.00 96.94 316 ARG A O 1
ATOM 2618 N N . GLU A 1 317 ? -14.843 5.374 10.171 1.00 97.56 317 GLU A N 1
ATOM 2619 C CA . GLU A 1 317 ? -14.383 4.378 11.147 1.00 97.56 317 GLU A CA 1
ATOM 2620 C C . GLU A 1 317 ? -14.392 4.938 12.574 1.00 97.56 317 GLU A C 1
ATOM 2622 O O . GLU A 1 317 ? -14.884 4.283 13.492 1.00 97.56 317 GLU A O 1
ATOM 2627 N N . GLU A 1 318 ? -13.959 6.187 12.767 1.00 98.19 318 GLU A N 1
ATOM 2628 C CA . GLU A 1 318 ? -14.117 6.905 14.034 1.00 98.19 318 GLU A CA 1
ATOM 2629 C C . GLU A 1 318 ? -15.588 7.046 14.442 1.00 98.19 318 GLU A C 1
ATOM 2631 O O . GLU A 1 318 ? -15.927 6.865 15.613 1.00 98.19 318 GLU A O 1
ATOM 2636 N N . LEU A 1 319 ? -16.475 7.380 13.499 1.00 98.06 319 LEU A N 1
ATOM 2637 C CA . LEU A 1 319 ? -17.906 7.526 13.770 1.00 98.06 319 LEU A CA 1
ATOM 2638 C C . LEU A 1 319 ? -18.582 6.184 14.080 1.00 98.06 319 LEU A C 1
ATOM 2640 O O . LEU A 1 319 ? -19.497 6.161 14.903 1.00 98.06 319 LEU A O 1
ATOM 2644 N N . THR A 1 320 ? -18.151 5.071 13.478 1.00 97.19 320 THR A N 1
ATOM 2645 C CA . THR A 1 320 ? -18.622 3.731 13.865 1.00 97.19 320 THR A CA 1
ATOM 2646 C C . THR A 1 320 ? -18.033 3.292 15.200 1.00 97.19 320 THR A C 1
ATOM 2648 O O . THR A 1 320 ? -18.796 2.861 16.056 1.00 97.19 320 THR A O 1
ATOM 2651 N N . SER A 1 321 ? -16.741 3.515 15.450 1.00 98.25 321 SER A N 1
ATOM 2652 C CA . SER A 1 321 ? -16.084 3.199 16.727 1.00 98.25 321 SER A CA 1
ATOM 2653 C C . SER A 1 321 ? -16.742 3.932 17.905 1.00 98.25 321 SER A C 1
ATOM 2655 O O . SER A 1 321 ? -17.166 3.308 18.875 1.00 98.25 321 SER A O 1
ATOM 2657 N N . LYS A 1 322 ? -16.989 5.245 17.774 1.00 98.00 322 LYS A N 1
ATOM 2658 C CA . LYS A 1 322 ? -17.713 6.048 18.781 1.00 98.00 322 LYS A CA 1
ATOM 2659 C C . LYS A 1 322 ? -19.161 5.571 18.991 1.00 98.00 322 LYS A C 1
ATOM 2661 O O . LYS A 1 322 ? -19.696 5.713 20.090 1.00 98.00 322 LYS A O 1
ATOM 2666 N N . ARG A 1 323 ? -19.811 4.989 17.973 1.00 97.88 323 ARG A N 1
ATOM 2667 C CA . ARG A 1 323 ? -21.142 4.359 18.108 1.00 97.88 323 ARG A CA 1
ATOM 2668 C C . ARG A 1 323 ? -21.063 3.005 18.810 1.00 97.88 323 ARG A C 1
ATOM 2670 O O . ARG A 1 323 ? -21.877 2.762 19.692 1.00 97.88 323 ARG A O 1
ATOM 2677 N N . GLU A 1 324 ? -20.090 2.165 18.467 1.00 96.75 324 GLU A N 1
ATOM 2678 C CA . GLU A 1 324 ? -19.848 0.877 19.123 1.00 96.75 324 GLU A CA 1
ATOM 2679 C C . GLU A 1 324 ? -19.485 1.047 20.596 1.00 96.75 324 GLU A C 1
ATOM 2681 O O . GLU A 1 324 ? -20.068 0.380 21.440 1.00 96.75 324 GLU A O 1
ATOM 2686 N N . GLU A 1 325 ? -18.591 1.976 20.936 1.00 97.75 325 GLU A N 1
ATOM 2687 C CA . GLU A 1 325 ? -18.297 2.313 22.329 1.00 97.75 325 GLU A CA 1
ATOM 2688 C C . GLU A 1 325 ? -19.562 2.693 23.104 1.00 97.75 325 GLU A C 1
ATOM 2690 O O . GLU A 1 325 ? -19.753 2.253 24.234 1.00 97.75 325 GLU A O 1
ATOM 2695 N N . ASN A 1 326 ? -20.425 3.519 22.511 1.00 97.94 326 ASN A N 1
ATOM 2696 C CA . ASN A 1 326 ? -21.650 3.976 23.160 1.00 97.94 326 ASN A CA 1
ATOM 2697 C C . ASN A 1 326 ? -22.732 2.885 23.216 1.00 97.94 326 ASN A C 1
ATOM 2699 O O . ASN A 1 326 ? -23.556 2.911 24.127 1.00 97.94 326 ASN A O 1
ATOM 2703 N N . ALA A 1 327 ? -22.715 1.910 22.302 1.00 97.62 327 ALA A N 1
ATOM 2704 C CA . ALA A 1 327 ? -23.512 0.691 22.411 1.00 97.62 327 ALA A CA 1
ATOM 2705 C C . ALA A 1 327 ? -22.994 -0.196 23.555 1.00 97.62 327 ALA A C 1
ATOM 2707 O O . ALA A 1 327 ? -23.755 -0.501 24.465 1.00 97.62 327 ALA A O 1
ATOM 2708 N N . ARG A 1 328 ? -21.687 -0.492 23.594 1.00 97.88 328 ARG A N 1
ATOM 2709 C CA . ARG A 1 328 ? -21.044 -1.299 24.649 1.00 97.88 328 ARG A CA 1
ATOM 2710 C C . ARG A 1 328 ? -21.214 -0.685 26.045 1.00 97.88 328 ARG A C 1
ATOM 2712 O O . ARG A 1 328 ? -21.451 -1.410 27.004 1.00 97.88 328 ARG A O 1
ATOM 2719 N N . LYS A 1 329 ? -21.143 0.648 26.176 1.00 98.06 329 LYS A N 1
ATOM 2720 C CA . LYS A 1 329 ? -21.445 1.362 27.437 1.00 98.06 329 LYS A CA 1
ATOM 2721 C C . LYS A 1 329 ? -22.885 1.088 27.889 1.00 98.06 329 LYS A C 1
ATOM 2723 O O . LYS A 1 329 ? -23.076 0.653 29.020 1.00 98.06 329 LYS A O 1
ATOM 2728 N N . LYS A 1 330 ? -23.864 1.203 26.982 1.00 97.56 330 LYS A N 1
ATOM 2729 C CA . LYS A 1 330 ? -25.278 0.884 27.255 1.00 97.56 330 LYS A CA 1
ATOM 2730 C C . LYS A 1 330 ? -25.533 -0.594 27.543 1.00 97.56 330 LYS A C 1
ATOM 2732 O O . LYS A 1 330 ? -26.346 -0.904 28.402 1.00 97.56 330 LYS A O 1
ATOM 2737 N N . GLU A 1 331 ? -24.844 -1.509 26.868 1.00 97.06 331 GLU A N 1
ATOM 2738 C CA . GLU A 1 331 ? -24.909 -2.947 27.162 1.00 97.06 331 GLU A CA 1
ATOM 2739 C C . GLU A 1 331 ? -24.407 -3.238 28.584 1.00 97.06 331 GLU A C 1
ATOM 2741 O O . GLU A 1 331 ? -25.045 -3.985 29.321 1.00 97.06 331 GLU A O 1
ATOM 2746 N N . ILE A 1 332 ? -23.312 -2.595 29.006 1.00 98.00 332 ILE A N 1
ATOM 2747 C CA . ILE A 1 332 ? -22.770 -2.695 30.370 1.00 98.00 332 ILE A CA 1
ATOM 2748 C C . ILE A 1 332 ? -23.705 -2.039 31.401 1.00 98.00 332 ILE A C 1
ATOM 2750 O O . ILE A 1 332 ? -23.854 -2.566 32.502 1.00 98.00 332 ILE A O 1
ATOM 2754 N N . GLU A 1 333 ? -24.331 -0.907 31.073 1.00 98.00 333 GLU A N 1
ATOM 2755 C CA . GLU A 1 333 ? -25.329 -0.234 31.918 1.00 98.00 333 GLU A CA 1
ATOM 2756 C C . GLU A 1 333 ? -26.566 -1.123 32.118 1.00 98.00 333 GLU A C 1
ATOM 2758 O O . GLU A 1 333 ? -26.887 -1.467 33.253 1.00 98.00 333 GLU A O 1
ATOM 2763 N N . LEU A 1 334 ? -27.182 -1.610 31.036 1.00 97.19 334 LEU A N 1
ATOM 2764 C CA . LEU A 1 334 ? -28.339 -2.511 31.084 1.00 97.19 334 LEU A CA 1
ATOM 2765 C C . LEU A 1 334 ? -28.016 -3.850 31.767 1.00 97.19 334 LEU A C 1
ATOM 2767 O O . LEU A 1 334 ? -28.846 -4.378 32.505 1.00 97.19 334 LEU A O 1
ATOM 2771 N N . ALA A 1 335 ? -26.810 -4.397 31.578 1.00 97.81 335 ALA A N 1
ATOM 2772 C CA . ALA A 1 335 ? -26.376 -5.610 32.271 1.00 97.81 335 ALA A CA 1
ATOM 2773 C C . ALA A 1 335 ? -26.228 -5.397 33.789 1.00 97.81 335 ALA A C 1
ATOM 2775 O O . ALA A 1 335 ? -26.570 -6.293 34.563 1.00 97.81 335 ALA A O 1
ATOM 2776 N N . LYS A 1 336 ? -25.764 -4.216 34.227 1.00 97.62 336 LYS A N 1
ATOM 2777 C CA . LYS A 1 336 ? -25.732 -3.833 35.649 1.00 97.62 336 LYS A CA 1
ATOM 2778 C C . LYS A 1 336 ? -27.136 -3.619 36.201 1.00 97.62 336 LYS A C 1
ATOM 2780 O O . LYS A 1 336 ? -27.454 -4.188 37.236 1.00 97.62 336 LYS A O 1
ATOM 2785 N N . GLU A 1 337 ? -27.992 -2.875 35.503 1.00 97.88 337 GLU A N 1
ATOM 2786 C CA . GLU A 1 337 ? -29.383 -2.659 35.920 1.00 97.88 337 GLU A CA 1
ATOM 2787 C C . GLU A 1 337 ? -30.142 -3.984 36.066 1.00 97.88 337 GLU A C 1
ATOM 2789 O O . GLU A 1 337 ? -30.828 -4.192 37.068 1.00 97.88 337 GLU A O 1
ATOM 2794 N N . LEU A 1 338 ? -29.967 -4.913 35.122 1.00 97.62 338 LEU A N 1
ATOM 2795 C CA . LEU A 1 338 ? -30.530 -6.260 35.197 1.00 97.62 338 LEU A CA 1
ATOM 2796 C C . LEU A 1 338 ? -29.946 -7.061 36.372 1.00 97.62 338 LEU A C 1
ATOM 2798 O O . LEU A 1 338 ? -30.694 -7.731 37.082 1.00 97.62 338 LEU A O 1
ATOM 2802 N N . HIS A 1 339 ? -28.635 -6.985 36.615 1.00 98.12 339 HIS A N 1
ATOM 2803 C CA . HIS A 1 339 ? -27.996 -7.648 37.756 1.00 98.12 339 HIS A CA 1
ATOM 2804 C C . HIS A 1 339 ? -28.504 -7.105 39.102 1.00 98.12 339 HIS A C 1
ATOM 2806 O O . HIS A 1 339 ? -28.804 -7.886 40.009 1.00 98.12 339 HIS A O 1
ATOM 2812 N N . ASP A 1 340 ? -28.671 -5.789 39.216 1.00 97.69 340 ASP A N 1
ATOM 2813 C CA . ASP A 1 340 ? -29.200 -5.116 40.401 1.00 97.69 340 ASP A CA 1
ATOM 2814 C C . ASP A 1 340 ? -30.680 -5.445 40.622 1.00 97.69 340 ASP A C 1
ATOM 2816 O O . ASP A 1 340 ? -31.085 -5.705 41.754 1.00 97.69 340 ASP A O 1
ATOM 2820 N N . GLN A 1 341 ? -31.496 -5.471 39.563 1.00 97.69 341 GLN A N 1
ATOM 2821 C CA . GLN A 1 341 ? -32.901 -5.892 39.632 1.00 97.69 341 GLN A CA 1
ATOM 2822 C C . GLN A 1 341 ? -33.020 -7.362 40.055 1.00 97.69 341 GLN A C 1
ATOM 2824 O O . GLN A 1 341 ? -33.768 -7.671 40.981 1.00 97.69 341 GLN A O 1
ATOM 2829 N N . MET A 1 342 ? -32.232 -8.260 39.456 1.00 96.75 342 MET A N 1
ATOM 2830 C CA . MET A 1 342 ? -32.193 -9.677 39.834 1.00 96.75 342 MET A CA 1
ATOM 2831 C C . MET A 1 342 ? -31.709 -9.885 41.275 1.00 96.75 342 MET A C 1
ATOM 2833 O O . MET A 1 342 ? -32.195 -10.786 41.957 1.00 96.75 342 MET A O 1
ATOM 2837 N N . SER A 1 343 ? -30.778 -9.061 41.760 1.00 96.12 343 SER A N 1
ATOM 2838 C CA . SER A 1 343 ? -30.278 -9.130 43.140 1.00 96.12 343 SER A CA 1
ATOM 2839 C C . SER A 1 343 ? -31.286 -8.573 44.148 1.00 96.12 343 SER A C 1
ATOM 2841 O O . SER A 1 343 ? -31.507 -9.194 45.186 1.00 96.12 343 SER A O 1
ATOM 2843 N N . LYS A 1 344 ? -31.975 -7.471 43.819 1.00 97.38 344 LYS A N 1
ATOM 2844 C CA . LYS A 1 344 ? -33.105 -6.943 44.605 1.00 97.38 344 LYS A CA 1
ATOM 2845 C C . LYS A 1 344 ? -34.239 -7.961 44.696 1.00 97.38 344 LYS A C 1
ATOM 2847 O O . LYS A 1 344 ? -34.697 -8.238 45.796 1.00 97.38 344 LYS A O 1
ATOM 2852 N N . PHE A 1 345 ? -34.625 -8.579 43.578 1.00 97.19 345 PHE A N 1
ATOM 2853 C CA . PHE A 1 345 ? -35.662 -9.613 43.554 1.00 97.19 345 PHE A CA 1
ATOM 2854 C C . PHE A 1 345 ? -35.278 -10.842 44.392 1.00 97.19 345 PHE A C 1
ATOM 2856 O O . PHE A 1 345 ? -36.110 -11.350 45.136 1.00 97.19 345 PHE A O 1
ATOM 2863 N N . LYS A 1 346 ? -34.017 -11.301 44.340 1.00 97.44 346 LYS A N 1
ATOM 2864 C CA . LYS A 1 346 ? -33.529 -12.375 45.228 1.00 97.44 346 LYS A CA 1
ATOM 2865 C C . LYS A 1 346 ? -33.659 -11.998 46.703 1.00 97.44 346 LYS A C 1
ATOM 2867 O O . LYS A 1 346 ? -34.291 -12.741 47.445 1.00 97.44 346 LYS A O 1
ATOM 2872 N N . LEU A 1 347 ? -33.143 -10.833 47.099 1.00 96.81 347 LEU A N 1
ATOM 2873 C CA . LEU A 1 347 ? -33.224 -10.336 48.478 1.00 96.81 347 LEU A CA 1
ATOM 2874 C C . LEU A 1 347 ? -34.674 -10.149 48.950 1.00 96.81 347 LEU A C 1
ATOM 2876 O O . LEU A 1 347 ? -34.991 -10.449 50.097 1.00 96.81 347 LEU A O 1
ATOM 2880 N N . GLU A 1 348 ? -35.570 -9.692 48.074 1.00 97.00 348 GLU A N 1
ATOM 2881 C CA . GLU A 1 348 ? -36.998 -9.561 48.364 1.00 97.00 348 GLU A CA 1
ATOM 2882 C C . GLU A 1 348 ? -37.666 -10.931 48.554 1.00 97.00 348 GLU A C 1
ATOM 2884 O O . GLU A 1 348 ? -38.438 -11.114 49.495 1.00 97.00 348 GLU A O 1
ATOM 2889 N N . GLN A 1 349 ? -37.355 -11.926 47.716 1.00 96.06 349 GLN A N 1
ATOM 2890 C CA . GLN A 1 349 ? -37.852 -13.292 47.908 1.00 96.06 349 GLN A CA 1
ATOM 2891 C C . GLN A 1 349 ? -37.283 -13.919 49.188 1.00 96.06 349 GLN A C 1
ATOM 2893 O O . GLN A 1 349 ? -38.041 -14.487 49.968 1.00 96.06 349 GLN A O 1
ATOM 2898 N N . GLU A 1 350 ? -35.985 -13.772 49.460 1.00 96.56 350 GLU A N 1
ATOM 2899 C CA . GLU A 1 350 ? -35.336 -14.232 50.696 1.00 96.56 350 GLU A CA 1
ATOM 2900 C C . GLU A 1 350 ? -35.968 -13.586 51.939 1.00 96.56 350 GLU A C 1
ATOM 2902 O O . GLU A 1 350 ? -36.311 -14.291 52.889 1.00 96.56 350 GLU A O 1
ATOM 2907 N N . ALA A 1 351 ? -36.228 -12.274 51.916 1.00 96.44 351 ALA A N 1
ATOM 2908 C CA . ALA A 1 351 ? -36.939 -11.572 52.983 1.00 96.44 351 ALA A CA 1
ATOM 2909 C C . ALA A 1 351 ? -38.380 -12.087 53.159 1.00 96.44 351 ALA A C 1
ATOM 2911 O O . ALA A 1 351 ? -38.804 -12.346 54.287 1.00 96.44 351 ALA A O 1
ATOM 2912 N N . ASN A 1 352 ? -39.112 -12.309 52.062 1.00 97.25 352 ASN A N 1
ATOM 2913 C CA . ASN A 1 352 ? -40.460 -12.883 52.085 1.00 97.25 352 ASN A CA 1
ATOM 2914 C C . ASN A 1 352 ? -40.476 -14.321 52.637 1.00 97.25 352 ASN A C 1
ATOM 2916 O O . ASN A 1 352 ? -41.368 -14.666 53.413 1.00 97.25 352 ASN A O 1
ATOM 2920 N N . TYR A 1 353 ? -39.495 -15.162 52.291 1.00 96.50 353 TYR A N 1
ATOM 2921 C CA . TYR A 1 353 ? -39.345 -16.503 52.867 1.00 96.50 353 TYR A CA 1
ATOM 2922 C C . TYR A 1 353 ? -38.991 -16.442 54.357 1.00 96.50 353 TYR A C 1
ATOM 2924 O O . TYR A 1 353 ? -39.622 -17.135 55.152 1.00 96.50 353 TYR A O 1
ATOM 2932 N N . MET A 1 354 ? -38.064 -15.569 54.763 1.00 96.50 354 MET A N 1
ATOM 2933 C CA . MET A 1 354 ? -37.704 -15.369 56.173 1.00 96.50 354 MET A CA 1
ATOM 2934 C C . MET A 1 354 ? -38.873 -14.834 57.011 1.00 96.50 354 MET A C 1
ATOM 2936 O O . MET A 1 354 ? -39.037 -15.241 58.160 1.00 96.50 354 MET A O 1
ATOM 2940 N N . GLN A 1 355 ? -39.708 -13.949 56.457 1.00 97.06 355 GLN A N 1
ATOM 2941 C CA . GLN A 1 355 ? -40.922 -13.484 57.127 1.00 97.06 355 GLN A CA 1
ATOM 2942 C C . GLN A 1 355 ? -41.957 -14.610 57.244 1.00 97.06 355 GLN A C 1
ATOM 2944 O O . GLN A 1 355 ? -42.489 -14.825 58.328 1.00 97.06 355 GLN A O 1
ATOM 2949 N N . ARG A 1 356 ? -42.188 -15.385 56.174 1.00 96.81 356 ARG A N 1
ATOM 2950 C CA . ARG A 1 356 ? -43.076 -16.561 56.208 1.00 96.81 356 ARG A CA 1
ATOM 2951 C C . ARG A 1 356 ? -42.600 -17.630 57.197 1.00 96.81 356 ARG A C 1
ATOM 2953 O O . ARG A 1 356 ? -43.445 -18.228 57.854 1.00 96.81 356 ARG A O 1
ATOM 2960 N N . SER A 1 357 ? -41.288 -17.840 57.334 1.00 96.19 357 SER A N 1
ATOM 2961 C CA . SER A 1 357 ? -40.709 -18.746 58.337 1.00 96.19 357 SER A CA 1
ATOM 2962 C C . SER A 1 357 ? -41.046 -18.273 59.750 1.00 96.19 357 SER A C 1
ATOM 2964 O O . SER A 1 357 ? -41.694 -19.000 60.491 1.00 96.19 357 SER A O 1
ATOM 2966 N N . LYS A 1 358 ? -40.752 -17.008 60.083 1.00 95.94 358 LYS A N 1
ATOM 2967 C CA . LYS A 1 358 ? -41.068 -16.415 61.398 1.00 95.94 358 LYS A CA 1
ATOM 2968 C C . LYS A 1 358 ? -42.565 -16.435 61.722 1.00 95.94 358 LYS A C 1
ATOM 2970 O O . LYS A 1 358 ? -42.949 -16.725 62.852 1.00 95.94 358 LYS A O 1
ATOM 2975 N N . ASP A 1 359 ? -43.411 -16.165 60.731 1.00 96.50 359 ASP A N 1
ATOM 2976 C CA . ASP A 1 359 ? -44.869 -16.273 60.837 1.00 96.50 359 ASP A CA 1
ATOM 2977 C C . ASP A 1 359 ? -45.327 -17.707 61.159 1.00 96.50 359 ASP A C 1
ATOM 2979 O O . ASP A 1 359 ? -46.267 -17.897 61.934 1.00 96.50 359 ASP A O 1
ATOM 2983 N N . LEU A 1 360 ? -44.692 -18.718 60.557 1.00 95.81 360 LEU A N 1
ATOM 2984 C CA . LEU A 1 360 ? -44.963 -20.131 60.827 1.00 95.81 360 LEU A CA 1
ATOM 2985 C C . LEU A 1 360 ? -44.418 -20.547 62.197 1.00 95.81 360 LEU A C 1
ATOM 2987 O O . LEU A 1 360 ? -45.172 -21.109 62.979 1.00 95.81 360 LEU A O 1
ATOM 2991 N N . GLU A 1 361 ? -43.179 -20.190 62.535 1.00 95.38 361 GLU A N 1
ATOM 2992 C CA . GLU A 1 361 ? -42.553 -20.427 63.844 1.00 95.38 361 GLU A CA 1
ATOM 2993 C C . GLU A 1 361 ? -43.392 -19.843 64.993 1.00 95.38 361 GLU A C 1
ATOM 2995 O O . GLU A 1 361 ? -43.607 -20.507 66.008 1.00 95.38 361 GLU A O 1
ATOM 3000 N N . PHE A 1 362 ? -43.930 -18.629 64.824 1.00 96.00 362 PHE A N 1
ATOM 3001 C CA . PHE A 1 362 ? -44.821 -17.998 65.800 1.00 96.00 362 PHE A CA 1
ATOM 3002 C C . PHE A 1 362 ? -46.179 -18.710 65.905 1.00 96.00 362 PHE A C 1
ATOM 3004 O O . PHE A 1 362 ? -46.686 -18.913 67.010 1.00 96.00 362 PHE A O 1
ATOM 3011 N N . ARG A 1 363 ? -46.770 -19.128 64.774 1.00 95.56 363 ARG A N 1
ATOM 3012 C CA . ARG A 1 363 ? -48.014 -19.923 64.767 1.00 95.56 363 ARG A CA 1
ATOM 3013 C C . ARG A 1 363 ? -47.805 -21.290 65.411 1.00 95.56 363 ARG A C 1
ATOM 3015 O O . ARG A 1 363 ? -48.644 -21.699 66.204 1.00 95.56 363 ARG A O 1
ATOM 3022 N N . GLU A 1 364 ? -46.696 -21.967 65.127 1.00 95.12 364 GLU A N 1
ATOM 3023 C CA . GLU A 1 364 ? -46.331 -23.230 65.767 1.00 95.12 364 GLU A CA 1
ATOM 3024 C C . GLU A 1 364 ? -46.115 -23.063 67.268 1.00 95.12 364 GLU A C 1
ATOM 3026 O O . GLU A 1 364 ? -46.626 -23.872 68.034 1.00 95.12 364 GLU A O 1
ATOM 3031 N N . LEU A 1 365 ? -45.391 -22.027 67.708 1.00 96.19 365 LEU A N 1
ATOM 3032 C CA . LEU A 1 365 ? -45.194 -21.764 69.133 1.00 96.19 365 LEU A CA 1
ATOM 3033 C C . LEU A 1 365 ? -46.538 -21.536 69.832 1.00 96.19 365 LEU A C 1
ATOM 3035 O O . LEU A 1 365 ? -46.802 -22.170 70.851 1.00 96.19 365 LEU A O 1
ATOM 3039 N N . LYS A 1 366 ? -47.422 -20.722 69.239 1.00 96.31 366 LYS A N 1
ATOM 3040 C CA . LYS A 1 366 ? -48.777 -20.522 69.760 1.00 96.31 366 LYS A CA 1
ATOM 3041 C C . LYS A 1 366 ? -49.574 -21.831 69.803 1.00 96.31 366 LYS A C 1
ATOM 3043 O O . LYS A 1 366 ? -50.195 -22.109 70.818 1.00 96.31 366 LYS A O 1
ATOM 3048 N N . VAL A 1 367 ? -49.539 -22.648 68.748 1.00 96.00 367 VAL A N 1
ATOM 3049 C CA . VAL A 1 367 ? -50.221 -23.955 68.725 1.00 96.00 367 VAL A CA 1
ATOM 3050 C C . VAL A 1 367 ? -49.655 -24.895 69.792 1.00 96.00 367 VAL A C 1
ATOM 3052 O O . VAL A 1 367 ? -50.434 -25.583 70.438 1.00 96.00 367 VAL A O 1
ATOM 3055 N N . ARG A 1 368 ? -48.340 -24.889 70.041 1.00 96.50 368 ARG A N 1
ATOM 3056 C CA . ARG A 1 368 ? -47.710 -25.667 71.123 1.00 96.50 368 ARG A CA 1
ATOM 3057 C C . ARG A 1 368 ? -48.117 -25.169 72.516 1.00 96.50 368 ARG A C 1
ATOM 3059 O O . ARG A 1 368 ? -48.287 -25.986 73.415 1.00 96.50 368 ARG A O 1
ATOM 3066 N N . ASP A 1 369 ? -48.302 -23.864 72.709 1.00 95.12 369 ASP A N 1
ATOM 3067 C CA . ASP A 1 369 ? -48.786 -23.298 73.978 1.00 95.12 369 ASP A CA 1
ATOM 3068 C C . ASP A 1 369 ? -50.291 -23.513 74.194 1.00 95.12 369 ASP A C 1
ATOM 3070 O O . ASP A 1 369 ? -50.711 -23.830 75.305 1.00 95.12 369 ASP A O 1
ATOM 3074 N N . ASP A 1 370 ? -51.103 -23.427 73.141 1.00 95.06 370 ASP A N 1
ATOM 3075 C CA . ASP A 1 370 ? -52.526 -23.771 73.197 1.00 95.06 370 ASP A CA 1
ATOM 3076 C C . ASP A 1 370 ? -52.728 -25.297 73.366 1.00 95.06 370 ASP A C 1
ATOM 3078 O O . ASP A 1 370 ? -53.633 -25.712 74.084 1.00 95.06 370 ASP A O 1
ATOM 3082 N N . GLN A 1 371 ? -51.836 -26.143 72.829 1.00 95.81 371 GLN A N 1
ATOM 3083 C CA . GLN A 1 371 ? -51.767 -27.581 73.146 1.00 95.81 371 GLN A CA 1
ATOM 3084 C C . GLN A 1 371 ? -51.436 -27.828 74.624 1.00 95.81 371 GLN A C 1
ATOM 3086 O O . GLN A 1 371 ? -52.159 -28.569 75.279 1.00 95.81 371 GLN A O 1
ATOM 3091 N N . ARG A 1 372 ? -50.405 -27.170 75.178 1.00 95.19 372 ARG A N 1
ATOM 3092 C CA . ARG A 1 372 ? -50.056 -27.275 76.611 1.00 95.19 372 ARG A CA 1
ATOM 3093 C C . ARG A 1 372 ? -51.231 -26.906 77.517 1.00 95.19 372 ARG A C 1
ATOM 3095 O O . ARG A 1 372 ? -51.510 -27.639 78.457 1.00 95.19 372 ARG A O 1
ATOM 3102 N N . ARG A 1 373 ? -51.942 -25.817 77.196 1.00 95.50 373 ARG A N 1
ATOM 3103 C CA . ARG A 1 373 ? -53.162 -25.394 77.905 1.00 95.50 373 ARG A CA 1
ATOM 3104 C C . ARG A 1 373 ? -54.247 -26.462 77.860 1.00 95.50 373 ARG A C 1
ATOM 3106 O O . ARG A 1 373 ? -54.796 -26.790 78.901 1.00 95.50 373 ARG A O 1
ATOM 3113 N N . LEU A 1 374 ? -54.511 -27.042 76.688 1.00 95.44 374 LEU A N 1
ATOM 3114 C CA . LEU A 1 374 ? -55.460 -28.149 76.558 1.00 95.44 374 LEU A CA 1
ATOM 3115 C C . LEU A 1 374 ? -55.003 -29.389 77.344 1.00 95.44 374 LEU A C 1
ATOM 3117 O O . LEU 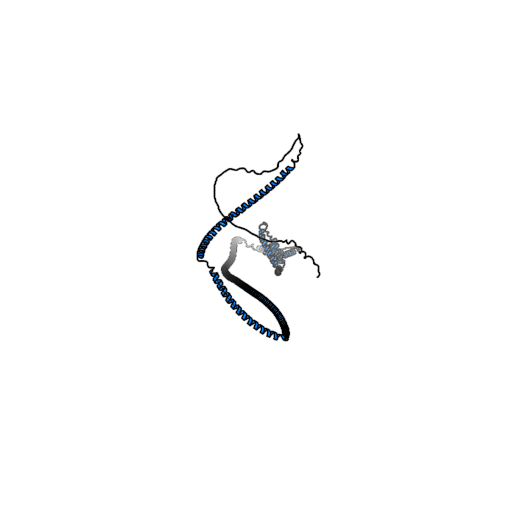A 1 374 ? -55.834 -30.044 77.962 1.00 95.44 374 LEU A O 1
ATOM 3121 N N . ASP A 1 375 ? -53.704 -29.692 77.394 1.00 95.94 375 ASP A N 1
ATOM 3122 C CA . ASP A 1 375 ? -53.162 -30.787 78.210 1.00 95.94 375 ASP A CA 1
ATOM 3123 C C . ASP A 1 375 ? -53.251 -30.505 79.723 1.00 95.94 375 ASP A C 1
ATOM 3125 O O . ASP A 1 375 ? -53.366 -31.452 80.505 1.00 95.94 375 ASP A O 1
ATOM 3129 N N . ASP A 1 376 ? -53.153 -29.242 80.158 1.00 95.69 376 ASP A N 1
ATOM 3130 C CA . ASP A 1 376 ? -53.390 -28.812 81.546 1.00 95.69 376 ASP A CA 1
ATOM 3131 C C . ASP A 1 376 ? -54.893 -28.909 81.882 1.00 95.69 376 ASP A C 1
ATOM 3133 O O . ASP A 1 376 ? -55.264 -29.591 82.836 1.00 95.69 376 ASP A O 1
ATOM 3137 N N . GLU A 1 377 ? -55.773 -28.349 81.043 1.00 95.31 377 GLU A N 1
ATOM 3138 C CA . GLU A 1 377 ? -57.237 -28.439 81.177 1.00 95.31 377 GLU A CA 1
ATOM 3139 C C . GLU A 1 377 ? -57.729 -29.897 81.192 1.00 95.31 377 GLU A C 1
ATOM 3141 O O . GLU A 1 377 ? -58.578 -30.260 82.004 1.00 95.31 377 GLU A O 1
ATOM 3146 N N . LEU A 1 378 ? -57.174 -30.772 80.346 1.00 95.88 378 LEU A N 1
ATOM 3147 C CA . LEU A 1 378 ? -57.490 -32.205 80.338 1.00 95.88 378 LEU A CA 1
ATOM 3148 C C . LEU A 1 378 ? -57.020 -32.915 81.615 1.00 95.88 378 LEU A C 1
ATOM 3150 O O . LEU A 1 378 ? -57.698 -33.843 82.069 1.00 95.88 378 LEU A O 1
ATOM 3154 N N . ARG A 1 379 ? -55.903 -32.485 82.218 1.00 95.81 379 ARG A N 1
ATOM 3155 C CA . ARG A 1 379 ? -55.446 -32.979 83.527 1.00 95.81 379 ARG A CA 1
ATOM 3156 C C . ARG A 1 379 ? -56.367 -32.508 84.648 1.00 95.81 379 ARG A C 1
ATOM 3158 O O . ARG A 1 379 ? -56.774 -33.339 85.455 1.00 95.81 379 ARG A O 1
ATOM 3165 N N . ASP A 1 380 ? -56.789 -31.249 84.656 1.00 94.88 380 ASP A N 1
ATOM 3166 C CA . ASP A 1 380 ? -57.734 -30.739 85.654 1.00 94.88 380 ASP A CA 1
ATOM 3167 C C . ASP A 1 380 ? -59.124 -31.379 85.517 1.00 94.88 380 ASP A C 1
ATOM 3169 O O . ASP A 1 380 ? -59.708 -31.814 86.510 1.00 94.88 380 ASP A O 1
ATOM 3173 N N . ILE A 1 381 ? -59.622 -31.570 84.291 1.00 94.88 381 ILE A N 1
ATOM 3174 C CA . ILE A 1 381 ? -60.847 -32.340 84.024 1.00 94.88 381 ILE A CA 1
ATOM 3175 C C . ILE A 1 381 ? -60.690 -33.796 84.489 1.00 94.88 381 ILE A C 1
ATOM 3177 O O . ILE A 1 381 ? -61.634 -34.364 85.045 1.00 94.88 381 ILE A O 1
ATOM 3181 N N . TYR A 1 382 ? -59.520 -34.418 84.304 1.00 96.06 382 TYR A N 1
ATOM 3182 C CA . TYR A 1 382 ? -59.250 -35.764 84.817 1.00 96.06 382 TYR A CA 1
ATOM 3183 C C . TYR A 1 382 ? -59.257 -35.804 86.354 1.00 96.06 382 TYR A C 1
ATOM 3185 O O . TYR A 1 382 ? -59.894 -36.695 86.925 1.00 96.06 382 TYR A O 1
ATOM 3193 N N . ASN A 1 383 ? -58.619 -34.828 87.008 1.00 95.56 383 ASN A N 1
ATOM 3194 C CA . ASN A 1 383 ? -58.562 -34.682 88.463 1.00 95.56 383 ASN A CA 1
ATOM 3195 C C . ASN A 1 383 ? -59.969 -34.493 89.047 1.00 95.56 383 ASN A C 1
ATOM 3197 O O . ASN A 1 383 ? -60.401 -35.300 89.866 1.00 95.56 383 ASN A O 1
ATOM 3201 N N . VAL A 1 384 ? -60.749 -33.532 88.539 1.00 95.06 384 VAL A N 1
ATOM 3202 C CA . VAL A 1 384 ? -62.149 -33.308 88.946 1.00 95.06 384 VAL A CA 1
ATOM 3203 C C . VAL A 1 384 ? -63.013 -34.547 88.680 1.00 95.06 384 VAL A C 1
ATOM 3205 O O . VAL A 1 384 ? -63.858 -34.909 89.497 1.00 95.06 384 VAL A O 1
ATOM 3208 N N . LYS A 1 385 ? -62.780 -35.274 87.579 1.00 95.56 385 LYS A N 1
ATOM 3209 C CA . LYS A 1 385 ? -63.450 -36.556 87.295 1.00 95.56 385 LYS A CA 1
ATOM 3210 C C . LYS A 1 385 ? -63.004 -37.683 88.234 1.00 95.56 385 LYS A C 1
ATOM 3212 O O . LYS A 1 385 ? -63.744 -38.655 88.393 1.00 95.56 385 LYS A O 1
ATOM 3217 N N . GLN A 1 386 ? -61.813 -37.625 88.827 1.00 95.19 386 GLN A N 1
ATOM 3218 C CA . GLN A 1 386 ? -61.392 -38.542 89.888 1.00 95.19 386 GLN A CA 1
ATOM 3219 C C . GLN A 1 386 ? -62.027 -38.147 91.226 1.00 95.19 386 GLN A C 1
ATOM 3221 O O . GLN A 1 386 ? -62.708 -38.983 91.816 1.00 95.19 386 GLN A O 1
ATOM 3226 N N . GLU A 1 387 ? -61.927 -36.883 91.641 1.00 94.31 387 GLU A N 1
ATOM 3227 C CA . GLU A 1 387 ? -62.582 -36.377 92.851 1.00 94.31 387 GLU A CA 1
ATOM 3228 C C . GLU A 1 387 ? -64.084 -36.673 92.842 1.00 94.31 387 GLU A C 1
ATOM 3230 O O . GLU A 1 387 ? -64.617 -37.173 93.827 1.00 94.31 387 GLU A O 1
ATOM 3235 N N . LEU A 1 388 ? -64.774 -36.455 91.718 1.00 93.94 388 LEU A N 1
ATOM 3236 C CA . LEU A 1 388 ? -66.197 -36.769 91.575 1.00 93.94 388 LEU A CA 1
ATOM 3237 C C . LEU A 1 388 ? -66.484 -38.272 91.735 1.00 93.94 388 LEU A C 1
ATOM 3239 O O . LEU A 1 388 ? -67.508 -38.628 92.313 1.00 93.94 388 LEU A O 1
ATOM 3243 N N . ARG A 1 389 ? -65.586 -39.160 91.282 1.00 95.50 389 ARG A N 1
ATOM 3244 C CA . ARG A 1 389 ? -65.694 -40.614 91.516 1.00 95.50 389 ARG A CA 1
ATOM 3245 C C . ARG A 1 389 ? -65.478 -40.970 92.991 1.00 95.50 389 ARG A C 1
ATOM 3247 O O . ARG A 1 389 ? -66.173 -41.845 93.499 1.00 95.50 389 ARG A O 1
ATOM 3254 N N . GLU A 1 390 ? -64.581 -40.275 93.686 1.00 94.94 390 GLU A N 1
ATOM 3255 C CA . GLU A 1 390 ? -64.333 -40.443 95.126 1.00 94.94 390 GLU A CA 1
ATOM 3256 C C . GLU A 1 390 ? -65.468 -39.865 95.992 1.00 94.94 390 GLU A C 1
ATOM 3258 O O . GLU A 1 390 ? -65.879 -40.482 96.976 1.00 94.94 390 GLU A O 1
ATOM 3263 N N . LYS A 1 391 ? -66.052 -38.719 95.612 1.00 91.44 391 LYS A N 1
ATOM 3264 C CA . LYS A 1 391 ? -67.263 -38.193 96.259 1.00 91.44 391 LYS A CA 1
ATOM 3265 C C . LYS A 1 391 ? -68.456 -39.112 96.003 1.00 91.44 391 LYS A C 1
ATOM 3267 O O . LYS A 1 391 ? -69.178 -39.411 96.947 1.00 91.44 391 LYS A O 1
ATOM 3272 N N . ALA A 1 392 ? -68.641 -39.605 94.775 1.00 94.69 392 ALA A N 1
ATOM 3273 C CA . ALA A 1 392 ? -69.716 -40.542 94.449 1.00 94.69 392 ALA A CA 1
ATOM 3274 C C . ALA A 1 392 ? -69.592 -41.856 95.237 1.00 94.69 392 ALA A C 1
ATOM 3276 O O . ALA A 1 392 ? -70.576 -42.309 95.816 1.00 94.69 392 ALA A O 1
ATOM 3277 N N . SER A 1 393 ? -68.390 -42.437 95.346 1.00 93.62 393 SER A N 1
ATOM 3278 C CA . SER A 1 393 ? -68.194 -43.646 96.154 1.00 93.62 393 SER A CA 1
ATOM 3279 C C . SER A 1 393 ? -68.420 -43.390 97.649 1.00 93.62 393 SER A C 1
ATOM 3281 O O . SER A 1 393 ? -69.040 -44.226 98.310 1.00 93.62 393 SER A O 1
ATOM 3283 N N . ARG A 1 394 ? -68.032 -42.219 98.184 1.00 94.50 394 ARG A N 1
ATOM 3284 C CA . ARG A 1 394 ? -68.364 -41.841 99.570 1.00 94.50 394 ARG A CA 1
ATOM 3285 C C . ARG A 1 394 ? -69.860 -41.579 99.776 1.00 94.50 394 ARG A C 1
ATOM 3287 O O . ARG A 1 394 ? -70.365 -41.906 100.845 1.00 94.50 394 ARG A O 1
ATOM 3294 N N . VAL A 1 395 ? -70.580 -41.058 98.780 1.00 92.56 395 VAL A N 1
ATOM 3295 C CA . VAL A 1 395 ? -72.051 -40.949 98.818 1.00 92.56 395 VAL A CA 1
ATOM 3296 C C . VAL A 1 395 ? -72.683 -42.339 98.870 1.00 92.56 395 VAL A C 1
ATOM 3298 O O . VAL A 1 395 ? -73.451 -42.592 99.789 1.00 92.56 395 VAL A O 1
ATOM 3301 N N . CYS A 1 396 ? -72.291 -43.281 98.006 1.00 93.56 396 CYS A N 1
ATOM 3302 C CA . CYS A 1 396 ? -72.813 -44.653 98.060 1.00 93.56 396 CYS A CA 1
ATOM 3303 C C . CYS A 1 396 ? -72.512 -45.358 99.401 1.00 93.56 396 CYS A C 1
ATOM 3305 O O . CYS A 1 396 ? -73.342 -46.119 99.897 1.00 93.56 396 CYS A O 1
ATOM 3307 N N . GLN A 1 397 ? -71.355 -45.088 100.022 1.00 93.38 397 GLN A N 1
ATOM 3308 C CA . GLN A 1 397 ? -71.058 -45.549 101.387 1.00 93.38 397 GLN A CA 1
ATOM 3309 C C . GLN A 1 397 ? -72.001 -44.916 102.421 1.00 93.38 397 GLN A C 1
ATOM 3311 O O . GLN A 1 397 ? -72.602 -45.639 103.209 1.00 93.38 397 GLN A O 1
ATOM 3316 N N . LEU A 1 398 ? -72.177 -43.591 102.396 1.00 90.94 398 LEU A N 1
ATOM 3317 C CA . LEU A 1 398 ? -73.078 -42.867 103.301 1.00 90.94 398 LEU A CA 1
ATOM 3318 C C . LEU A 1 398 ? -74.548 -43.282 103.129 1.00 90.94 398 LEU A C 1
ATOM 3320 O O . LEU A 1 398 ? -75.283 -43.346 104.109 1.00 90.94 398 LEU A O 1
ATOM 3324 N N . GLU A 1 399 ? -74.983 -43.609 101.913 1.00 91.69 399 GLU A N 1
ATOM 3325 C CA . GLU A 1 399 ? -76.315 -44.155 101.639 1.00 91.69 399 GLU A CA 1
ATOM 3326 C C . GLU A 1 399 ? -76.481 -45.568 102.217 1.00 91.69 399 GLU A C 1
ATOM 3328 O O . GLU A 1 399 ? -77.535 -45.882 102.771 1.00 91.69 399 GLU A O 1
ATOM 3333 N N . ALA A 1 400 ? -75.445 -46.412 102.162 1.00 91.62 400 ALA A N 1
ATOM 3334 C CA . ALA A 1 400 ? -75.446 -47.721 102.817 1.00 91.62 400 ALA A CA 1
ATOM 3335 C C . ALA A 1 400 ? -75.416 -47.605 104.357 1.00 91.62 400 ALA A C 1
ATOM 3337 O O . ALA A 1 400 ? -76.202 -48.266 105.043 1.00 91.62 400 ALA A O 1
ATOM 3338 N N . GLU A 1 401 ? -74.581 -46.719 104.909 1.00 91.19 401 GLU A N 1
ATOM 3339 C CA . GLU A 1 401 ? -74.545 -46.362 106.336 1.00 91.19 401 GLU A CA 1
ATOM 3340 C C . GLU A 1 401 ? -75.927 -45.860 106.805 1.00 91.19 401 GLU A C 1
ATOM 3342 O O . GLU A 1 401 ? -76.477 -46.369 107.784 1.00 91.19 401 GLU A O 1
ATOM 3347 N N . LEU A 1 402 ? -76.558 -44.947 106.061 1.00 90.44 402 LEU A N 1
ATOM 3348 C CA . LEU A 1 402 ? -77.897 -44.424 106.352 1.00 90.44 402 LEU A CA 1
ATOM 3349 C C . LEU A 1 402 ? -78.985 -45.502 106.255 1.00 90.44 402 LEU A C 1
ATOM 3351 O O . LEU A 1 402 ? -79.864 -45.564 107.113 1.00 90.44 402 LEU A O 1
ATOM 3355 N N . ASN A 1 403 ? -78.950 -46.361 105.235 1.00 91.25 403 ASN A N 1
ATOM 3356 C CA . ASN A 1 403 ? -79.952 -47.413 105.066 1.00 91.25 403 ASN A CA 1
ATOM 3357 C C . ASN A 1 403 ? -79.817 -48.516 106.130 1.00 91.25 403 ASN A C 1
ATOM 3359 O O . ASN A 1 403 ? -80.836 -48.976 106.645 1.00 91.25 403 ASN A O 1
ATOM 3363 N N . SER A 1 404 ? -78.597 -48.873 106.546 1.00 91.31 404 SER A N 1
ATOM 3364 C CA . SER A 1 404 ? -78.393 -49.755 107.706 1.00 91.31 404 SER A CA 1
ATOM 3365 C C . SER A 1 404 ? -78.846 -49.099 109.019 1.00 91.31 404 SER A C 1
ATOM 3367 O O . SER A 1 404 ? -79.508 -49.745 109.829 1.00 91.31 404 SER A O 1
ATOM 3369 N N . SER A 1 405 ? -78.613 -47.794 109.195 1.00 85.00 405 SER A N 1
ATOM 3370 C CA . SER A 1 405 ? -79.095 -47.027 110.356 1.00 85.00 405 SER A CA 1
ATOM 3371 C C . SER A 1 405 ? -80.628 -46.958 110.406 1.00 85.00 405 SER A C 1
ATOM 3373 O O . SER A 1 405 ? -81.226 -47.130 111.465 1.00 85.00 405 SER A O 1
ATOM 3375 N N . ARG A 1 406 ? -81.295 -46.796 109.254 1.00 90.31 406 ARG A N 1
ATOM 3376 C CA . ARG A 1 406 ? -82.762 -46.892 109.124 1.00 90.31 406 ARG A CA 1
ATOM 3377 C C . ARG A 1 406 ? -83.283 -48.283 109.488 1.00 90.31 406 ARG A C 1
ATOM 3379 O O . ARG A 1 406 ? -84.276 -48.387 110.199 1.00 90.31 406 ARG A O 1
ATOM 3386 N N . GLN A 1 407 ? -82.610 -49.349 109.051 1.00 89.62 407 GLN A N 1
ATOM 3387 C CA . GLN A 1 407 ? -82.962 -50.719 109.447 1.00 89.62 407 GLN A CA 1
ATOM 3388 C C . GLN A 1 407 ? -82.807 -50.931 110.962 1.00 89.62 407 GLN A C 1
ATOM 3390 O O . GLN A 1 407 ? -83.680 -51.538 111.578 1.00 89.62 407 GLN A O 1
ATOM 3395 N N . GLN A 1 408 ? -81.754 -50.384 111.580 1.00 88.88 408 GLN A N 1
ATOM 3396 C CA . GLN A 1 408 ? -81.583 -50.408 113.038 1.00 88.88 408 GLN A CA 1
ATOM 3397 C C . GLN A 1 408 ? -82.697 -49.636 113.760 1.00 88.88 408 GLN A C 1
ATOM 3399 O O . GLN A 1 408 ? -83.246 -50.156 114.730 1.00 88.88 408 GLN A O 1
ATOM 3404 N N . LEU A 1 409 ? -83.086 -48.449 113.277 1.00 84.50 409 LEU A N 1
ATOM 3405 C CA . LEU A 1 409 ? -84.205 -47.680 113.841 1.00 84.50 409 LEU A CA 1
ATOM 3406 C C . LEU A 1 409 ? -85.517 -48.477 113.815 1.00 84.50 409 LEU A C 1
ATOM 3408 O O . LEU A 1 409 ? -86.144 -48.608 114.859 1.00 84.50 409 LEU A O 1
ATOM 3412 N N . ILE A 1 410 ? -85.860 -49.120 112.694 1.00 88.50 410 ILE A N 1
ATOM 3413 C CA . ILE A 1 410 ? -87.060 -49.975 112.578 1.00 88.50 410 ILE A CA 1
ATOM 3414 C C . ILE A 1 410 ? -87.029 -51.156 113.574 1.00 88.50 410 ILE A C 1
ATOM 3416 O O . ILE A 1 410 ? -88.071 -51.610 114.052 1.00 88.50 410 ILE A O 1
ATOM 3420 N N . VAL A 1 411 ? -85.842 -51.671 113.916 1.00 87.88 411 VAL A N 1
ATOM 3421 C CA . VAL A 1 411 ? -85.675 -52.705 114.956 1.00 87.88 411 VAL A CA 1
ATOM 3422 C C . VAL A 1 411 ? -85.829 -52.118 116.369 1.00 87.88 411 VAL A C 1
ATOM 3424 O O . VAL A 1 411 ? -86.421 -52.766 117.235 1.00 87.88 411 VAL A O 1
ATOM 3427 N N . PHE A 1 412 ? -85.353 -50.894 116.612 1.00 83.44 412 PHE A N 1
ATOM 3428 C CA . PHE A 1 412 ? -85.545 -50.186 117.883 1.00 83.44 412 PHE A CA 1
ATOM 3429 C C . PHE A 1 412 ? -86.999 -49.750 118.117 1.00 83.44 412 PHE A C 1
ATOM 3431 O O . PHE A 1 412 ? -87.483 -49.881 119.239 1.00 83.44 412 PHE A O 1
ATOM 3438 N N . GLU A 1 413 ? -87.716 -49.302 117.085 1.00 82.31 413 GLU A N 1
ATOM 3439 C CA . GLU A 1 413 ? -89.138 -48.937 117.156 1.00 82.31 413 GLU A CA 1
ATOM 3440 C C . GLU A 1 413 ? -89.982 -50.137 117.606 1.00 82.31 413 GLU A C 1
ATOM 3442 O O . GLU A 1 413 ? -90.647 -50.064 118.638 1.00 82.31 413 GLU A O 1
ATOM 3447 N N . LYS A 1 414 ? -89.826 -51.294 116.948 1.00 86.06 414 LYS A N 1
ATOM 3448 C CA . LYS A 1 414 ? -90.491 -52.554 117.338 1.00 86.06 414 LYS A CA 1
ATOM 3449 C C . LYS A 1 414 ? -90.158 -53.006 118.763 1.00 86.06 414 LYS A C 1
ATOM 3451 O O . LYS A 1 414 ? -90.984 -53.615 119.440 1.00 86.06 414 LYS A O 1
ATOM 3456 N N . LYS A 1 415 ? -88.942 -52.719 119.241 1.00 82.06 415 LYS A N 1
ATOM 3457 C CA . LYS A 1 415 ? -88.540 -52.986 120.631 1.00 82.06 415 LYS A CA 1
ATOM 3458 C C . LYS A 1 415 ? -89.218 -52.023 121.616 1.00 82.06 415 LYS A C 1
ATOM 3460 O O . LYS A 1 415 ? -89.561 -52.449 122.715 1.00 82.06 415 LYS A O 1
ATOM 3465 N N . SER A 1 416 ? -89.424 -50.767 121.222 1.00 81.12 416 SER A N 1
ATOM 3466 C CA . SER A 1 416 ? -90.136 -49.750 122.004 1.00 81.12 416 SER A CA 1
ATOM 3467 C C . SER A 1 416 ? -91.627 -50.082 122.139 1.00 81.12 416 SER A C 1
ATOM 3469 O O . SER A 1 416 ? -92.156 -50.072 123.249 1.00 81.12 416 SER A O 1
ATOM 3471 N N . GLU A 1 417 ? -92.286 -50.482 121.046 1.00 82.44 417 GLU A N 1
ATOM 3472 C CA . GLU A 1 417 ? -93.687 -50.941 121.048 1.00 82.44 417 GLU A CA 1
ATOM 3473 C C . GLU A 1 417 ? -93.893 -52.104 122.036 1.00 82.44 417 GLU A C 1
ATOM 3475 O O . GLU A 1 417 ? -94.723 -52.016 122.942 1.00 82.44 417 GLU A O 1
ATOM 3480 N N . LEU A 1 418 ? -93.033 -53.130 121.961 1.00 83.62 418 LEU A N 1
ATOM 3481 C CA . LEU A 1 418 ? -93.034 -54.282 122.872 1.00 83.62 418 LEU A CA 1
ATOM 3482 C C . LEU A 1 418 ? -92.834 -53.898 124.356 1.00 83.62 418 LEU A C 1
ATOM 3484 O O . LEU A 1 418 ? -93.253 -54.631 125.254 1.00 83.62 418 LEU A O 1
ATOM 3488 N N . GLN A 1 419 ? -92.167 -52.775 124.640 1.00 79.62 419 GLN A N 1
ATOM 3489 C CA . GLN A 1 419 ? -92.010 -52.251 126.001 1.00 79.62 419 GLN A CA 1
ATOM 3490 C C . GLN A 1 419 ? -93.219 -51.413 126.441 1.00 79.62 419 GLN A C 1
ATOM 3492 O O . GLN A 1 419 ? -93.604 -51.489 127.608 1.00 79.62 419 GLN A O 1
ATOM 3497 N N . ALA A 1 420 ? -93.846 -50.666 125.530 1.00 77.00 420 ALA A N 1
ATOM 3498 C CA . ALA A 1 420 ? -95.051 -49.888 125.807 1.00 77.00 420 ALA A CA 1
ATOM 3499 C C . ALA A 1 420 ? -96.260 -50.783 126.136 1.00 77.00 420 ALA A C 1
ATOM 3501 O O . ALA A 1 420 ? -97.024 -50.463 127.047 1.00 77.00 420 ALA A O 1
ATOM 3502 N N . ASP A 1 421 ? -96.410 -51.926 125.458 1.00 76.69 421 ASP A N 1
ATOM 3503 C CA . ASP A 1 421 ? -97.497 -52.872 125.741 1.00 76.69 421 ASP A CA 1
ATOM 3504 C C . ASP A 1 421 ? -97.391 -53.492 127.138 1.00 76.69 421 ASP A C 1
ATOM 3506 O O . ASP A 1 421 ? -98.377 -53.507 127.872 1.00 76.69 421 ASP A O 1
ATOM 3510 N N . LYS A 1 422 ? -96.183 -53.860 127.584 1.00 77.75 422 LYS A N 1
ATOM 3511 C CA . LYS A 1 422 ? -95.958 -54.366 128.953 1.00 77.75 422 LYS A CA 1
ATOM 3512 C C . LYS A 1 422 ? -96.311 -53.367 130.059 1.00 77.75 422 LYS A C 1
ATOM 3514 O O . LYS A 1 422 ? -96.562 -53.777 131.186 1.00 77.75 422 LYS A O 1
ATOM 3519 N N . ILE A 1 423 ? -96.322 -52.067 129.759 1.00 67.62 423 ILE A N 1
ATOM 3520 C CA . ILE A 1 423 ? -96.736 -51.022 130.708 1.00 67.62 423 ILE A CA 1
ATOM 3521 C C . ILE A 1 423 ? -98.269 -50.881 130.734 1.00 67.62 423 ILE A C 1
ATOM 3523 O O . ILE A 1 423 ? -98.829 -50.517 131.766 1.00 67.62 423 ILE A O 1
ATOM 3527 N N . ARG A 1 424 ? -98.970 -51.215 129.638 1.00 70.06 424 ARG A N 1
ATOM 3528 C CA . ARG A 1 424 ? -100.444 -51.179 129.563 1.00 70.06 424 ARG A CA 1
ATOM 3529 C C . ARG A 1 424 ? -101.133 -52.314 130.328 1.00 70.06 424 ARG A C 1
ATOM 3531 O O . ARG A 1 424 ? -102.286 -52.150 130.709 1.00 70.06 424 ARG A O 1
ATOM 3538 N N . GLU A 1 425 ? -100.451 -53.432 130.572 1.00 69.25 425 GLU A N 1
ATOM 3539 C CA . GLU A 1 425 ? -101.017 -54.600 131.272 1.00 69.25 425 GLU A CA 1
ATOM 3540 C C . GLU A 1 425 ? -101.047 -54.460 132.814 1.00 69.25 425 GLU A C 1
ATOM 3542 O O . GLU A 1 425 ? -101.624 -55.303 133.500 1.00 69.25 425 GLU A O 1
ATOM 3547 N N . MET A 1 426 ? -100.475 -53.390 133.386 1.00 65.75 426 MET A N 1
ATOM 3548 C CA . MET A 1 426 ? -100.494 -53.130 134.835 1.00 65.75 426 MET A CA 1
ATOM 3549 C C . MET A 1 426 ? -101.746 -52.348 135.275 1.00 65.75 426 MET A C 1
ATOM 3551 O O . MET A 1 426 ? -101.871 -51.147 135.039 1.00 65.75 426 MET A O 1
ATOM 3555 N N . VAL A 1 427 ? -102.657 -53.031 135.977 1.00 58.72 427 VAL A N 1
ATOM 3556 C CA . VAL A 1 427 ? -104.005 -52.533 136.330 1.00 58.72 427 VAL A CA 1
ATOM 3557 C C . VAL A 1 427 ? -104.002 -51.323 137.286 1.00 58.72 427 VAL A C 1
ATOM 3559 O O . VAL A 1 427 ? -104.881 -50.465 137.192 1.00 58.72 427 VAL A O 1
ATOM 3562 N N . ASP A 1 428 ? -103.005 -51.196 138.165 1.00 66.56 428 ASP A N 1
ATOM 3563 C CA . ASP A 1 428 ? -103.003 -50.208 139.262 1.00 66.56 428 ASP A CA 1
ATOM 3564 C C . ASP A 1 428 ? -102.753 -48.745 138.830 1.00 66.56 428 ASP A C 1
ATOM 3566 O O . ASP A 1 428 ? -102.815 -47.824 139.644 1.00 66.56 428 ASP A O 1
ATOM 3570 N N . TYR A 1 429 ? -102.475 -48.481 137.549 1.00 71.94 429 TYR A N 1
ATOM 3571 C CA . TYR A 1 429 ? -102.121 -47.133 137.080 1.00 71.94 429 TYR A CA 1
ATOM 3572 C C . TYR A 1 429 ? -103.314 -46.153 137.028 1.00 71.94 429 TYR A C 1
ATOM 3574 O O . TYR A 1 429 ? -103.150 -44.943 137.205 1.00 71.94 429 TYR A O 1
ATOM 3582 N N . GLU A 1 430 ? -104.538 -46.648 136.810 1.00 69.88 430 GLU A N 1
ATOM 3583 C CA . GLU A 1 430 ? -105.739 -45.805 136.675 1.00 69.88 430 GLU A CA 1
ATOM 3584 C C . GLU A 1 430 ? -106.333 -45.332 138.017 1.00 69.88 430 GLU A C 1
ATOM 3586 O O . GLU A 1 430 ? -107.127 -44.386 138.030 1.00 69.88 430 GLU A O 1
ATOM 3591 N N . THR A 1 431 ? -105.972 -45.946 139.148 1.00 70.69 431 THR A N 1
ATOM 3592 C CA . THR A 1 431 ? -106.472 -45.580 140.489 1.00 70.69 431 THR A CA 1
ATOM 3593 C C . THR A 1 431 ? -105.670 -44.422 141.087 1.00 70.69 431 THR A C 1
ATOM 3595 O O . THR A 1 431 ? -106.235 -43.352 141.328 1.00 70.69 431 THR A O 1
ATOM 3598 N N . LEU A 1 432 ? -104.343 -44.574 141.196 1.00 71.69 432 LEU A N 1
ATOM 3599 C CA . LEU A 1 432 ? -103.397 -43.550 141.681 1.00 71.69 432 LEU A CA 1
ATOM 3600 C C . LEU A 1 432 ? -103.567 -42.187 140.986 1.00 71.69 432 LEU A C 1
ATOM 3602 O O . LEU A 1 432 ? -103.433 -41.127 141.600 1.00 71.69 432 LEU A O 1
ATOM 3606 N N . LYS A 1 433 ? -103.908 -42.204 139.694 1.00 75.69 433 LYS A N 1
ATOM 3607 C CA . LYS A 1 433 ? -104.141 -41.011 138.870 1.00 75.69 433 LYS A CA 1
ATOM 3608 C C . LYS A 1 433 ? -105.340 -40.166 139.329 1.00 75.69 433 LYS A C 1
ATOM 3610 O O . LYS A 1 433 ? -105.335 -38.956 139.111 1.00 75.69 433 LYS A O 1
ATOM 3615 N N . LYS A 1 434 ? -106.351 -40.775 139.965 1.00 74.44 434 LYS A N 1
ATOM 3616 C CA . LYS A 1 434 ? -107.568 -40.088 140.440 1.00 74.44 434 LYS A CA 1
ATOM 3617 C C . LYS A 1 434 ? -107.368 -39.468 141.826 1.00 74.44 434 LYS A C 1
ATOM 3619 O O . LYS A 1 434 ? -107.734 -38.313 142.032 1.00 74.44 434 LYS A O 1
ATOM 3624 N N . GLU A 1 435 ? -106.710 -40.175 142.742 1.00 71.12 435 GLU A N 1
ATOM 3625 C CA . GLU A 1 435 ? -106.393 -39.660 144.086 1.00 71.12 435 GLU A CA 1
ATOM 3626 C C . GLU A 1 435 ? -105.440 -38.455 144.027 1.00 71.12 435 GLU A C 1
ATOM 3628 O O . GLU A 1 435 ? -105.642 -37.447 144.708 1.00 71.12 435 GLU A O 1
ATOM 3633 N N . ASN A 1 436 ? -104.449 -38.504 143.128 1.00 74.81 436 ASN A N 1
ATOM 3634 C CA . ASN A 1 436 ? -103.485 -37.420 142.930 1.00 74.81 436 ASN A CA 1
ATOM 3635 C C . ASN A 1 436 ? -104.123 -36.112 142.411 1.00 74.81 436 ASN A C 1
ATOM 3637 O O . ASN A 1 436 ? -103.543 -35.040 142.585 1.00 74.81 436 ASN A O 1
ATOM 3641 N N . PHE A 1 437 ? -105.303 -36.179 141.781 1.00 80.00 437 PHE A N 1
ATOM 3642 C CA . PHE A 1 437 ? -106.050 -35.002 141.325 1.00 80.00 437 PHE A CA 1
ATOM 3643 C C . PHE A 1 437 ? -106.778 -34.298 142.479 1.00 80.00 437 PHE A C 1
ATOM 3645 O O . PHE A 1 437 ? -106.724 -33.073 142.575 1.00 80.00 437 PHE A O 1
ATOM 3652 N N . LEU A 1 438 ? -107.405 -35.059 143.384 1.00 77.31 438 LEU A N 1
ATOM 3653 C CA . LEU A 1 438 ? -108.123 -34.504 144.538 1.00 77.31 438 LEU A CA 1
ATOM 3654 C C . LEU A 1 438 ? -107.162 -33.785 145.497 1.00 77.31 438 LEU A C 1
ATOM 3656 O O . LEU A 1 438 ? -107.346 -32.602 145.777 1.00 77.31 438 LEU A O 1
ATOM 3660 N N . LEU A 1 439 ? -106.062 -34.447 145.878 1.00 75.56 439 LEU A N 1
ATOM 3661 C CA . LEU A 1 439 ? -105.039 -33.890 146.778 1.00 75.56 439 LEU A CA 1
ATOM 3662 C C . LEU A 1 439 ? -104.398 -32.586 146.265 1.00 75.56 439 LEU A C 1
ATOM 3664 O O . LEU A 1 439 ? -103.938 -31.767 147.060 1.00 75.56 439 LEU A O 1
ATOM 3668 N N . LYS A 1 440 ? -104.364 -32.369 144.943 1.00 74.88 440 LYS A N 1
ATOM 3669 C CA . LYS A 1 440 ? -103.859 -31.120 144.350 1.00 74.88 440 LYS A CA 1
ATOM 3670 C C . LYS A 1 440 ? -104.807 -29.943 144.556 1.00 74.88 440 LYS A C 1
ATOM 3672 O O . LYS A 1 440 ? -104.326 -28.840 144.790 1.00 74.88 440 LYS A O 1
ATOM 3677 N N . LYS A 1 441 ? -106.122 -30.174 144.502 1.00 79.69 441 LYS A N 1
ATOM 3678 C CA . LYS A 1 441 ? -107.130 -29.114 144.627 1.00 79.69 441 LYS A CA 1
ATOM 3679 C C . LYS A 1 441 ? -107.184 -28.545 146.048 1.00 79.69 441 LYS A C 1
ATOM 3681 O O . LYS A 1 441 ? -107.219 -27.329 146.221 1.00 79.69 441 LYS A O 1
ATOM 3686 N N . ASP A 1 442 ? -107.112 -29.408 147.058 1.00 77.62 442 ASP A N 1
ATOM 3687 C CA . ASP A 1 442 ? -107.145 -28.983 148.464 1.00 77.62 442 ASP A CA 1
ATOM 3688 C C . ASP A 1 442 ? -105.870 -28.207 148.856 1.00 77.62 442 ASP A C 1
ATOM 3690 O O . ASP A 1 442 ? -105.932 -27.208 149.576 1.00 77.62 442 ASP A O 1
ATOM 3694 N N . LEU A 1 443 ? -104.713 -28.593 148.296 1.00 74.56 443 LEU A N 1
ATOM 3695 C CA . LEU A 1 443 ? -103.443 -27.864 148.437 1.00 74.56 443 LEU A CA 1
ATOM 3696 C C . LEU A 1 443 ? -103.430 -26.474 147.780 1.00 74.56 443 LEU A C 1
ATOM 3698 O O . LEU A 1 443 ? -102.544 -25.674 148.086 1.00 74.56 443 LEU A O 1
ATOM 3702 N N . GLU A 1 444 ? -104.351 -26.192 146.861 1.00 80.69 444 GLU A N 1
ATOM 3703 C CA . GLU A 1 444 ? -104.444 -24.906 146.166 1.00 80.69 444 GLU A CA 1
ATOM 3704 C C . GLU A 1 444 ? -105.242 -23.900 147.011 1.00 80.69 444 GLU A C 1
ATOM 3706 O O . GLU A 1 444 ? -104.740 -22.821 147.324 1.00 80.69 444 GLU A O 1
ATOM 3711 N N . VAL A 1 445 ? -106.404 -24.316 147.534 1.00 81.31 445 VAL A N 1
ATOM 3712 C CA . VAL A 1 445 ? -107.260 -23.499 148.421 1.00 81.31 445 VAL A CA 1
ATOM 3713 C C . VAL A 1 445 ? -106.522 -23.037 149.687 1.00 81.31 445 VAL A C 1
ATOM 3715 O O . VAL A 1 445 ? -106.670 -21.890 150.113 1.00 81.31 445 VAL A O 1
ATOM 3718 N N . ILE A 1 446 ? -105.692 -23.901 150.283 1.00 77.62 446 ILE A N 1
ATOM 3719 C CA . ILE A 1 446 ? -104.932 -23.578 151.504 1.00 77.62 446 ILE A CA 1
ATOM 3720 C C . ILE A 1 446 ? -103.843 -22.515 151.241 1.00 77.62 446 ILE A C 1
ATOM 3722 O O . ILE A 1 446 ? -103.535 -21.711 152.125 1.00 77.62 446 ILE A O 1
ATOM 3726 N N . LYS A 1 447 ? -103.274 -22.458 150.027 1.00 76.38 447 LYS A N 1
ATOM 3727 C CA . LYS A 1 447 ? -102.237 -21.469 149.675 1.00 76.38 447 LYS A CA 1
ATOM 3728 C C . LYS A 1 447 ? -102.797 -20.056 149.554 1.00 76.38 447 LYS A C 1
ATOM 3730 O O . LYS A 1 447 ? -102.164 -19.123 150.049 1.00 76.38 447 LYS A O 1
ATOM 3735 N N . ASP A 1 448 ? -103.968 -19.894 148.944 1.00 77.38 448 ASP A N 1
ATOM 3736 C CA . ASP A 1 448 ? -104.575 -18.572 148.754 1.00 77.38 448 ASP A CA 1
ATOM 3737 C C . ASP A 1 448 ? -104.966 -17.922 150.090 1.00 77.38 448 ASP A C 1
ATOM 3739 O O . ASP A 1 448 ? -104.697 -16.737 150.307 1.00 77.38 448 ASP A O 1
ATOM 3743 N N . GLN A 1 449 ? -105.486 -18.714 151.036 1.00 73.00 449 GLN A N 1
ATOM 3744 C CA . GLN A 1 449 ? -105.793 -18.249 152.395 1.00 73.00 449 GLN A CA 1
ATOM 3745 C C . GLN A 1 449 ? -104.536 -17.742 153.126 1.00 73.00 449 GLN A C 1
ATOM 3747 O O . GLN A 1 449 ? -104.550 -16.662 153.724 1.00 73.00 449 GLN A O 1
ATOM 3752 N N . TYR A 1 450 ? -103.414 -18.466 153.020 1.00 72.31 450 TYR A N 1
ATOM 3753 C CA . TYR A 1 450 ? -102.126 -18.029 153.572 1.00 72.31 450 TYR A CA 1
ATOM 3754 C C . TYR A 1 450 ? -101.603 -16.746 152.893 1.00 72.31 450 TYR A C 1
ATOM 3756 O O . TYR A 1 450 ? -101.084 -15.841 153.556 1.00 72.31 450 TYR A O 1
ATOM 3764 N N . ALA A 1 451 ? -101.783 -16.627 151.574 1.00 76.56 451 ALA A N 1
ATOM 3765 C CA . ALA A 1 451 ? -101.337 -15.477 150.790 1.00 76.56 451 ALA A CA 1
ATOM 3766 C C . ALA A 1 451 ? -102.113 -14.178 151.084 1.00 76.56 451 ALA A C 1
ATOM 3768 O O . ALA A 1 451 ? -101.568 -13.091 150.867 1.00 76.56 451 ALA A O 1
ATOM 3769 N N . GLN A 1 452 ? -103.355 -14.254 151.578 1.00 73.50 452 GLN A N 1
ATOM 3770 C CA . GLN A 1 452 ? -104.109 -13.078 152.032 1.00 73.50 452 GLN A CA 1
ATOM 3771 C C . GLN A 1 452 ? -103.643 -12.606 153.417 1.00 73.50 452 GLN A C 1
ATOM 3773 O O . GLN A 1 452 ? -103.223 -11.454 153.541 1.00 73.50 452 GLN A O 1
ATOM 3778 N N . ALA A 1 453 ? -103.586 -13.496 154.415 1.00 71.62 453 ALA A N 1
ATOM 3779 C CA . ALA A 1 453 ? -103.131 -13.152 155.770 1.00 71.62 453 ALA A CA 1
ATOM 3780 C C . ALA A 1 453 ? -101.703 -12.558 155.792 1.00 71.62 453 ALA A C 1
ATOM 3782 O O . ALA A 1 453 ? -101.408 -11.624 156.540 1.00 71.62 453 ALA A O 1
ATOM 3783 N N . SER A 1 454 ? -100.817 -13.047 154.915 1.00 71.56 454 SER A N 1
ATOM 3784 C CA . SER A 1 454 ? -99.454 -12.520 154.758 1.00 71.56 454 SER A CA 1
ATOM 3785 C C . SER A 1 454 ? -99.411 -11.058 154.268 1.00 71.56 454 SER A C 1
ATOM 3787 O O . SER A 1 454 ? -98.541 -10.290 154.687 1.00 71.56 454 SER A O 1
ATOM 3789 N N . LYS A 1 455 ? -100.359 -10.638 153.416 1.00 74.38 455 LYS A N 1
ATOM 3790 C CA . LYS A 1 455 ? -100.405 -9.271 152.860 1.00 74.38 455 LYS A CA 1
ATOM 3791 C C . LYS A 1 455 ? -100.866 -8.240 153.886 1.00 74.38 455 LYS A C 1
ATOM 3793 O O . LYS A 1 455 ? -100.303 -7.149 153.929 1.00 74.38 455 LYS A O 1
ATOM 3798 N N . GLU A 1 456 ? -101.837 -8.581 154.728 1.00 71.81 456 GLU A N 1
ATOM 3799 C CA . GLU A 1 456 ? -102.362 -7.677 155.761 1.00 71.81 456 GLU A CA 1
ATOM 3800 C C . GLU A 1 456 ? -101.282 -7.337 156.801 1.00 71.81 456 GLU A C 1
ATOM 3802 O O . GLU A 1 456 ? -101.022 -6.162 157.073 1.00 71.81 456 GLU A O 1
ATOM 3807 N N . ALA A 1 457 ? -100.533 -8.344 157.265 1.00 72.56 457 ALA A N 1
ATOM 3808 C CA . ALA A 1 457 ? -99.381 -8.151 158.149 1.00 72.56 457 ALA A CA 1
ATOM 3809 C C . ALA A 1 457 ? -98.279 -7.252 157.540 1.00 72.56 457 ALA A C 1
ATOM 3811 O O . ALA A 1 457 ? -97.561 -6.562 158.268 1.00 72.56 457 ALA A O 1
ATOM 3812 N N . MET A 1 458 ? -98.145 -7.217 156.207 1.00 73.00 458 MET A N 1
ATOM 3813 C CA . MET A 1 458 ? -97.176 -6.357 155.516 1.00 73.00 458 MET A CA 1
ATOM 3814 C C . MET A 1 458 ? -97.590 -4.874 155.503 1.00 73.00 458 MET A C 1
ATOM 3816 O O . MET A 1 458 ? -96.721 -3.999 155.487 1.00 73.00 458 MET A O 1
ATOM 3820 N N . VAL A 1 459 ? -98.894 -4.573 155.513 1.00 78.19 459 VAL A N 1
ATOM 3821 C CA . VAL A 1 459 ? -99.411 -3.191 155.522 1.00 78.19 459 VAL A CA 1
ATOM 3822 C C . VAL A 1 459 ? -99.178 -2.536 156.882 1.00 78.19 459 VAL A C 1
ATOM 3824 O O . VAL A 1 459 ? -98.662 -1.419 156.948 1.00 78.19 459 VAL A O 1
ATOM 3827 N N . GLU A 1 460 ? -99.480 -3.247 157.967 1.00 71.94 460 GLU A N 1
ATOM 3828 C CA . GLU A 1 460 ? -99.346 -2.703 159.323 1.00 71.94 460 GLU A CA 1
ATOM 3829 C C . GLU A 1 460 ? -97.880 -2.458 159.707 1.00 71.94 460 GLU A C 1
ATOM 3831 O O . GLU A 1 460 ? -97.553 -1.438 160.318 1.00 71.94 460 GLU A O 1
ATOM 3836 N N . ARG A 1 461 ? -96.969 -3.319 159.233 1.00 70.44 461 ARG A N 1
ATOM 3837 C CA . ARG A 1 461 ? -95.519 -3.147 159.406 1.00 70.44 461 ARG A CA 1
ATOM 3838 C C . ARG A 1 461 ? -94.996 -1.867 158.736 1.00 70.44 461 ARG A C 1
ATOM 3840 O O . ARG A 1 461 ? -94.194 -1.156 159.333 1.00 70.44 461 ARG A O 1
ATOM 3847 N N . LYS A 1 462 ? -95.500 -1.517 157.544 1.00 69.75 462 LYS A N 1
ATOM 3848 C CA . LYS A 1 462 ? -95.108 -0.286 156.827 1.00 69.75 462 LYS A CA 1
ATOM 3849 C C . LYS A 1 462 ? -95.565 0.997 157.527 1.00 69.75 462 LYS A C 1
ATOM 3851 O O . LYS A 1 462 ? -94.820 1.972 157.525 1.00 69.75 462 LYS A O 1
ATOM 3856 N N . LYS A 1 463 ? -96.747 1.002 158.163 1.00 72.06 463 LYS A N 1
ATOM 3857 C CA . LYS A 1 463 ? -97.222 2.149 158.970 1.00 72.06 463 LYS A CA 1
ATOM 3858 C C . LYS A 1 463 ? -96.289 2.435 160.154 1.00 72.06 463 LYS A C 1
ATOM 3860 O O . LYS A 1 463 ? -96.016 3.595 160.464 1.00 72.06 463 LYS A O 1
ATOM 3865 N N . GLN A 1 464 ? -95.780 1.380 160.792 1.00 64.75 464 GLN A N 1
ATOM 3866 C CA . GLN A 1 464 ? -94.830 1.495 161.901 1.00 64.75 464 GLN A CA 1
ATOM 3867 C C . GLN A 1 464 ? -93.470 2.034 161.425 1.00 64.75 464 GLN A C 1
ATOM 3869 O O . GLN A 1 464 ? -92.916 2.924 162.067 1.00 64.75 464 GLN A O 1
ATOM 3874 N N . GLU A 1 465 ? -92.967 1.590 160.266 1.00 68.75 465 GLU A N 1
ATOM 3875 C CA . GLU A 1 465 ? -91.724 2.125 159.683 1.00 68.75 465 GLU A CA 1
ATOM 3876 C C . GLU A 1 465 ? -91.797 3.628 159.355 1.00 68.75 465 GLU A C 1
ATOM 3878 O O . GLU A 1 465 ? -90.809 4.333 159.561 1.00 68.75 465 GLU A O 1
ATOM 3883 N N . SER A 1 466 ? -92.939 4.147 158.882 1.00 68.62 466 SER A N 1
ATOM 3884 C CA . SER A 1 466 ? -93.086 5.589 158.608 1.00 68.62 466 SER A CA 1
ATOM 3885 C C . SER A 1 466 ? -92.963 6.459 159.865 1.00 68.62 466 SER A C 1
ATOM 3887 O O . SER A 1 466 ? -92.260 7.469 159.832 1.00 68.62 466 SER A O 1
ATOM 3889 N N . LEU A 1 467 ? -93.569 6.042 160.983 1.00 73.19 467 LEU A N 1
ATOM 3890 C CA . LEU A 1 467 ? -93.523 6.782 162.253 1.00 73.19 467 LEU A CA 1
ATOM 3891 C C . LEU A 1 467 ? -92.108 6.858 162.847 1.00 73.19 467 LEU A C 1
ATOM 3893 O O . LEU A 1 467 ? -91.736 7.878 163.423 1.00 73.19 467 LEU A O 1
ATOM 3897 N N . TYR A 1 468 ? -91.294 5.813 162.669 1.00 61.97 468 TYR A N 1
ATOM 3898 C CA . TYR A 1 468 ? -89.898 5.836 163.111 1.00 61.97 468 TYR A CA 1
ATOM 3899 C C . TYR A 1 468 ? -89.014 6.775 162.274 1.00 61.97 468 TYR A C 1
ATOM 3901 O O . TYR A 1 468 ? -88.097 7.372 162.831 1.00 61.97 468 TYR A O 1
ATOM 3909 N N . ARG A 1 469 ? -89.295 6.962 160.974 1.00 68.75 469 ARG A N 1
ATOM 3910 C CA . ARG A 1 469 ? -88.509 7.864 160.104 1.00 68.75 469 ARG A CA 1
ATOM 3911 C C . ARG A 1 469 ? -88.778 9.345 160.369 1.00 68.75 469 ARG A C 1
ATOM 3913 O O . ARG A 1 469 ? -87.841 10.139 160.391 1.00 68.75 469 ARG A O 1
ATOM 3920 N N . GLU A 1 470 ? -90.037 9.715 160.605 1.00 67.62 470 GLU A N 1
ATOM 3921 C CA . GLU A 1 470 ? -90.417 11.107 160.897 1.00 67.62 470 GLU A CA 1
ATOM 3922 C C . GLU A 1 470 ? -89.783 11.616 162.209 1.00 67.62 470 GLU A C 1
ATOM 3924 O O . GLU A 1 470 ? -89.425 12.790 162.330 1.00 67.62 470 GLU A O 1
ATOM 3929 N N . MET A 1 471 ? -89.563 10.712 163.169 1.00 58.28 471 MET A N 1
ATOM 3930 C CA . MET A 1 471 ? -88.878 11.010 164.429 1.00 58.28 471 MET A CA 1
ATOM 3931 C C . MET A 1 471 ? -87.346 11.092 164.306 1.00 58.28 471 MET A C 1
ATOM 3933 O O . MET A 1 471 ? -86.728 11.752 165.141 1.00 58.28 471 MET A O 1
ATOM 3937 N N . THR A 1 472 ? -86.720 10.477 163.292 1.00 56.78 472 THR A N 1
ATOM 3938 C CA . THR A 1 472 ? -85.256 10.529 163.097 1.00 56.78 472 THR A CA 1
ATOM 3939 C C . THR A 1 472 ? -84.801 11.703 162.230 1.00 56.78 472 THR A C 1
ATOM 3941 O O . THR A 1 472 ? -83.903 12.427 162.652 1.00 56.78 472 THR A O 1
ATOM 3944 N N . GLU A 1 473 ? -85.453 12.003 161.095 1.00 54.28 473 GLU A N 1
ATOM 3945 C CA . GLU A 1 473 ? -85.063 13.164 160.256 1.00 54.28 473 GLU A CA 1
ATOM 3946 C C . GLU A 1 473 ? -85.135 14.503 161.015 1.00 54.28 473 GLU A C 1
ATOM 3948 O O . GLU A 1 473 ? -84.434 15.464 160.689 1.00 54.28 473 GLU A O 1
ATOM 3953 N N . ARG A 1 474 ? -85.980 14.584 162.051 1.00 57.09 474 ARG A N 1
ATOM 3954 C CA . ARG A 1 474 ? -86.131 15.782 162.886 1.00 57.09 474 ARG A CA 1
ATOM 3955 C C . ARG A 1 474 ? -84.950 16.021 163.839 1.00 57.09 474 ARG A C 1
ATOM 3957 O O . ARG A 1 474 ? -84.846 17.121 164.377 1.00 57.09 474 ARG A O 1
ATOM 3964 N N . ALA A 1 475 ? -84.061 15.039 164.010 1.00 53.00 475 ALA A N 1
ATOM 3965 C CA . ALA A 1 475 ? -82.813 15.151 164.768 1.00 53.00 475 ALA A CA 1
ATOM 3966 C C . ALA A 1 475 ? -81.577 15.431 163.883 1.00 53.00 475 ALA A C 1
ATOM 3968 O O . ALA A 1 475 ? -80.537 15.830 164.400 1.00 53.00 475 ALA A O 1
ATOM 3969 N N . GLU A 1 476 ? -81.677 15.261 162.559 1.00 54.38 476 GLU A N 1
ATOM 3970 C CA . GLU A 1 476 ? -80.527 15.264 161.633 1.00 54.38 476 GLU A CA 1
ATOM 3971 C C . GLU A 1 476 ? -80.344 16.584 160.847 1.00 54.38 476 GLU A C 1
ATOM 3973 O O . GLU A 1 476 ? -79.536 16.662 159.921 1.00 54.38 476 GLU A O 1
ATOM 3978 N N . ARG A 1 477 ? -81.062 17.658 161.212 1.00 50.38 477 ARG A N 1
ATOM 3979 C CA . ARG A 1 477 ? -80.972 18.975 160.545 1.00 50.38 477 ARG A CA 1
ATOM 3980 C C . ARG A 1 477 ? -80.072 19.969 161.303 1.00 50.38 477 ARG A C 1
ATOM 3982 O O . ARG A 1 477 ? -80.493 20.463 162.350 1.00 50.38 477 ARG A O 1
ATOM 3989 N N . PRO A 1 478 ? -78.889 20.351 160.780 1.00 55.09 478 PRO A N 1
ATOM 3990 C CA . PRO A 1 478 ? -78.087 21.431 161.357 1.00 55.09 478 PRO A CA 1
ATOM 3991 C C . PRO A 1 478 ? -78.715 22.823 161.135 1.00 55.09 478 PRO A C 1
ATOM 3993 O O . PRO A 1 478 ? -79.337 23.095 160.108 1.00 55.09 478 PRO A O 1
ATOM 3996 N N . SER A 1 479 ? -78.525 23.713 162.114 1.00 52.59 479 SER A N 1
ATOM 3997 C CA . SER A 1 479 ? -79.046 25.093 162.143 1.00 52.59 479 SER A CA 1
ATOM 3998 C C . SER A 1 479 ? -78.332 26.025 161.137 1.00 52.59 479 SER A C 1
ATOM 4000 O O . SER A 1 479 ? -77.133 25.841 160.905 1.00 52.59 479 SER A O 1
ATOM 4002 N N . PRO A 1 480 ? -79.001 27.055 160.563 1.00 60.03 480 PRO A N 1
ATOM 4003 C CA . PRO A 1 480 ? -78.421 27.964 159.560 1.00 60.03 480 PRO A CA 1
ATOM 4004 C C . PRO A 1 480 ? -77.107 28.674 159.938 1.00 60.03 480 PRO A C 1
ATOM 4006 O O . PRO A 1 480 ? -76.369 29.069 159.037 1.00 60.03 480 PRO A O 1
ATOM 4009 N N . GLU A 1 481 ? -76.763 28.803 161.221 1.00 60.03 481 GLU A N 1
ATOM 4010 C CA . GLU A 1 481 ? -75.474 29.373 161.659 1.00 60.03 481 GLU A CA 1
ATOM 4011 C C . GLU A 1 481 ? -74.275 28.489 161.261 1.00 60.03 481 GLU A C 1
ATOM 4013 O O . GLU A 1 481 ? -73.224 28.998 160.866 1.00 60.03 481 GLU A O 1
ATOM 4018 N N . VAL A 1 482 ? -74.451 27.161 161.248 1.00 63.81 482 VAL A N 1
ATOM 4019 C CA . VAL A 1 482 ? -73.417 26.192 160.832 1.00 63.81 482 VAL A CA 1
ATOM 4020 C C . VAL A 1 482 ? -73.035 26.385 159.357 1.00 63.81 482 VAL A C 1
ATOM 4022 O O . VAL A 1 482 ? -71.873 26.226 158.981 1.00 63.81 482 VAL A O 1
ATOM 4025 N N . ILE A 1 483 ? -73.998 26.796 158.525 1.00 69.50 483 ILE A N 1
ATOM 4026 C CA . ILE A 1 483 ? -73.822 27.001 157.080 1.00 69.50 483 ILE A CA 1
ATOM 4027 C C . ILE A 1 483 ? -73.010 28.278 156.784 1.00 69.50 483 ILE A C 1
ATOM 4029 O O . ILE A 1 483 ? -72.327 28.344 155.759 1.00 69.50 483 ILE A O 1
ATOM 4033 N N . LEU A 1 484 ? -73.029 29.286 157.669 1.00 70.25 484 LEU A N 1
ATOM 4034 C CA . LEU A 1 484 ? -72.130 30.442 157.544 1.00 70.25 484 LEU A CA 1
ATOM 4035 C C . LEU A 1 484 ? -70.679 30.033 157.820 1.00 70.25 484 LEU A C 1
ATOM 4037 O O . LEU A 1 484 ? -69.808 30.268 156.983 1.00 70.25 484 LEU A O 1
ATOM 4041 N N . ILE A 1 485 ? -70.447 29.345 158.941 1.00 66.44 485 ILE A N 1
ATOM 4042 C CA . ILE A 1 485 ? -69.111 28.910 159.375 1.00 66.44 485 ILE A CA 1
ATOM 4043 C C . ILE A 1 485 ? -68.471 27.977 158.333 1.00 66.44 485 ILE A C 1
ATOM 4045 O O . ILE A 1 485 ? -67.278 28.081 158.061 1.00 66.44 485 ILE A O 1
ATOM 4049 N N . GLN A 1 486 ? -69.254 27.121 157.666 1.00 62.72 486 GLN A N 1
ATOM 4050 C CA . GLN A 1 486 ? -68.760 26.283 156.565 1.00 62.72 486 GLN A CA 1
ATOM 4051 C C . GLN A 1 486 ? -68.248 27.096 155.358 1.00 62.72 486 GLN A C 1
ATOM 4053 O O . GLN A 1 486 ? -67.230 26.733 154.771 1.00 62.72 486 GLN A O 1
ATOM 4058 N N . ARG A 1 487 ? -68.869 28.236 155.017 1.00 70.62 487 ARG A N 1
ATOM 4059 C CA . ARG A 1 487 ? -68.391 29.113 153.924 1.00 70.62 487 ARG A CA 1
ATOM 4060 C C . ARG A 1 487 ? -67.119 29.881 154.280 1.00 70.62 487 ARG A C 1
ATOM 4062 O O . ARG A 1 487 ? -66.335 30.208 153.390 1.00 70.62 487 ARG A O 1
ATOM 4069 N N . GLU A 1 488 ? -66.908 30.179 155.557 1.00 66.81 488 GLU A N 1
ATOM 4070 C CA . GLU A 1 488 ? -65.666 30.791 156.043 1.00 66.81 488 GLU A CA 1
ATOM 4071 C C . GLU A 1 488 ? -64.537 29.754 156.124 1.00 66.81 488 GLU A C 1
ATOM 4073 O O . GLU A 1 488 ? -63.414 30.028 155.695 1.00 66.81 488 GLU A O 1
ATOM 4078 N N . LEU A 1 489 ? -64.860 28.525 156.546 1.00 65.69 489 LEU A N 1
ATOM 4079 C CA . LEU A 1 489 ? -63.953 27.378 156.540 1.00 65.69 489 LEU A CA 1
ATOM 4080 C C . LEU A 1 489 ? -63.418 27.071 155.133 1.00 65.69 489 LEU A C 1
ATOM 4082 O O . LEU A 1 489 ? -62.223 26.824 154.979 1.00 65.69 489 LEU A O 1
ATOM 4086 N N . ASP A 1 490 ? -64.263 27.113 154.100 1.00 71.44 490 ASP A N 1
ATOM 4087 C CA . ASP A 1 490 ? -63.825 26.829 152.728 1.00 71.44 490 ASP A CA 1
ATOM 4088 C C . ASP A 1 490 ? -62.945 27.944 152.135 1.00 71.44 490 ASP A C 1
ATOM 4090 O O . ASP A 1 490 ? -61.940 27.638 151.491 1.00 71.44 490 ASP A O 1
ATOM 4094 N N . LYS A 1 491 ? -63.192 29.222 152.462 1.00 74.50 491 LYS A N 1
ATOM 4095 C CA . LYS A 1 491 ? -62.253 30.314 152.126 1.00 74.50 491 LYS A CA 1
ATOM 4096 C C . LYS A 1 491 ? -60.898 30.154 152.824 1.00 74.50 491 LYS A C 1
ATOM 4098 O O . LYS A 1 491 ? -59.856 30.356 152.199 1.00 74.50 491 LYS A O 1
ATOM 4103 N N . ALA A 1 492 ? -60.894 29.751 154.096 1.00 68.31 492 ALA A N 1
ATOM 4104 C CA . ALA A 1 492 ? -59.661 29.455 154.826 1.00 68.31 492 ALA A CA 1
ATOM 4105 C C . ALA A 1 492 ? -58.913 28.243 154.230 1.00 68.31 492 ALA A C 1
ATOM 4107 O O . ALA A 1 492 ? -57.685 28.254 154.141 1.00 68.31 492 ALA A O 1
ATOM 4108 N N . ARG A 1 493 ? -59.637 27.221 153.750 1.00 71.44 493 ARG A N 1
ATOM 4109 C CA . ARG A 1 493 ? -59.067 26.058 153.044 1.00 71.44 493 ARG A CA 1
ATOM 4110 C C . ARG A 1 493 ? -58.429 26.429 151.704 1.00 71.44 493 ARG A C 1
ATOM 4112 O O . ARG A 1 493 ? -57.384 25.875 151.373 1.00 71.44 493 ARG A O 1
ATOM 4119 N N . GLU A 1 494 ? -59.008 27.353 150.939 1.00 71.50 494 GLU A N 1
ATOM 4120 C CA . GLU A 1 494 ? -58.403 27.824 149.683 1.00 71.50 494 GLU A CA 1
ATOM 4121 C C . GLU A 1 494 ? -57.099 28.598 149.925 1.00 71.50 494 GLU A C 1
ATOM 4123 O O . GLU A 1 494 ? -56.100 28.338 149.252 1.00 71.50 494 GLU A O 1
ATOM 4128 N N . GLN A 1 495 ? -57.059 29.466 150.942 1.00 71.50 495 GLN A N 1
ATOM 4129 C CA . GLN A 1 495 ? -55.823 30.145 151.356 1.00 71.50 495 GLN A CA 1
ATOM 4130 C C . GLN A 1 495 ? -54.770 29.158 151.890 1.00 71.50 495 GLN A C 1
ATOM 4132 O O . GLN A 1 495 ? -53.593 29.254 151.537 1.00 71.50 495 GLN A O 1
ATOM 4137 N N . SER A 1 496 ? -55.191 28.161 152.675 1.00 67.88 496 SER A N 1
ATOM 4138 C CA . SER A 1 496 ? -54.314 27.101 153.185 1.00 67.88 496 SER A CA 1
ATOM 4139 C C . SER A 1 496 ? -53.675 26.285 152.053 1.00 67.88 496 SER A C 1
ATOM 4141 O O . SER A 1 496 ? -52.459 26.108 152.056 1.00 67.88 496 SER A O 1
ATOM 4143 N N . LYS A 1 497 ? -54.440 25.889 151.024 1.00 74.12 497 LYS A N 1
ATOM 4144 C CA . LYS A 1 497 ? -53.908 25.185 149.838 1.00 74.12 497 LYS A CA 1
ATOM 4145 C C . LYS A 1 497 ? -52.867 26.001 149.066 1.00 74.12 497 LYS A C 1
ATOM 4147 O O . LYS A 1 497 ? -51.894 25.440 148.568 1.00 74.12 497 LYS A O 1
ATOM 4152 N N . GLN A 1 498 ? -53.036 27.322 148.971 1.00 67.56 498 GLN A N 1
ATOM 4153 C CA . GLN A 1 498 ? -52.044 28.188 148.318 1.00 67.56 498 GLN A CA 1
ATOM 4154 C C . GLN A 1 498 ? -50.734 28.268 149.123 1.00 67.56 498 GLN A C 1
ATOM 4156 O O . GLN A 1 498 ? -49.652 28.248 148.533 1.00 67.56 498 GLN A O 1
ATOM 4161 N N . GLN A 1 499 ? -50.807 28.272 150.458 1.00 66.50 499 GLN A N 1
ATOM 4162 C CA . GLN A 1 499 ? -49.621 28.165 151.318 1.00 66.50 499 GLN A CA 1
ATOM 4163 C C . GLN A 1 499 ? -48.985 26.765 151.277 1.00 66.50 499 GLN A C 1
ATOM 4165 O O . GLN A 1 499 ? -47.761 26.653 151.292 1.00 66.50 499 GLN A O 1
ATOM 4170 N N . GLU A 1 500 ? -49.781 25.700 151.171 1.00 69.25 500 GLU A N 1
ATOM 4171 C CA . GLU A 1 500 ? -49.310 24.310 151.100 1.00 69.25 500 GLU A CA 1
ATOM 4172 C C . GLU A 1 500 ? -48.461 24.042 149.844 1.00 69.25 500 GLU A C 1
ATOM 4174 O O . GLU A 1 500 ? -47.406 23.411 149.932 1.00 69.25 500 GLU A O 1
ATOM 4179 N N . ILE A 1 501 ? -48.854 24.591 148.688 1.00 73.62 501 ILE A N 1
ATOM 4180 C CA . ILE A 1 501 ? -48.080 24.495 147.436 1.00 73.62 501 ILE A CA 1
ATOM 4181 C C . ILE A 1 501 ? -46.701 25.167 147.582 1.00 73.62 501 ILE A C 1
ATOM 4183 O O . ILE A 1 501 ? -45.686 24.585 147.191 1.00 73.62 501 ILE A O 1
ATOM 4187 N N . LEU A 1 502 ? -46.642 26.355 148.193 1.00 73.19 502 LEU A N 1
ATOM 4188 C CA . LEU A 1 502 ? -45.383 27.066 148.458 1.00 73.19 502 LEU A CA 1
ATOM 4189 C C . LEU A 1 502 ? -44.523 26.339 149.510 1.00 73.19 502 LEU A C 1
ATOM 4191 O O . LEU A 1 502 ? -43.309 26.206 149.341 1.00 73.19 502 LEU A O 1
ATOM 4195 N N . GLY A 1 503 ? -45.145 25.808 150.566 1.00 69.56 503 GLY A N 1
ATOM 4196 C CA . GLY A 1 503 ? -44.470 25.044 151.616 1.00 69.56 503 GLY A CA 1
ATOM 4197 C C . GLY A 1 503 ? -43.843 23.743 151.108 1.00 69.56 503 GLY A C 1
ATOM 4198 O O . GLY A 1 503 ? -42.713 23.419 151.474 1.00 69.56 503 GLY A O 1
ATOM 4199 N N . ASN A 1 504 ? -44.525 23.026 150.212 1.00 74.69 504 ASN A N 1
ATOM 4200 C CA . ASN A 1 504 ? -44.002 21.791 149.624 1.00 74.69 504 ASN A CA 1
ATOM 4201 C C . ASN A 1 504 ? -42.836 22.049 148.651 1.00 74.69 504 ASN A C 1
ATOM 4203 O O . ASN A 1 504 ? -41.916 21.234 148.579 1.00 74.69 504 ASN A O 1
ATOM 4207 N N . HIS A 1 505 ? -42.796 23.205 147.975 1.00 73.12 505 HIS A N 1
ATOM 4208 C CA . HIS A 1 505 ? -41.624 23.603 147.185 1.00 73.12 505 HIS A CA 1
ATOM 4209 C C . HIS A 1 505 ? -40.379 23.816 148.069 1.00 73.12 505 HIS A C 1
ATOM 4211 O O . HIS A 1 505 ? -39.290 23.365 147.717 1.00 73.12 505 HIS A O 1
ATOM 4217 N N . HIS A 1 506 ? -40.542 24.422 149.253 1.00 71.62 506 HIS A N 1
ATOM 4218 C CA . HIS A 1 506 ? -39.446 24.590 150.214 1.00 71.62 506 HIS A CA 1
ATOM 4219 C C . HIS A 1 506 ? -39.043 23.285 150.929 1.00 71.62 506 HIS A C 1
ATOM 4221 O O . HIS A 1 506 ? -37.844 23.050 151.090 1.00 71.62 506 HIS A O 1
ATOM 4227 N N . ARG A 1 507 ? -39.989 22.402 151.299 1.00 75.12 507 ARG A N 1
ATOM 4228 C CA . ARG A 1 507 ? -39.671 21.087 151.905 1.00 75.12 507 ARG A CA 1
ATOM 4229 C C . ARG A 1 507 ? -38.740 20.254 151.030 1.00 75.12 507 ARG A C 1
ATOM 4231 O O . ARG A 1 507 ? -37.703 19.804 151.507 1.00 75.12 507 ARG A O 1
ATOM 4238 N N . ASN A 1 508 ? -39.072 20.116 149.746 1.00 73.81 508 ASN A N 1
ATOM 4239 C CA . ASN A 1 508 ? -38.317 19.283 148.805 1.00 73.81 508 ASN A CA 1
ATOM 4240 C C . ASN A 1 508 ? -36.858 19.750 148.618 1.00 73.81 508 ASN A C 1
ATOM 4242 O O . ASN A 1 508 ? -36.004 18.959 148.214 1.00 73.81 508 ASN A O 1
ATOM 4246 N N . LEU A 1 509 ? -36.562 21.022 148.912 1.00 76.56 509 LEU A N 1
ATOM 4247 C CA . LEU A 1 509 ? -35.202 21.559 148.907 1.00 76.56 509 LEU A CA 1
ATOM 4248 C C . LEU A 1 509 ? -34.447 21.202 150.202 1.00 76.56 509 LEU A C 1
ATOM 4250 O O . LEU A 1 509 ? -33.297 20.775 150.150 1.00 76.56 509 LEU A O 1
ATOM 4254 N N . SER A 1 510 ? -35.102 21.333 151.360 1.00 67.50 510 SER A N 1
ATOM 4255 C CA . SER A 1 510 ? -34.515 21.020 152.671 1.00 67.50 510 SER A CA 1
ATOM 4256 C C . SER A 1 510 ? -34.295 19.521 152.904 1.00 67.50 510 SER A C 1
ATOM 4258 O O . SER A 1 510 ? -33.304 19.143 153.526 1.00 67.50 510 SER A O 1
ATOM 4260 N N . GLU A 1 511 ? -35.180 18.661 152.393 1.00 74.31 511 GLU A N 1
ATOM 4261 C CA . GLU A 1 511 ? -35.066 17.204 152.555 1.00 74.31 511 GLU A CA 1
ATOM 4262 C C . GLU A 1 511 ? -33.866 16.613 151.806 1.00 74.31 511 GLU A C 1
ATOM 4264 O O . GLU A 1 511 ? -33.255 15.669 152.308 1.00 74.31 511 GLU A O 1
ATOM 4269 N N . LYS A 1 512 ? -33.458 17.205 150.671 1.00 73.88 512 LYS A N 1
ATOM 4270 C CA . LYS A 1 512 ? -32.191 16.849 150.010 1.00 73.88 512 LYS A CA 1
ATOM 4271 C C . LYS A 1 512 ? -30.993 17.111 150.921 1.00 73.88 512 LYS A C 1
ATOM 4273 O O . LYS A 1 512 ? -30.218 16.198 151.174 1.00 73.88 512 LYS A O 1
ATOM 4278 N N . ASN A 1 513 ? -30.880 18.325 151.457 1.00 73.31 513 ASN A N 1
ATOM 4279 C CA . ASN A 1 513 ? -29.702 18.742 152.222 1.00 73.31 513 ASN A CA 1
ATOM 4280 C C . ASN A 1 513 ? -29.525 17.949 153.534 1.00 73.31 513 ASN A C 1
ATOM 4282 O O . ASN A 1 513 ? -28.400 17.688 153.950 1.00 73.31 513 ASN A O 1
ATOM 4286 N N . LEU A 1 514 ? -30.620 17.536 154.190 1.00 73.62 514 LEU A N 1
ATOM 4287 C CA . LEU A 1 514 ? -30.538 16.758 155.437 1.00 73.62 514 LEU A CA 1
ATOM 4288 C C . LEU A 1 514 ? -30.247 15.260 155.210 1.00 73.62 514 LEU A C 1
ATOM 4290 O O . LEU A 1 514 ? -29.914 14.539 156.155 1.00 73.62 514 LEU A O 1
ATOM 4294 N N . GLN A 1 515 ? -30.376 14.770 153.975 1.00 76.50 515 GLN A N 1
ATOM 4295 C CA . GLN A 1 515 ? -29.979 13.409 153.616 1.00 76.50 515 GLN A CA 1
ATOM 4296 C C . GLN A 1 515 ? -28.454 13.246 153.757 1.00 76.50 515 GLN A C 1
ATOM 4298 O O . GLN A 1 515 ? -27.990 12.261 154.332 1.00 76.50 515 GLN A O 1
ATOM 4303 N N . ASP A 1 516 ? -27.694 14.263 153.343 1.00 78.12 516 ASP A N 1
ATOM 4304 C CA . ASP A 1 516 ? -26.227 14.282 153.359 1.00 78.12 516 ASP A CA 1
ATOM 4305 C C . ASP A 1 516 ? -25.652 14.337 154.796 1.00 78.12 516 ASP A C 1
ATOM 4307 O O . ASP A 1 516 ? -24.662 13.672 155.124 1.00 78.12 516 ASP A O 1
ATOM 4311 N N . GLU A 1 517 ? -26.311 15.054 155.718 1.00 75.06 517 GLU A N 1
ATOM 4312 C CA . GLU A 1 517 ? -25.918 15.077 157.140 1.00 75.06 517 GLU A CA 1
ATOM 4313 C C . GLU A 1 517 ? -26.048 13.696 157.814 1.00 75.06 517 GLU A C 1
ATOM 4315 O O . GLU A 1 517 ? -25.216 13.311 158.647 1.00 75.06 517 GLU A O 1
ATOM 4320 N N . ARG A 1 518 ? -27.072 12.914 157.436 1.00 77.38 518 ARG A N 1
ATOM 4321 C CA . ARG A 1 518 ? -27.314 11.552 157.957 1.00 77.38 518 ARG A CA 1
ATOM 4322 C C . ARG A 1 518 ? -26.271 10.534 157.497 1.00 77.38 518 ARG A C 1
ATOM 4324 O O . ARG A 1 518 ? -26.151 9.470 158.109 1.00 77.38 518 ARG A O 1
ATOM 4331 N N . GLU A 1 519 ? -25.539 10.820 156.427 1.00 75.25 519 GLU A N 1
ATOM 4332 C CA . GLU A 1 519 ? -24.408 10.013 155.960 1.00 75.25 519 GLU A CA 1
ATOM 4333 C C . GLU A 1 519 ? -23.173 10.318 156.822 1.00 75.25 519 GLU A C 1
ATOM 4335 O O . GLU A 1 519 ? -22.576 9.413 157.410 1.00 75.25 519 GLU A O 1
ATOM 4340 N N . SER A 1 520 ? -22.871 11.608 157.004 1.00 75.38 520 SER A N 1
ATOM 4341 C CA . SER A 1 520 ? -21.720 12.088 157.783 1.00 75.38 520 SER A CA 1
ATOM 4342 C C . SER A 1 520 ? -21.754 11.625 159.245 1.00 75.38 520 SER A C 1
ATOM 4344 O O . SER A 1 520 ? -20.750 11.157 159.783 1.00 75.38 520 SER A O 1
ATOM 4346 N N . LYS A 1 521 ? -22.921 11.685 159.904 1.00 77.75 521 LYS A N 1
ATOM 4347 C CA . LYS A 1 521 ? -23.041 11.301 161.324 1.00 77.75 521 LYS A CA 1
ATOM 4348 C C . LYS A 1 521 ? -22.921 9.788 161.562 1.00 77.75 521 LYS A C 1
ATOM 4350 O O . LYS A 1 521 ? -22.537 9.373 162.653 1.00 77.75 521 LYS A O 1
ATOM 4355 N N . ARG A 1 522 ? -23.185 8.964 160.539 1.00 77.75 522 ARG A N 1
ATOM 4356 C CA . ARG A 1 522 ? -23.062 7.493 160.586 1.00 77.75 522 ARG A CA 1
ATOM 4357 C C . ARG A 1 522 ? -21.601 7.056 160.747 1.00 77.75 522 ARG A C 1
ATOM 4359 O O . ARG A 1 522 ? -21.310 6.169 161.540 1.00 77.75 522 ARG A O 1
ATOM 4366 N N . GLN A 1 523 ? -20.687 7.755 160.071 1.00 75.75 523 GLN A N 1
ATOM 4367 C CA . GLN A 1 523 ? -19.235 7.532 160.144 1.00 75.75 523 GLN A CA 1
ATOM 4368 C C . GLN A 1 523 ? -18.631 7.890 161.517 1.00 75.75 523 GLN A C 1
ATOM 4370 O O . GLN A 1 523 ? -17.525 7.460 161.841 1.00 75.75 523 GLN A O 1
ATOM 4375 N N . LEU A 1 524 ? -19.337 8.689 162.328 1.00 77.19 524 LEU A N 1
ATOM 4376 C CA . LEU A 1 524 ? -18.863 9.121 163.645 1.00 77.19 524 LEU A CA 1
ATOM 4377 C C . LEU A 1 524 ? -19.109 8.067 164.738 1.00 77.19 524 LEU A C 1
ATOM 4379 O O . LEU A 1 524 ? -18.298 7.948 165.651 1.00 77.19 524 LEU A O 1
ATOM 4383 N N . LEU A 1 525 ? -20.191 7.284 164.626 1.00 66.31 525 LEU A N 1
ATOM 4384 C CA . LEU A 1 525 ? -20.505 6.191 165.560 1.00 66.31 525 LEU A CA 1
ATOM 4385 C C . LEU A 1 525 ? -19.425 5.102 165.536 1.00 66.31 525 LEU A C 1
ATOM 4387 O O . LEU A 1 525 ? -18.946 4.680 166.585 1.00 66.31 525 LEU A O 1
ATOM 4391 N N . GLN A 1 526 ? -18.987 4.727 164.333 1.00 74.12 526 GLN A N 1
ATOM 4392 C CA . GLN A 1 526 ? -18.032 3.643 164.090 1.00 74.12 526 GLN A CA 1
ATOM 4393 C C . GLN A 1 526 ? -16.701 3.850 164.845 1.00 74.12 526 GLN A C 1
ATOM 4395 O O . GLN A 1 526 ? -16.186 2.929 165.471 1.00 74.12 526 GLN A O 1
ATOM 4400 N N . LYS A 1 527 ? -16.203 5.095 164.894 1.00 75.31 527 LYS A N 1
ATOM 4401 C CA . LYS A 1 527 ? -14.962 5.466 165.605 1.00 75.31 527 LYS A CA 1
ATOM 4402 C C . LYS A 1 527 ? -15.072 5.407 167.132 1.00 75.31 527 LYS A C 1
ATOM 4404 O O . LYS A 1 527 ? -14.057 5.324 167.820 1.00 75.31 527 LYS A O 1
ATOM 4409 N N . TYR A 1 528 ? -16.284 5.495 167.680 1.00 76.06 528 TYR A N 1
ATOM 4410 C CA . TYR A 1 528 ? -16.504 5.468 169.129 1.00 76.06 528 TYR A CA 1
ATOM 4411 C C . TYR A 1 528 ? -16.546 4.028 169.667 1.00 76.06 528 TYR A C 1
ATOM 4413 O O . TYR A 1 528 ? -16.069 3.748 170.768 1.00 76.06 528 TYR A O 1
ATOM 4421 N N . GLU A 1 529 ? -17.049 3.090 168.861 1.00 75.38 529 GLU A N 1
ATOM 4422 C CA . GLU A 1 529 ? -17.034 1.658 169.176 1.00 75.38 529 GLU A CA 1
ATOM 4423 C C . GLU A 1 529 ? -15.597 1.105 169.217 1.00 75.38 529 GLU A C 1
ATOM 4425 O O . GLU A 1 529 ? -15.256 0.353 170.132 1.00 75.38 529 GLU A O 1
ATOM 4430 N N . GLU A 1 530 ? -14.721 1.560 168.313 1.00 75.88 530 GLU A N 1
ATOM 4431 C CA . GLU A 1 530 ? -13.285 1.231 168.299 1.00 75.88 530 GLU A CA 1
ATOM 4432 C C . GLU A 1 530 ? -12.579 1.632 169.612 1.00 75.88 530 GLU A C 1
ATOM 4434 O O . GLU A 1 530 ? -11.887 0.814 170.227 1.00 75.88 530 GLU A O 1
ATOM 4439 N N . GLN A 1 531 ? -12.819 2.852 170.110 1.00 71.81 531 GLN A N 1
ATOM 4440 C CA . GLN A 1 531 ? -12.261 3.327 171.388 1.00 71.81 531 GLN A CA 1
ATOM 4441 C C . GLN A 1 531 ? -12.781 2.525 172.596 1.00 71.81 531 GLN A C 1
ATOM 4443 O O . GLN A 1 531 ? -12.034 2.261 173.543 1.00 71.81 531 GLN A O 1
ATOM 4448 N N . SER A 1 532 ? -14.043 2.078 172.557 1.00 73.12 532 SER A N 1
ATOM 4449 C CA . SER A 1 532 ? -14.625 1.216 173.598 1.00 73.12 532 SER A CA 1
ATOM 4450 C C . SER A 1 532 ? -13.978 -0.176 173.657 1.00 73.12 532 SER A C 1
ATOM 4452 O O . SER A 1 532 ? -13.984 -0.816 174.712 1.00 73.12 532 SER A O 1
ATOM 4454 N N . MET A 1 533 ? -13.419 -0.665 172.546 1.00 72.38 533 MET A N 1
ATOM 4455 C CA . MET A 1 533 ? -12.742 -1.964 172.498 1.00 72.38 533 MET A CA 1
ATOM 4456 C C . MET A 1 533 ? -11.330 -1.892 173.090 1.00 72.38 533 MET A C 1
ATOM 4458 O O . MET A 1 533 ? -11.020 -2.695 173.967 1.00 72.38 533 MET A O 1
ATOM 4462 N N . GLN A 1 534 ? -10.530 -0.883 172.727 1.00 73.38 534 GLN A N 1
ATOM 4463 C CA . GLN A 1 534 ? -9.166 -0.704 173.259 1.00 73.38 534 GLN A CA 1
ATOM 4464 C C . GLN A 1 534 ? -9.133 -0.613 174.795 1.00 73.38 534 GLN A C 1
ATOM 4466 O O . GLN A 1 534 ? -8.290 -1.219 175.456 1.00 73.38 534 GLN A O 1
ATOM 4471 N N . MET A 1 535 ? -10.095 0.086 175.409 1.00 67.81 535 MET A N 1
ATOM 4472 C CA . MET A 1 535 ? -10.120 0.230 176.870 1.00 67.81 535 MET A CA 1
ATOM 4473 C C . MET A 1 535 ? -10.472 -1.081 177.606 1.00 67.81 535 MET A C 1
ATOM 4475 O O . MET A 1 535 ? -10.138 -1.236 178.781 1.00 67.81 535 MET A O 1
ATOM 4479 N N . LYS A 1 536 ? -11.085 -2.066 176.930 1.00 70.88 536 LYS A N 1
ATOM 4480 C CA . LYS A 1 536 ? -11.303 -3.420 177.482 1.00 70.88 536 LYS A CA 1
ATOM 4481 C C . LYS A 1 536 ? -10.022 -4.259 177.480 1.00 70.88 536 LYS A C 1
ATOM 4483 O O . LYS A 1 536 ? -9.919 -5.194 178.269 1.00 70.88 536 LYS A O 1
ATOM 4488 N N . GLU A 1 537 ? -9.044 -3.920 176.641 1.00 72.69 537 GLU A N 1
ATOM 4489 C CA . GLU A 1 537 ? -7.735 -4.582 176.598 1.00 72.69 537 GLU A CA 1
ATOM 4490 C C . GLU A 1 537 ? -6.831 -4.075 177.728 1.00 72.69 537 GLU A C 1
ATOM 4492 O O . GLU A 1 537 ? -6.281 -4.887 178.465 1.00 72.69 537 GLU A O 1
ATOM 4497 N N . MET A 1 538 ? -6.825 -2.765 177.998 1.00 68.00 538 MET A N 1
ATOM 4498 C CA . MET A 1 538 ? -6.173 -2.186 179.188 1.00 68.00 538 MET A CA 1
ATOM 4499 C C . MET A 1 538 ? -6.725 -2.774 180.509 1.00 68.00 538 MET A C 1
ATOM 4501 O O . MET A 1 538 ? -6.005 -2.952 181.489 1.00 68.00 538 MET A O 1
ATOM 4505 N N . ASN A 1 539 ? -8.007 -3.163 180.536 1.00 65.81 539 ASN A N 1
ATOM 4506 C CA . ASN A 1 539 ? -8.605 -3.870 181.676 1.00 65.81 539 ASN A CA 1
ATOM 4507 C C . ASN A 1 539 ? -8.161 -5.347 181.814 1.00 65.81 539 ASN A C 1
ATOM 4509 O O . ASN A 1 539 ? -8.416 -5.947 182.857 1.00 65.81 539 ASN A O 1
ATOM 4513 N N . ARG A 1 540 ? -7.473 -5.934 180.821 1.00 72.31 540 ARG A N 1
ATOM 4514 C CA . ARG A 1 540 ? -6.755 -7.216 180.977 1.00 72.31 540 ARG A CA 1
ATOM 4515 C C . ARG A 1 540 ? -5.369 -7.025 181.585 1.00 72.31 540 ARG A C 1
ATOM 4517 O O . ARG A 1 540 ? -4.981 -7.822 182.427 1.00 72.31 540 ARG A O 1
ATOM 4524 N N . GLU A 1 541 ? -4.664 -5.946 181.250 1.00 73.06 541 GLU A N 1
ATOM 4525 C CA . GLU A 1 541 ? -3.368 -5.603 181.867 1.00 73.06 541 GLU A CA 1
ATOM 4526 C C . GLU A 1 541 ? -3.506 -5.374 183.389 1.00 73.06 541 GLU A C 1
ATOM 4528 O O . GLU A 1 541 ? -2.605 -5.685 184.172 1.00 73.06 541 GLU A O 1
ATOM 4533 N N . LEU A 1 542 ? -4.700 -4.951 183.826 1.00 54.78 542 LEU A N 1
ATOM 4534 C CA . LEU A 1 542 ? -5.133 -4.903 185.228 1.00 54.78 542 LEU A CA 1
ATOM 4535 C C . LEU A 1 542 ? -5.087 -6.267 185.958 1.00 54.78 542 LEU A C 1
ATOM 4537 O O . LEU A 1 542 ? -5.087 -6.291 187.189 1.00 54.78 542 LEU A O 1
ATOM 4541 N N . MET A 1 543 ? -5.069 -7.399 185.243 1.00 60.53 543 MET A N 1
ATOM 4542 C CA . MET A 1 543 ? -4.983 -8.745 185.828 1.00 60.53 543 MET A CA 1
ATOM 4543 C C . MET A 1 543 ? -3.534 -9.222 186.007 1.00 60.53 543 MET A C 1
ATOM 4545 O O . MET A 1 543 ? -3.225 -9.827 187.034 1.00 60.53 543 MET A O 1
ATOM 4549 N N . ASP A 1 544 ? -2.638 -8.906 185.070 1.00 70.00 544 ASP A N 1
ATOM 4550 C CA . ASP A 1 544 ? -1.269 -9.444 185.056 1.00 70.00 544 ASP A CA 1
ATOM 4551 C C . ASP A 1 544 ? -0.360 -8.761 186.090 1.00 70.00 544 ASP A C 1
ATOM 4553 O O . ASP A 1 544 ? 0.375 -9.430 186.820 1.00 70.00 544 ASP A O 1
ATOM 4557 N N . LEU A 1 545 ? -0.472 -7.438 186.266 1.00 68.56 545 LEU A N 1
ATOM 4558 C CA . LEU A 1 545 ? 0.204 -6.746 187.377 1.00 68.56 545 LEU A CA 1
ATOM 4559 C C . LEU A 1 545 ? -0.345 -7.212 188.737 1.00 68.56 545 LEU A C 1
ATOM 4561 O O . LEU A 1 545 ? 0.416 -7.429 189.683 1.00 68.56 545 LEU A O 1
ATOM 4565 N N . ARG A 1 546 ? -1.649 -7.516 188.810 1.00 56.94 546 ARG A N 1
ATOM 4566 C CA . ARG A 1 546 ? -2.258 -8.164 189.982 1.00 56.94 546 ARG A CA 1
ATOM 4567 C C . ARG A 1 546 ? -1.764 -9.596 190.214 1.00 56.94 546 ARG A C 1
ATOM 4569 O O . ARG A 1 546 ? -1.898 -10.081 191.335 1.00 56.94 546 ARG A O 1
ATOM 4576 N N . GLN A 1 547 ? -1.130 -10.248 189.238 1.00 60.38 547 GLN A N 1
ATOM 4577 C CA . GLN A 1 547 ? -0.468 -11.543 189.417 1.00 60.38 547 GLN A CA 1
ATOM 4578 C C . GLN A 1 547 ? 0.910 -11.411 190.099 1.00 60.38 547 GLN A C 1
ATOM 4580 O O . GLN A 1 547 ? 1.312 -12.312 190.842 1.00 60.38 547 GLN A O 1
ATOM 4585 N N . GLN A 1 548 ? 1.609 -10.275 189.945 1.00 59.25 548 GLN A N 1
ATOM 4586 C CA . GLN A 1 548 ? 2.909 -10.030 190.598 1.00 59.25 548 GLN A CA 1
ATOM 4587 C C . GLN A 1 548 ? 2.811 -9.793 192.118 1.00 59.25 548 GLN A C 1
ATOM 4589 O O . GLN A 1 548 ? 3.783 -10.046 192.832 1.00 59.25 548 GLN A O 1
ATOM 4594 N N . LEU A 1 549 ? 1.606 -9.507 192.635 1.00 54.25 549 LEU A N 1
ATOM 4595 C CA . LEU A 1 549 ? 1.215 -9.684 194.049 1.00 54.25 549 LEU A CA 1
ATOM 4596 C C . LEU A 1 549 ? 1.771 -10.984 194.667 1.00 54.25 549 LEU A C 1
ATOM 4598 O O . LEU A 1 549 ? 2.111 -11.038 195.850 1.00 54.25 549 LEU A O 1
ATOM 4602 N N . GLY A 1 550 ? 1.794 -12.059 193.874 1.00 56.00 550 GLY A N 1
ATOM 4603 C CA . GLY A 1 550 ? 1.936 -13.428 194.349 1.00 56.00 550 GLY A CA 1
ATOM 4604 C C . GLY A 1 550 ? 3.358 -13.968 194.498 1.00 56.00 550 GLY A C 1
ATOM 4605 O O . GLY A 1 550 ? 3.466 -15.164 194.788 1.00 56.00 550 GLY A O 1
ATOM 4606 N N . MET A 1 551 ? 4.422 -13.183 194.271 1.00 56.78 551 MET A N 1
ATOM 4607 C CA . MET A 1 551 ? 5.804 -13.706 194.293 1.00 56.78 551 MET A CA 1
ATOM 4608 C C . MET A 1 551 ? 6.757 -13.043 195.293 1.00 56.78 551 MET A C 1
ATOM 4610 O O . MET A 1 551 ? 7.399 -13.767 196.048 1.00 56.78 551 MET A O 1
ATOM 4614 N N . THR A 1 552 ? 6.856 -11.716 195.379 1.00 50.09 552 THR A N 1
ATOM 4615 C CA . THR A 1 552 ? 7.801 -11.084 196.328 1.00 50.09 552 THR A CA 1
ATOM 4616 C C . THR A 1 552 ? 7.300 -11.081 197.769 1.00 50.09 552 THR A C 1
ATOM 4618 O O . THR A 1 552 ? 8.098 -11.192 198.693 1.00 50.09 552 THR A O 1
ATOM 4621 N N . THR A 1 553 ? 5.984 -11.187 197.969 1.00 49.38 553 THR A N 1
ATOM 4622 C CA . THR A 1 553 ? 5.360 -11.629 199.233 1.00 49.38 553 THR A CA 1
ATOM 4623 C C . THR A 1 553 ? 5.825 -13.018 199.711 1.00 49.38 553 THR A C 1
ATOM 4625 O O . THR A 1 553 ? 5.546 -13.392 200.848 1.00 49.38 553 THR A O 1
ATOM 4628 N N . LYS A 1 554 ? 6.537 -13.787 198.870 1.00 49.16 554 LYS A N 1
ATOM 4629 C CA . LYS A 1 554 ? 7.127 -15.102 199.181 1.00 49.16 554 LYS A CA 1
ATOM 4630 C C . LYS A 1 554 ? 8.660 -15.110 199.188 1.00 49.16 554 LYS A C 1
ATOM 4632 O O . LYS A 1 554 ? 9.235 -16.174 199.393 1.00 49.16 554 LYS A O 1
ATOM 4637 N N . ALA A 1 555 ? 9.316 -13.965 198.999 1.00 42.44 555 ALA A N 1
ATOM 4638 C CA . ALA A 1 555 ? 10.696 -13.769 199.436 1.00 42.44 555 ALA A CA 1
ATOM 4639 C C . ALA A 1 555 ? 10.638 -13.316 200.905 1.00 42.44 555 ALA A C 1
ATOM 4641 O O . ALA A 1 555 ? 10.583 -12.133 201.217 1.00 42.44 555 ALA A O 1
ATOM 4642 N N . LEU A 1 556 ? 10.379 -14.259 201.815 1.00 43.50 556 LEU A N 1
ATOM 4643 C CA . LEU A 1 556 ? 11.437 -14.805 202.671 1.00 43.50 556 LEU A CA 1
ATOM 4644 C C . LEU A 1 556 ? 12.196 -13.657 203.358 1.00 43.50 556 LEU A C 1
ATOM 4646 O O . LEU A 1 556 ? 13.101 -13.075 202.774 1.00 43.50 556 LEU A O 1
ATOM 4650 N N . THR A 1 557 ? 11.725 -13.172 204.511 1.00 35.31 557 THR A N 1
ATOM 4651 C CA . THR A 1 557 ? 11.934 -13.788 205.845 1.00 35.31 557 THR A CA 1
ATOM 4652 C C . THR A 1 557 ? 13.406 -13.973 206.203 1.00 35.31 557 THR A C 1
ATOM 4654 O O . THR A 1 557 ? 14.229 -14.271 205.347 1.00 35.31 557 THR A O 1
ATOM 4657 N N . ASN A 1 558 ? 13.688 -13.977 207.507 1.00 43.44 558 ASN A N 1
ATOM 4658 C CA . ASN A 1 558 ? 15.009 -14.224 208.087 1.00 43.44 558 ASN A CA 1
ATOM 4659 C C . ASN A 1 558 ? 15.951 -13.034 207.822 1.00 43.44 558 ASN A C 1
ATOM 4661 O O . ASN A 1 558 ? 16.602 -12.934 206.792 1.00 43.44 558 ASN A O 1
ATOM 4665 N N . GLU A 1 559 ? 15.902 -12.003 208.660 1.00 42.81 559 GLU A N 1
ATOM 4666 C CA . GLU A 1 559 ? 16.538 -11.966 209.992 1.00 42.81 559 GLU A CA 1
ATOM 4667 C C . GLU A 1 559 ? 17.902 -11.273 209.925 1.00 42.81 559 GLU A C 1
ATOM 4669 O O . GLU A 1 559 ? 18.717 -11.550 209.048 1.00 42.81 559 GLU A O 1
ATOM 4674 N N . ILE A 1 560 ? 18.196 -10.476 210.960 1.00 42.16 560 ILE A N 1
ATOM 4675 C CA . ILE A 1 560 ? 19.572 -10.131 211.344 1.00 42.16 560 ILE A CA 1
ATOM 4676 C C . ILE A 1 560 ? 20.304 -9.375 210.197 1.00 42.16 560 ILE A C 1
ATOM 4678 O O . ILE A 1 560 ? 19.714 -8.804 209.279 1.00 42.16 560 ILE A O 1
ATOM 4682 N N . TYR A 1 561 ? 21.621 -9.261 210.293 1.00 40.59 561 TYR A N 1
ATOM 4683 C CA . TYR A 1 561 ? 22.496 -8.724 209.264 1.00 40.59 561 TYR A CA 1
ATOM 4684 C C . TYR A 1 561 ? 22.590 -9.707 208.071 1.00 40.59 561 TYR A C 1
ATOM 4686 O O . TYR A 1 561 ? 23.369 -10.653 208.186 1.00 40.59 561 TYR A O 1
ATOM 4694 N N . ARG A 1 562 ? 21.903 -9.456 206.929 1.00 42.72 562 ARG A N 1
ATOM 4695 C CA . ARG A 1 562 ? 22.414 -9.586 205.518 1.00 42.72 562 ARG A CA 1
ATOM 4696 C C . ARG A 1 562 ? 21.322 -9.653 204.404 1.00 42.72 562 ARG A C 1
ATOM 4698 O O . ARG A 1 562 ? 20.956 -10.737 203.968 1.00 42.72 562 ARG A O 1
ATOM 4705 N N . LYS A 1 563 ? 21.065 -8.509 203.741 1.00 49.22 563 LYS A N 1
ATOM 4706 C CA . LYS A 1 563 ? 20.609 -8.396 202.319 1.00 49.22 563 LYS A CA 1
ATOM 4707 C C . LYS A 1 563 ? 19.166 -8.961 202.011 1.00 49.22 563 LYS A C 1
ATOM 4709 O O . LYS A 1 563 ? 18.452 -9.182 202.977 1.00 49.22 563 LYS A O 1
ATOM 4714 N N . PRO A 1 564 ? 18.623 -8.933 200.759 1.00 51.22 564 PRO A N 1
ATOM 4715 C CA . PRO A 1 564 ? 17.733 -7.827 200.329 1.00 51.22 564 PRO A CA 1
ATOM 4716 C C . PRO A 1 564 ? 16.475 -8.258 199.497 1.00 51.22 564 PRO A C 1
ATOM 4718 O O . PRO A 1 564 ? 16.161 -9.440 199.442 1.00 51.22 564 PRO A O 1
ATOM 4721 N N . PHE A 1 565 ? 15.856 -7.306 198.764 1.00 42.94 565 PHE A N 1
ATOM 4722 C CA . PHE A 1 565 ? 14.679 -7.415 197.852 1.00 42.94 565 PHE A CA 1
ATOM 4723 C C . PHE A 1 565 ? 13.292 -7.524 198.541 1.00 42.94 565 PHE A C 1
ATOM 4725 O O . PHE A 1 565 ? 13.222 -7.934 199.690 1.00 42.94 565 PHE A O 1
ATOM 4732 N N . ALA A 1 566 ? 12.146 -7.199 197.911 1.00 42.16 566 ALA A N 1
ATOM 4733 C CA . ALA A 1 566 ? 11.830 -6.157 196.906 1.00 42.16 566 ALA A CA 1
ATOM 4734 C C . ALA A 1 566 ? 10.296 -5.977 196.728 1.00 42.16 566 ALA A C 1
ATOM 4736 O O . ALA A 1 566 ? 9.525 -6.859 197.086 1.00 42.16 566 ALA A O 1
ATOM 4737 N N . GLU A 1 567 ? 9.911 -4.814 196.185 1.00 32.34 567 GLU A N 1
ATOM 4738 C CA . GLU A 1 567 ? 8.914 -4.506 195.123 1.00 32.34 567 GLU A CA 1
ATOM 4739 C C . GLU A 1 567 ? 7.905 -5.589 194.627 1.00 32.34 567 GLU A C 1
ATOM 4741 O O . GLU A 1 567 ? 8.174 -6.775 194.680 1.00 32.34 567 GLU A O 1
ATOM 4746 N N . VAL A 1 568 ? 6.733 -5.279 194.049 1.00 34.72 568 VAL A N 1
ATOM 4747 C CA . VAL A 1 568 ? 6.187 -3.971 193.651 1.00 34.72 568 VAL A CA 1
ATOM 4748 C C . VAL A 1 568 ? 4.662 -3.891 193.818 1.00 34.72 568 VAL A C 1
ATOM 4750 O O . VAL A 1 568 ? 3.947 -4.889 193.859 1.00 34.72 568 VAL A O 1
ATOM 4753 N N . SER A 1 569 ? 4.224 -2.640 193.901 1.00 32.28 569 SER A N 1
ATOM 4754 C CA . SER A 1 569 ? 2.893 -2.046 193.782 1.00 32.28 569 SER A CA 1
ATOM 4755 C C . SER A 1 569 ? 1.769 -2.820 193.081 1.00 32.28 569 SER A C 1
ATOM 4757 O O . SER A 1 569 ? 1.938 -3.421 192.026 1.00 32.28 569 SER A O 1
ATOM 4759 N N . ASN A 1 570 ? 0.561 -2.585 193.596 1.00 31.34 570 ASN A N 1
ATOM 4760 C CA . ASN A 1 570 ? -0.704 -2.704 192.875 1.00 31.34 570 ASN A CA 1
ATOM 4761 C C . ASN A 1 570 ? -1.405 -1.329 192.818 1.00 31.34 570 ASN A C 1
ATOM 4763 O O . ASN A 1 570 ? -1.010 -0.400 193.520 1.00 31.34 570 ASN A O 1
ATOM 4767 N N . ASP A 1 571 ? -2.493 -1.269 192.050 1.00 29.62 571 ASP A N 1
ATOM 4768 C CA . ASP A 1 571 ? -3.599 -0.301 192.135 1.00 29.62 571 ASP A CA 1
ATOM 4769 C C . ASP A 1 571 ? -3.401 1.187 191.738 1.00 29.62 571 ASP A C 1
ATOM 4771 O O . ASP A 1 571 ? -2.957 2.044 192.496 1.00 29.62 571 ASP A O 1
ATOM 4775 N N . SER A 1 572 ? -4.034 1.498 190.598 1.00 39.12 572 SER A N 1
ATOM 4776 C CA . SER A 1 572 ? -5.201 2.402 190.518 1.00 39.12 572 SER A CA 1
ATOM 4777 C C . SER A 1 572 ? -5.010 3.932 190.561 1.00 39.12 572 SER A C 1
ATOM 4779 O O . SER A 1 572 ? -4.943 4.562 191.620 1.00 39.12 572 SER A O 1
ATOM 4781 N N . LYS A 1 573 ? -5.080 4.522 189.357 1.00 29.47 573 LYS A N 1
ATOM 4782 C CA . LYS A 1 573 ? -5.601 5.856 188.963 1.00 29.47 573 LYS A CA 1
ATOM 4783 C C . LYS A 1 573 ? -5.775 5.828 187.428 1.00 29.47 573 LYS A C 1
ATOM 4785 O O . LYS A 1 573 ? -5.024 5.106 186.783 1.00 29.47 573 LYS A O 1
ATOM 4790 N N . HIS A 1 574 ? -6.756 6.424 186.742 1.00 34.53 574 HIS A N 1
ATOM 4791 C CA . HIS A 1 574 ? -7.676 7.556 186.973 1.00 34.53 574 HIS A CA 1
ATOM 4792 C C . HIS A 1 574 ? -7.054 8.963 186.808 1.00 34.53 574 HIS A C 1
ATOM 4794 O O . HIS A 1 574 ? -6.109 9.315 187.502 1.00 34.53 574 HIS A O 1
ATOM 4800 N N . ASP A 1 575 ? -7.645 9.721 185.875 1.00 34.53 575 ASP A N 1
ATOM 4801 C CA . ASP A 1 575 ? -7.518 11.149 185.529 1.00 34.53 575 ASP A CA 1
ATOM 4802 C C . ASP A 1 575 ? -6.148 11.807 185.266 1.00 34.53 575 ASP A C 1
ATOM 4804 O O . ASP A 1 575 ? -5.358 12.056 186.173 1.00 34.53 575 ASP A O 1
ATOM 4808 N N . ILE A 1 576 ? -5.990 12.316 184.030 1.00 27.77 576 ILE A N 1
ATOM 4809 C CA . ILE A 1 576 ? -5.360 13.623 183.753 1.00 27.77 576 ILE A CA 1
ATOM 4810 C C . ILE A 1 576 ? -6.173 14.363 182.672 1.00 27.77 576 ILE A C 1
ATOM 4812 O O . ILE A 1 576 ? -6.349 13.859 181.564 1.00 27.77 576 ILE A O 1
ATOM 4816 N N . SER A 1 577 ? -6.623 15.588 182.964 1.00 31.89 577 SER A N 1
ATOM 4817 C CA . SER A 1 577 ? -7.021 16.615 181.979 1.00 31.89 577 SER A CA 1
ATOM 4818 C C . SER A 1 577 ? -6.987 18.003 182.636 1.00 31.89 577 SER A C 1
ATOM 4820 O O . SER A 1 577 ? -7.640 18.219 183.652 1.00 31.89 577 SER A O 1
ATOM 4822 N N . ILE A 1 578 ? -6.159 18.908 182.099 1.00 28.64 578 ILE A N 1
ATOM 4823 C CA . ILE A 1 578 ? -5.714 20.189 182.692 1.00 28.64 578 ILE A CA 1
ATOM 4824 C C . ILE A 1 578 ? -5.354 21.125 181.515 1.00 28.64 578 ILE A C 1
ATOM 4826 O O . ILE A 1 578 ? -4.664 20.673 180.607 1.00 28.64 578 ILE A O 1
ATOM 4830 N N . ASP A 1 579 ? -5.733 22.405 181.423 1.00 30.34 579 ASP A N 1
ATOM 4831 C CA . ASP A 1 579 ? -6.686 23.239 182.184 1.00 30.34 579 ASP A CA 1
ATOM 4832 C C . ASP A 1 579 ? -7.239 24.323 181.206 1.00 30.34 579 ASP A C 1
ATOM 4834 O O . ASP A 1 579 ? -6.557 24.701 180.257 1.00 30.34 579 ASP A O 1
ATOM 4838 N N . ARG A 1 580 ? -8.524 24.716 181.228 1.00 33.03 580 ARG A N 1
ATOM 4839 C CA . ARG A 1 580 ? -9.177 25.707 182.122 1.00 33.03 580 ARG A CA 1
ATOM 4840 C C . ARG A 1 580 ? -8.658 27.149 181.975 1.00 33.03 580 ARG A C 1
ATOM 4842 O O . ARG A 1 580 ? -7.545 27.438 182.383 1.00 33.03 580 ARG A O 1
ATOM 4849 N N . TYR A 1 581 ? -9.534 28.075 181.563 1.00 31.47 581 TYR A N 1
ATOM 4850 C CA . TYR A 1 581 ? -9.544 29.476 182.029 1.00 31.47 581 TYR A CA 1
ATOM 4851 C C . TYR A 1 581 ? -10.959 30.090 181.934 1.00 31.47 581 TYR A C 1
ATOM 4853 O O . TYR A 1 581 ? -11.883 29.462 181.422 1.00 31.47 581 TYR A O 1
ATOM 4861 N N . THR A 1 582 ? -11.163 31.267 182.534 1.00 29.92 582 THR A N 1
ATOM 4862 C CA . THR A 1 582 ? -12.446 31.696 183.133 1.00 29.92 582 THR A CA 1
ATOM 4863 C C . THR A 1 582 ? -13.137 32.895 182.468 1.00 29.92 582 THR A C 1
ATOM 4865 O O . THR A 1 582 ? -12.501 33.937 182.322 1.00 29.92 582 THR A O 1
ATOM 4868 N N . SER A 1 583 ? -14.459 32.813 182.232 1.00 32.44 583 SER A N 1
ATOM 4869 C CA . SER A 1 583 ? -15.463 33.912 182.327 1.00 32.44 583 SER A CA 1
ATOM 4870 C C . SER A 1 583 ? -16.887 33.395 182.008 1.00 32.44 583 SER A C 1
ATOM 4872 O O . SER A 1 583 ? -17.019 32.556 181.129 1.00 32.44 583 SER A O 1
ATOM 4874 N N . GLY A 1 584 ? -18.001 33.839 182.615 1.00 30.38 584 GLY A N 1
ATOM 4875 C CA . GLY A 1 584 ? -18.144 34.575 183.883 1.00 30.38 584 GLY A CA 1
ATOM 4876 C C . GLY A 1 584 ? -19.167 35.730 183.913 1.00 30.38 584 GLY A C 1
ATOM 4877 O O . GLY A 1 584 ? -18.715 36.869 183.954 1.00 30.38 584 GLY A O 1
ATOM 4878 N N . ARG A 1 585 ? -20.494 35.456 183.942 1.00 31.45 585 ARG A N 1
ATOM 4879 C CA . ARG A 1 585 ? -21.633 36.269 184.498 1.00 31.45 585 ARG A CA 1
ATOM 4880 C C . ARG A 1 585 ? -22.999 35.866 183.862 1.00 31.45 585 ARG A C 1
ATOM 4882 O O . ARG A 1 585 ? -22.969 35.323 182.769 1.00 31.45 585 ARG A O 1
ATOM 4889 N N . ILE A 1 586 ? -24.202 36.206 184.376 1.00 31.66 586 ILE A N 1
ATOM 4890 C CA . ILE A 1 586 ? -24.790 36.104 185.745 1.00 31.66 586 ILE A CA 1
ATOM 4891 C C . ILE A 1 586 ? -26.318 36.432 185.711 1.00 31.66 586 ILE A C 1
ATOM 4893 O O . ILE A 1 586 ? -26.658 37.482 185.181 1.00 31.66 586 ILE A O 1
ATOM 4897 N N . LEU A 1 587 ? -27.183 35.604 186.346 1.00 34.94 587 LEU A N 1
ATOM 4898 C CA . LEU A 1 587 ? -28.594 35.878 186.782 1.00 34.94 587 LEU A CA 1
ATOM 4899 C C . LEU A 1 587 ? -29.666 36.173 185.668 1.00 34.94 587 LEU A C 1
ATOM 4901 O O . LEU A 1 587 ? -29.302 36.658 184.606 1.00 34.94 587 LEU A O 1
ATOM 4905 N N . ARG A 1 588 ? -30.997 35.938 185.804 1.00 30.70 588 ARG A N 1
ATOM 4906 C CA . ARG A 1 588 ? -31.875 35.284 186.826 1.00 30.70 588 ARG A CA 1
ATOM 4907 C C . ARG A 1 588 ? -33.316 35.021 186.288 1.00 30.70 588 ARG A C 1
ATOM 4909 O O . ARG A 1 588 ? -33.731 35.790 185.433 1.00 30.70 588 ARG A O 1
ATOM 4916 N N . GLU A 1 589 ? -34.028 34.036 186.875 1.00 33.56 589 GLU A N 1
ATOM 4917 C CA . GLU A 1 589 ? -35.481 33.945 187.251 1.00 33.56 589 GLU A CA 1
ATOM 4918 C C . GLU A 1 589 ? -36.625 34.288 186.241 1.00 33.56 589 GLU A C 1
ATOM 4920 O O . GLU A 1 589 ? -36.485 35.219 185.458 1.00 33.56 589 GLU A O 1
ATOM 4925 N N . GLU A 1 590 ? -37.870 33.751 186.258 1.00 36.56 590 GLU A N 1
ATOM 4926 C CA . GLU A 1 590 ? -38.606 32.493 186.649 1.00 36.56 590 GLU A CA 1
ATOM 4927 C C . GLU A 1 590 ? -40.099 32.883 186.925 1.00 36.56 590 GLU A C 1
ATOM 4929 O O . GLU A 1 590 ? -40.349 34.052 187.209 1.00 36.56 590 GLU A O 1
ATOM 4934 N N . GLU A 1 591 ? -41.192 32.096 186.864 1.00 35.09 591 GLU A N 1
ATOM 4935 C CA . GLU A 1 591 ? -41.560 30.668 186.624 1.00 35.09 591 GLU A CA 1
ATOM 4936 C C . GLU A 1 591 ? -41.946 30.379 185.120 1.00 35.09 591 GLU A C 1
ATOM 4938 O O . GLU A 1 591 ? -41.589 31.192 184.272 1.00 35.09 591 GLU A O 1
ATOM 4943 N N . VAL A 1 592 ? -42.535 29.271 184.589 1.00 43.84 592 VAL A N 1
ATOM 4944 C CA . VAL A 1 592 ? -43.369 28.109 185.066 1.00 43.84 592 VAL A CA 1
ATOM 4945 C C . VAL A 1 592 ? -44.849 28.528 185.376 1.00 43.84 592 VAL A C 1
ATOM 4947 O O . VAL A 1 592 ? -45.071 29.736 185.466 1.00 43.84 592 VAL A O 1
ATOM 4950 N N . PRO A 1 593 ? -45.922 27.677 185.450 1.00 52.50 593 PRO A N 1
ATOM 4951 C CA . PRO A 1 593 ? -46.136 26.225 185.203 1.00 52.50 593 PRO A CA 1
ATOM 4952 C C . PRO A 1 593 ? -46.915 25.901 183.882 1.00 52.50 593 PRO A C 1
ATOM 4954 O O . PRO A 1 593 ? -46.709 26.574 182.884 1.00 52.50 593 PRO A O 1
ATOM 4957 N N . THR A 1 594 ? -47.844 24.920 183.800 1.00 43.03 594 THR A N 1
ATOM 4958 C CA . THR A 1 594 ? -47.662 23.503 183.327 1.00 43.03 594 THR A CA 1
ATOM 4959 C C . THR A 1 594 ? -48.953 23.033 182.555 1.00 43.03 594 THR A C 1
ATOM 4961 O O . THR A 1 594 ? -49.625 23.926 182.057 1.00 43.03 594 THR A O 1
ATOM 4964 N N . ARG A 1 595 ? -49.437 21.778 182.335 1.00 37.62 595 ARG A N 1
ATOM 4965 C CA . ARG A 1 595 ? -49.244 20.414 182.918 1.00 37.62 595 ARG A CA 1
ATOM 4966 C C . ARG A 1 595 ? -49.977 19.291 182.105 1.00 37.62 595 ARG A C 1
ATOM 4968 O O . ARG A 1 595 ? -51.162 19.456 181.857 1.00 37.62 595 ARG A O 1
ATOM 4975 N N . SER A 1 596 ? -49.331 18.129 181.871 1.00 39.94 596 SER A N 1
ATOM 4976 C CA . SER A 1 596 ? -49.890 16.741 181.674 1.00 39.94 596 SER A CA 1
ATOM 4977 C C . SER A 1 596 ? -50.867 16.395 180.509 1.00 39.94 596 SER A C 1
ATOM 4979 O O . SER A 1 596 ? -51.610 17.271 180.096 1.00 39.94 596 SER A O 1
ATOM 4981 N N . ARG A 1 597 ? -51.067 15.155 179.977 1.00 39.56 597 ARG A N 1
ATOM 4982 C CA . ARG A 1 597 ? -50.487 13.749 179.873 1.00 39.56 597 ARG A CA 1
ATOM 4983 C C . ARG A 1 597 ? -51.414 12.980 178.839 1.00 39.56 597 ARG A C 1
ATOM 4985 O O . ARG A 1 597 ? -52.394 13.606 178.449 1.00 39.56 597 ARG A O 1
ATOM 4992 N N . ASP A 1 598 ? -51.348 11.738 178.302 1.00 36.53 598 ASP A N 1
ATOM 4993 C CA . ASP A 1 598 ? -50.573 10.449 178.269 1.00 36.53 598 ASP A CA 1
ATOM 4994 C C . ASP A 1 598 ? -51.178 9.562 177.101 1.00 36.53 598 ASP A C 1
ATOM 4996 O O . ASP A 1 598 ? -52.144 10.020 176.498 1.00 36.53 598 ASP A O 1
ATOM 5000 N N . LEU A 1 599 ? -50.862 8.280 176.775 1.00 38.50 599 LEU A N 1
ATOM 5001 C CA . LEU A 1 599 ? -49.618 7.507 176.492 1.00 38.50 599 LEU A CA 1
ATOM 5002 C C . LEU A 1 599 ? -49.947 6.110 175.825 1.00 38.50 599 LEU A C 1
ATOM 5004 O O . LEU A 1 599 ? -51.099 5.698 175.846 1.00 38.50 599 LEU A O 1
ATOM 5008 N N . HIS A 1 600 ? -48.920 5.358 175.357 1.00 30.34 600 HIS A N 1
ATOM 5009 C CA . HIS A 1 600 ? -48.821 3.867 175.149 1.00 30.34 600 HIS A CA 1
ATOM 5010 C C . HIS A 1 600 ? -49.444 3.084 173.931 1.00 30.34 600 HIS A C 1
ATOM 5012 O O . HIS A 1 600 ? -50.656 2.989 173.805 1.00 30.34 600 HIS A O 1
ATOM 5018 N N . SER A 1 601 ? -48.568 2.458 173.099 1.00 33.41 601 SER A N 1
ATOM 5019 C CA . SER A 1 601 ? -48.243 0.994 172.886 1.00 33.41 601 SER A CA 1
ATOM 5020 C C . SER A 1 601 ? -49.311 -0.155 172.802 1.00 33.41 601 SER A C 1
ATOM 5022 O O . SER A 1 601 ? -50.376 0.017 173.384 1.00 33.41 601 SER A O 1
ATOM 5024 N N . PRO A 1 602 ? -48.993 -1.420 172.349 1.00 54.62 602 PRO A N 1
ATOM 5025 C CA . PRO A 1 602 ? -48.183 -1.933 171.192 1.00 54.62 602 PRO A CA 1
ATOM 5026 C C . PRO A 1 602 ? -48.641 -3.329 170.560 1.00 54.62 602 PRO A C 1
ATOM 5028 O O . PRO A 1 602 ? -49.697 -3.839 170.906 1.00 54.62 602 PRO A O 1
ATOM 5031 N N . GLU A 1 603 ? -47.785 -3.973 169.716 1.00 33.97 603 GLU A N 1
ATOM 5032 C CA . GLU A 1 603 ? -47.602 -5.454 169.418 1.00 33.97 603 GLU A CA 1
ATOM 5033 C C . GLU A 1 603 ? -48.637 -6.336 168.618 1.00 33.97 603 GLU A C 1
ATOM 5035 O O . GLU A 1 603 ? -49.781 -5.934 168.454 1.00 33.97 603 GLU A O 1
ATOM 5040 N N . SER A 1 604 ? -48.352 -7.589 168.140 1.00 40.59 604 SER A N 1
ATOM 5041 C CA . SER A 1 604 ? -47.226 -8.153 167.306 1.00 40.59 604 SER A CA 1
ATOM 5042 C C . SER A 1 604 ? -47.401 -9.641 166.788 1.00 40.59 604 SER A C 1
ATOM 5044 O O . SER A 1 604 ? -48.110 -10.410 167.424 1.00 40.59 604 SER A O 1
ATOM 5046 N N . HIS A 1 605 ? -46.686 -10.035 165.692 1.00 40.19 605 HIS A N 1
ATOM 5047 C CA . HIS A 1 605 ? -46.084 -11.371 165.295 1.00 40.19 605 HIS A CA 1
ATOM 5048 C C . HIS A 1 605 ? -46.908 -12.707 165.180 1.00 40.19 605 HIS A C 1
ATOM 5050 O O . HIS A 1 605 ? -48.005 -12.780 165.709 1.00 40.19 605 HIS A O 1
ATOM 5056 N N . ASN A 1 606 ? -46.511 -13.846 164.532 1.00 42.41 606 ASN A N 1
ATOM 5057 C CA . ASN A 1 606 ? -45.422 -14.389 163.627 1.00 42.41 606 ASN A CA 1
ATOM 5058 C C . ASN A 1 606 ? -45.908 -15.767 163.019 1.00 42.41 606 ASN A C 1
ATOM 5060 O O . ASN A 1 606 ? -47.005 -16.163 163.396 1.00 42.41 606 ASN A O 1
ATOM 5064 N N . SER A 1 607 ? -45.277 -16.642 162.186 1.00 43.41 607 SER A N 1
ATOM 5065 C CA . SER A 1 607 ? -44.108 -16.819 161.240 1.00 43.41 607 SER A CA 1
ATOM 5066 C C . SER A 1 607 ? -44.440 -18.091 160.350 1.00 43.41 607 SER A C 1
ATOM 5068 O O . SER A 1 607 ? -45.635 -18.311 160.192 1.00 43.41 607 SER A O 1
ATOM 5070 N N . SER A 1 608 ? -43.671 -19.024 159.716 1.00 39.62 608 SER A N 1
ATOM 5071 C CA . SER A 1 608 ? -42.268 -19.467 159.365 1.00 39.62 608 SER A CA 1
ATOM 5072 C C . SER A 1 608 ? -42.379 -20.651 158.311 1.00 39.62 608 SER A C 1
ATOM 5074 O O . SER A 1 608 ? -43.512 -20.987 157.978 1.00 39.62 608 SER A O 1
ATOM 5076 N N . SER A 1 609 ? -41.386 -21.435 157.805 1.00 41.34 609 SER A N 1
ATOM 5077 C CA . SER A 1 609 ? -40.109 -21.181 157.063 1.00 41.34 609 SER A CA 1
ATOM 5078 C C . SER A 1 609 ? -39.496 -22.473 156.388 1.00 41.34 609 SER A C 1
ATOM 5080 O O . SER A 1 609 ? -39.453 -23.502 157.050 1.00 41.34 609 SER A O 1
ATOM 5082 N N . SER A 1 610 ? -38.898 -22.381 155.169 1.00 39.75 610 SER A N 1
ATOM 5083 C CA . SER A 1 610 ? -37.721 -23.166 154.617 1.00 39.75 610 SER A CA 1
ATOM 5084 C C . SER A 1 610 ? -37.815 -24.654 154.118 1.00 39.75 610 SER A C 1
ATOM 5086 O O . SER A 1 610 ? -38.624 -25.404 154.648 1.00 39.75 610 SER A O 1
ATOM 5088 N N . THR A 1 611 ? -37.004 -25.216 153.169 1.00 40.19 611 THR A N 1
ATOM 5089 C CA . THR A 1 611 ? -35.987 -24.746 152.147 1.00 40.19 611 THR A CA 1
ATOM 5090 C C . THR A 1 611 ? -35.622 -25.833 151.078 1.00 40.19 611 THR A C 1
ATOM 5092 O O . THR A 1 611 ? -35.846 -27.017 151.316 1.00 40.19 611 THR A O 1
ATOM 5095 N N . ASP A 1 612 ? -34.997 -25.441 149.947 1.00 44.59 612 ASP A N 1
ATOM 5096 C CA . ASP A 1 612 ? -34.540 -26.251 148.775 1.00 44.59 612 ASP A CA 1
ATOM 5097 C C . ASP A 1 612 ? -33.203 -27.041 148.896 1.00 44.59 612 ASP A C 1
ATOM 5099 O O . ASP A 1 612 ? -32.424 -26.776 149.808 1.00 44.59 612 ASP A O 1
ATOM 5103 N N . LEU A 1 613 ? -32.872 -27.897 147.888 1.00 41.22 613 LEU A N 1
ATOM 5104 C CA . LEU A 1 613 ? -31.501 -28.033 147.304 1.00 41.22 613 LEU A CA 1
ATOM 5105 C C . LEU A 1 613 ? -31.370 -28.854 145.968 1.00 41.22 613 LEU A C 1
ATOM 5107 O O . LEU A 1 613 ? -31.227 -30.071 145.960 1.00 41.22 613 LEU A O 1
ATOM 5111 N N . VAL A 1 614 ? -31.339 -28.139 144.832 1.00 40.06 614 VAL A N 1
ATOM 5112 C CA . VAL A 1 614 ? -30.450 -28.280 143.634 1.00 40.06 614 VAL A CA 1
ATOM 5113 C C . VAL A 1 614 ? -30.114 -29.666 143.002 1.00 40.06 614 VAL A C 1
ATOM 5115 O O . VAL A 1 614 ? -29.176 -30.357 143.387 1.00 40.06 614 VAL A O 1
ATOM 5118 N N . ALA A 1 615 ? -30.769 -29.952 141.867 1.00 49.25 615 ALA A N 1
ATOM 5119 C CA . ALA A 1 615 ? -30.237 -30.169 140.493 1.00 49.25 615 ALA A CA 1
ATOM 5120 C C . ALA A 1 615 ? -28.923 -30.950 140.152 1.00 49.25 615 ALA A C 1
ATOM 5122 O O . ALA A 1 615 ? -28.552 -30.982 138.976 1.00 49.25 615 ALA A O 1
ATOM 5123 N N . GLU A 1 616 ? -28.211 -31.603 141.075 1.00 39.16 616 GLU A N 1
ATOM 5124 C CA . GLU A 1 616 ? -26.885 -32.210 140.793 1.00 39.16 616 GLU A CA 1
ATOM 5125 C C . GLU A 1 616 ? -26.931 -33.672 140.263 1.00 39.16 616 GLU A C 1
ATOM 5127 O O . GLU A 1 616 ? -25.898 -34.232 139.897 1.00 39.16 616 GLU A O 1
ATOM 5132 N N . THR A 1 617 ? -28.108 -34.305 140.113 1.00 45.41 617 THR A N 1
ATOM 5133 C CA . THR A 1 617 ? -28.283 -35.685 139.572 1.00 45.41 617 THR A CA 1
ATOM 5134 C C . THR A 1 617 ? -28.137 -35.790 138.040 1.00 45.41 617 THR A C 1
ATOM 5136 O O . THR A 1 617 ? -28.878 -36.465 137.325 1.00 45.41 617 THR A O 1
ATOM 5139 N N . LYS A 1 618 ? -27.095 -35.122 137.544 1.00 41.81 618 LYS A N 1
ATOM 5140 C CA . LYS A 1 618 ? -26.510 -35.142 136.201 1.00 41.81 618 LYS A CA 1
ATOM 5141 C C . LYS A 1 618 ? -26.657 -36.462 135.425 1.00 41.81 618 LYS A C 1
ATOM 5143 O O . LYS A 1 618 ? -26.164 -37.505 135.840 1.00 41.81 618 LYS A O 1
ATOM 5148 N N . ARG A 1 619 ? -27.070 -36.315 134.158 1.00 51.03 619 ARG A N 1
ATOM 5149 C CA . ARG A 1 619 ? -26.385 -36.869 132.960 1.00 51.03 619 ARG A CA 1
ATOM 5150 C C . ARG A 1 619 ? -26.227 -38.404 132.852 1.00 51.03 619 ARG A C 1
ATOM 5152 O O . ARG A 1 619 ? -25.559 -38.852 131.928 1.00 51.03 619 ARG A O 1
ATOM 5159 N N . ARG A 1 620 ? -26.847 -39.211 133.722 1.00 44.25 620 ARG A N 1
ATOM 5160 C CA . ARG A 1 620 ? -26.646 -40.678 133.786 1.00 44.25 620 ARG A CA 1
ATOM 5161 C C . ARG A 1 620 ? -27.627 -41.525 132.956 1.00 44.25 620 ARG A C 1
ATOM 5163 O O . ARG A 1 620 ? -27.525 -42.740 132.970 1.00 44.25 620 ARG A O 1
ATOM 5170 N N . LEU A 1 621 ? -28.530 -40.896 132.199 1.00 44.66 621 LEU A N 1
ATOM 5171 C CA . LEU A 1 621 ? -29.405 -41.552 131.208 1.00 44.66 621 LEU A CA 1
ATOM 5172 C C . LEU A 1 621 ? -29.108 -41.091 129.765 1.00 44.66 621 LEU A C 1
ATOM 5174 O O . LEU A 1 621 ? -29.994 -40.991 128.926 1.00 44.66 621 LEU A O 1
ATOM 5178 N N . LYS A 1 622 ? -27.824 -40.841 129.470 1.00 49.97 622 LYS A N 1
ATOM 5179 C CA . LYS A 1 622 ? -27.261 -40.860 128.104 1.00 49.97 622 LYS A CA 1
ATOM 5180 C C . LYS A 1 622 ? -26.476 -42.162 127.856 1.00 49.97 622 LYS A C 1
ATOM 5182 O O . LYS A 1 622 ? -25.376 -42.139 127.320 1.00 49.97 622 LYS A O 1
ATOM 5187 N N . SER A 1 623 ? -27.009 -43.283 128.340 1.00 51.72 623 SER A N 1
ATOM 5188 C CA . SER A 1 623 ? -26.371 -44.609 128.291 1.00 51.72 623 SER A CA 1
ATOM 5189 C C . SER A 1 623 ? -27.370 -45.726 127.958 1.00 51.72 623 SER A C 1
ATOM 5191 O O . SER A 1 623 ? -27.236 -46.839 128.451 1.00 51.72 623 SER A O 1
ATOM 5193 N N . LEU A 1 624 ? -28.396 -45.408 127.164 1.00 48.62 624 LEU A N 1
ATOM 5194 C CA . LEU A 1 624 ? -29.356 -46.358 126.580 1.00 48.62 624 LEU A CA 1
ATOM 5195 C C . LEU A 1 624 ? -29.355 -46.202 125.049 1.00 48.62 624 LEU A C 1
ATOM 5197 O O . LEU A 1 624 ? -30.397 -46.104 124.416 1.00 48.62 624 LEU A O 1
ATOM 5201 N N . ASP A 1 625 ? -28.147 -46.095 124.496 1.00 49.00 625 ASP A N 1
ATOM 5202 C CA . ASP A 1 625 ? -27.851 -45.728 123.100 1.00 49.00 625 ASP A CA 1
ATOM 5203 C C . ASP A 1 625 ? -26.808 -46.709 122.499 1.00 49.00 625 ASP A C 1
ATOM 5205 O O . ASP A 1 625 ? -26.083 -46.369 121.570 1.00 49.00 625 ASP A O 1
ATOM 5209 N N . ALA A 1 626 ? -26.648 -47.897 123.115 1.00 45.06 626 ALA A N 1
ATOM 5210 C CA . ALA A 1 626 ? -25.529 -48.821 122.855 1.00 45.06 626 ALA A CA 1
ATOM 5211 C C . ALA A 1 626 ? -25.787 -50.326 123.132 1.00 45.06 626 ALA A C 1
ATOM 5213 O O . ALA A 1 626 ? -24.918 -51.139 122.835 1.00 45.06 626 ALA A O 1
ATOM 5214 N N . GLU A 1 627 ? -26.935 -50.727 123.693 1.00 42.84 627 GLU A N 1
ATOM 5215 C CA . GLU A 1 627 ? -27.268 -52.137 123.984 1.00 42.84 627 GLU A CA 1
ATOM 5216 C C . GLU A 1 627 ? -28.760 -52.373 123.680 1.00 42.84 627 GLU A C 1
ATOM 5218 O O . GLU A 1 627 ? -29.611 -51.738 124.299 1.00 42.84 627 GLU A O 1
ATOM 5223 N N . ALA A 1 628 ? -29.174 -53.233 122.745 1.00 45.03 628 ALA A N 1
ATOM 5224 C CA . ALA A 1 628 ? -28.448 -53.930 121.674 1.00 45.03 628 ALA A CA 1
ATOM 5225 C C . ALA A 1 628 ? -29.317 -53.836 120.390 1.00 45.03 628 ALA A C 1
ATOM 5227 O O . ALA A 1 628 ? -30.532 -53.676 120.489 1.00 45.03 628 ALA A O 1
ATOM 5228 N N . GLU A 1 629 ? -28.809 -53.775 119.156 1.00 47.97 629 GLU A N 1
ATOM 5229 C CA . GLU A 1 629 ? -27.833 -54.650 118.478 1.00 47.97 629 GLU A CA 1
ATOM 5230 C C . GLU A 1 629 ? -28.240 -56.138 118.393 1.00 47.97 629 GLU A C 1
ATOM 5232 O O . GLU A 1 629 ? -28.936 -56.676 119.244 1.00 47.97 629 GLU A O 1
ATOM 5237 N N . VAL A 1 630 ? -27.759 -56.803 117.332 1.00 40.59 630 VAL A N 1
ATOM 5238 C CA . VAL A 1 630 ? -27.900 -58.246 117.036 1.00 40.59 630 VAL A CA 1
ATOM 5239 C C . VAL A 1 630 ? -29.324 -58.755 116.732 1.00 40.59 630 VAL A C 1
ATOM 5241 O O . VAL A 1 630 ? -29.959 -59.420 117.547 1.00 40.59 630 VAL A O 1
ATOM 5244 N N . SER A 1 631 ? -29.762 -58.578 115.477 1.00 40.59 631 SER A N 1
ATOM 5245 C CA . SER A 1 631 ? -30.179 -59.678 114.565 1.00 40.59 631 SER A CA 1
ATOM 5246 C C . SER A 1 631 ? -30.532 -59.094 113.180 1.00 40.59 631 SER A C 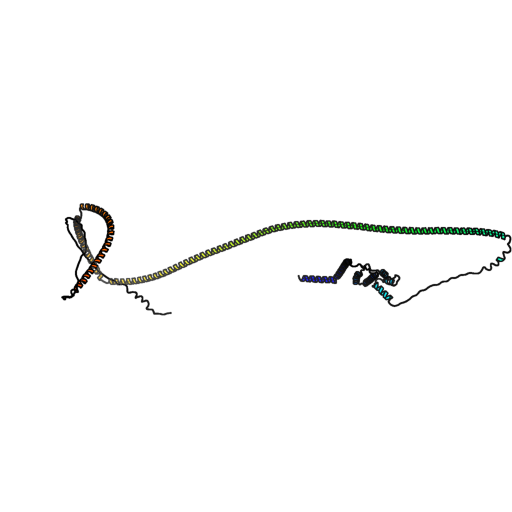1
ATOM 5248 O O . SER A 1 631 ? -31.594 -58.502 113.030 1.00 40.59 631 SER A O 1
ATOM 5250 N N . THR A 1 632 ? -29.600 -58.939 112.230 1.00 38.28 632 THR A N 1
ATOM 5251 C CA . THR A 1 632 ? -28.965 -59.953 111.343 1.00 38.28 632 THR A CA 1
ATOM 5252 C C . THR A 1 632 ? -29.865 -60.484 110.212 1.00 38.28 632 THR A C 1
ATOM 5254 O O . THR A 1 632 ? -31.018 -60.811 110.449 1.00 38.28 632 THR A O 1
ATOM 5257 N N . LEU A 1 633 ? -29.261 -60.654 109.017 1.00 37.00 633 LEU A N 1
ATOM 5258 C CA . LEU A 1 633 ? -29.720 -61.478 107.873 1.00 37.00 633 LEU A CA 1
ATOM 5259 C C . LEU A 1 633 ? -31.039 -61.005 107.192 1.00 37.00 633 LEU A C 1
ATOM 5261 O O . LEU A 1 633 ? -32.085 -60.930 107.816 1.00 37.00 633 LEU A O 1
ATOM 5265 N N . ASN A 1 634 ? -31.093 -60.705 105.888 1.00 41.31 634 ASN A N 1
ATOM 5266 C CA . ASN A 1 634 ? -30.495 -61.434 104.762 1.00 41.31 634 ASN A CA 1
ATOM 5267 C C . ASN A 1 634 ? -30.417 -60.604 103.460 1.00 41.31 634 ASN A C 1
ATOM 5269 O O . ASN A 1 634 ? -31.302 -59.789 103.224 1.00 41.31 634 ASN A O 1
ATOM 5273 N N . ILE A 1 635 ? -29.441 -60.987 102.616 1.00 43.78 635 ILE A N 1
ATOM 5274 C CA . ILE A 1 635 ? -29.433 -61.005 101.128 1.00 43.78 635 ILE A CA 1
ATOM 5275 C C . ILE A 1 635 ? -29.755 -59.677 100.418 1.00 43.78 635 ILE A C 1
ATOM 5277 O O . ILE A 1 635 ? -30.946 -59.400 100.162 1.00 43.78 635 ILE A O 1
#

Organism: NCBI:txid2664684

Radius of gyration: 123.47 Å; chains: 1; bounding box: 207×98×363 Å

pLDDT: mean 73.6, std 20.43, range [27.77, 98.5]

InterPro domains:
  IPR006594 LIS1 homology motif [PF16045] (66-92)
  IPR006594 LIS1 homology motif [PS50896] (62-94)
  IPR055289 Centriole and centriolar satellite OFD1 [PTHR39063] (1-629)

Sequence (635 aa):
MSSDESSIKELRTHLYKNMKDKGYLSNLKCQLRNKLLADLKTKGLQAEKLKSKGTEQEQSLSIKAANSIIIDHLEKCKMEYTLSMFLPESNTENNMVFNTSELLQILRISPESDLYKYLMEDSSVKSEEGFLSKLLKRISEEHGLNKIASACQTDTYIQPHHSSLENKMQMIDNSFTDASREHRSVEFENRITAYKKEIDKRSRADFEAEIIRFKETEISRIRIEEREKLREQLDATRRELERTYHVKAEALLQRERHAVERVQQQQSIQEREVYSQRQSLLDEIEAVRKKEAQVRRDAELMRREQMIQEERMKTREELTSKREENARKKEIELAKELHDQMSKFKLEQEANYMQRSKDLEFRELKVRDDQRRLDDELRDIYNVKQELREKASRVCQLEAELNSSRQQLIVFEKKSELQADKIREMVDYETLKKENFLLKKDLEVIKDQYAQASKEAMVERKKQESLYREMTERAERPSPEVILIQRELDKAREQSKQQEILGNHHRNLSEKNLQDERESKRQLLQKYEEQSMQMKEMNRELMDLRQQLGMTTKALTNEIYRKPFAEVSNDSKHDISIDRYTSGRILREEEVPTRSRDLHSPESHNSSSSTDLVAETKRRLKSLDAEAEVSTLNI

Secondary structure (DSSP, 8-state):
-HHHHHHHHHHHHHHHHHHHHTSHHHHHHHHHHHHHHHHHHHHHHHHGGGS--S------HHHHHHHHHHHHHHHHTT-HHHHHHHHHHHT--TT-PPPHHHHHHHTT--TTSHHHHHHH---TT-----HHHHHHHHHHHHSSS--------------------GGGSHHHHTTSSSTTS-SSSHHHHHHHHHHHHHHHHHHHHHHHHHHHHHHHHHHHHHHHHHHHHHHHHHHHHHHHHHHHHHHHHHHHHHHHHHHHHHHHHHHHHHHHHHHHHHHHHHHHHHHHHHHHHHHHHHHHHHHHHHHHHHHHHHHHHHHHHHHHHHHHHHHHHHHHHHHHHHHHHHHHHHHHHHHHHHHHHHHHHHHHHHHHHHHHHHHHHHHHHHHHHHHHHHHHHHHHHHHHHHHHHHHHHHHHHHHHHHHHT-TTHHHHHHHHHHHHHHHHHHHHHHHHHHHHHHHHHHHHHHHHHHHHHTTS---HHHHHHHHHHHHHHHHHHHHHHHHHHHHHHHHHHHHHHHHHTHHHHHHHHHHHHHHHHHHHHHHHHHHHTTTGGGS----SS---------------------------------------------------------STTS-SSSS--------

Foldseek 3Di:
DVVVVVVVVVVVVVVVVVCVVVCVVVVVVVVVVVVVVVVCVVVVVVVVVVDDPDDPPPCPLVLLLVLLQVLQLCVLVVVVVVNVVSCVVSVDDPVSRDDQVRSCVSVVPDCPDVLVVQLPPPPPDDDSQGSVRSVVVVVCVVPPDDDDDDDDDDDDDDDDDDDDDPDPPVVPVVPPPPPPDDDPVVVVVVVVVVVVVVVVVVVVVVVVVVVVVVVVVVVVVVVVVVVVVVVVVVVVVVVVVVVVVVVVVVVVVVVVVVVVVVVVVVVVVVVVVVVVVVVVVVVVVVVVVVVVVVVVVVVVVVVVVVVVVVVVVVVVVVVVVVVVVVVVVVVVVVVVVVVVVVVVVVVVVVVVVVVVVVVVVVVVVVVVVVVVVVVVVVVVVVVVVVVVVVVVVVVVVVVVVVVVVVVVVVVVVVVVVVVVVVVVPDPCPVPVVVVVVVVVVVVVVVVVVVVVVVVVVVVVVVVVVVVVVVVVVVVVDDDPVVVVVVVVVVVVVVVVVVVVVVVVVVVVVVVVVVVVVVVVVVVVVVVVVVVVVVVVVVVVVLVVVVVVVPPQVPPDDDDDDDDDDDDDDDDDDDDDDDDDDDDDDDDDDDDDDDDDYDDDDDDDYDDDDDDDDDDPPDDPPVPPPPPDDDDDDDD